Protein AF-A0A7D3WYI0-F1 (afdb_monomer_lite)

Sequence (471 aa):
MLAGSERVYLDGRLQTRGFDFDYVIDYNLAEITFSPRHLITANTRLKVDFEYSDLNYSRSLYTISHYQQVGKLNVRGNYYQEADSPDNLANLTLSAQDQQLLRSAGNVSTVQAPGADSAAFNHTLVQYHRVAQVDAGTGLRTYAFVYATDSLRGVYTVRFTQVAANAGDYALSTTDVNANGRVYKYVGTNLGDYKAVRILPTPLLKQMVTAGATYQLDRSAAVFVDLASSQLQRNRFAVGTEDKGGAMRVGYTVQDRALPAWVPAALQKYRLRSALDYEYTAPKFAPIDRYRDIEFDRNWSAPSTANATTTDAREDNIFNFAIGLSRDANHAVNYRVSRRYRPGEVSGVQQWVDVAQQVGRLEMRGSLFLLNSQAGRYHSDWARGEASVRYGGGRLIPGYTYRFDKNKVISPRAIPFARLIISTSTPSFCKPPTPAAPATASTTAFGATARPPPSRITSLFTTSRRRCRAT

pLDDT: mean 84.08, std 22.79, range [20.64, 98.81]

Foldseek 3Di:
DDPPQKFKDKVLDTWDEDPPTAWHADPVVRDIGGDPVDDDDPPIDIDMDGDDDDQQFDKDWDKDKDWDDDPQKIKIKIKIKIWGDPVGTDPDDADPVRLVQLQPVFQDQKGKDQQKDWDQDDQLDFKWDFDWDQAPVPRDIDTDTHTDPDRPGTIIDFDKDFAPALQEQWAFDPPPPVGNDTDIDGRGHSRGGIYRIDMGGAIKMKIKIKIKMWGDPDPFKIKMKIKMKIWIRSHPSHPPRIQIWMKMKIWMWGHQDADDPVDDPVQRLKGKTKIKMKIKIFQRDDDPDDPDRPCVCVLQVWDDCRPVPPDGRWMKIKIKIKIKIDNDPQAIWIKIKMFIDIPLAKTKIKIKIWGHHDDPQKTKTKIKIWMFMDGRQKTKTKIWMKIKIWGDDDPDIDMDMDIDIDIDIDGPPDDDDDDDDDDDDDDDDDDDDDDDDDDDDDDDDDDDDDDDDDDDDDDPDDDDDDDDDDD

Secondary structure (DSSP, 8-state):
--TT--EEEETTEEPPBSTTSSEEEETTTTEEEE-TTS---TT--EEEE-----TTEEEEEEEEEEEEEETTEEEEEEEEEEEEEEEEESS----HHHHHHHHHS-S-SEEEEE-EEEE---TTS--EEEEEEE-TTT-SEEEEEEE--SSSS-EEEE--EE-STTSBSEEE-SS-TTSSS--EEE--TTSBSEESEEEEEPPPEEEEEEEEEEEESSSSEEEEEEEEEEEEES-TTSTT--EEEEEEEEEEEEEEEEPPTTS-TTTTTSEEEEEEEEEEE-TT---SS--S-TTHHHHTTPPP-TTTTSSPP--EEEEEEEEEEEEETTEEEEEEEEEEEETTTEEEEEEEEEEEEEETTEEEEEEEEEEEEEETTEEEEEEEEEEEEEE-SSSS--EEEEEEEEEEEE-SS----------PPPPPPPPPPPPP--------------PPPPPPP--S-----PPPPP-

Radius of gyration: 30.83 Å; chains: 1; bounding box: 64×66×90 Å

Structure (mmCIF, N/CA/C/O backbone):
data_AF-A0A7D3WYI0-F1
#
_entry.id   AF-A0A7D3WYI0-F1
#
loop_
_atom_site.group_PDB
_atom_site.id
_atom_site.type_symbol
_atom_site.label_atom_id
_atom_site.label_alt_id
_atom_site.label_comp_id
_atom_site.label_asym_id
_atom_site.label_entity_id
_atom_site.label_seq_id
_atom_site.pdbx_PDB_ins_code
_atom_site.Cartn_x
_atom_site.Cartn_y
_atom_site.Cartn_z
_atom_site.occupancy
_atom_site.B_iso_or_equiv
_atom_site.auth_seq_id
_atom_site.auth_comp_id
_atom_site.auth_asym_id
_atom_site.auth_atom_id
_atom_site.pdbx_PDB_model_num
ATOM 1 N N . MET A 1 1 ? 9.079 -15.560 -7.994 1.00 73.88 1 MET A N 1
ATOM 2 C CA . MET A 1 1 ? 8.505 -15.380 -6.642 1.00 73.88 1 MET A CA 1
ATOM 3 C C . MET A 1 1 ? 9.418 -16.072 -5.645 1.00 73.88 1 MET A C 1
ATOM 5 O O . MET A 1 1 ? 9.939 -17.125 -5.993 1.00 73.88 1 MET A O 1
ATOM 9 N N . LEU A 1 2 ? 9.668 -15.502 -4.467 1.00 81.38 2 LEU A N 1
ATOM 10 C CA . LEU A 1 2 ? 10.491 -16.164 -3.454 1.00 81.38 2 LEU A CA 1
ATOM 11 C C . LEU A 1 2 ? 9.658 -17.244 -2.754 1.00 81.38 2 LEU A C 1
ATOM 13 O O . LEU A 1 2 ? 8.593 -16.947 -2.206 1.00 81.38 2 LEU A O 1
ATOM 17 N N . ALA A 1 3 ? 10.126 -18.492 -2.784 1.00 83.56 3 ALA A N 1
ATOM 18 C CA . ALA A 1 3 ? 9.400 -19.602 -2.179 1.00 83.56 3 ALA A CA 1
ATOM 19 C C . ALA A 1 3 ? 9.241 -19.399 -0.663 1.00 83.56 3 ALA A C 1
ATOM 21 O O . ALA A 1 3 ? 10.214 -19.161 0.047 1.00 83.56 3 ALA A O 1
ATOM 22 N N . GLY A 1 4 ? 8.008 -19.494 -0.165 1.00 84.69 4 GLY A N 1
ATOM 23 C CA . GLY A 1 4 ? 7.669 -19.291 1.244 1.00 84.69 4 GLY A CA 1
ATOM 24 C C . GLY A 1 4 ? 7.498 -17.841 1.680 1.00 84.69 4 GLY A C 1
ATOM 25 O O . GLY A 1 4 ? 7.216 -17.618 2.855 1.00 84.69 4 GLY A O 1
ATOM 26 N N . SER A 1 5 ? 7.628 -16.875 0.768 1.00 87.50 5 SER A N 1
ATOM 27 C CA . SER A 1 5 ? 7.289 -15.474 1.050 1.00 87.50 5 SER A CA 1
ATOM 28 C C . SER A 1 5 ? 5.786 -15.195 0.978 1.00 87.50 5 SER A C 1
ATOM 30 O O . SER A 1 5 ? 5.327 -14.154 1.446 1.00 87.50 5 SER A O 1
ATOM 32 N N . GLU A 1 6 ? 5.006 -16.102 0.387 1.00 90.62 6 GLU A N 1
ATOM 33 C CA . GLU A 1 6 ? 3.600 -15.854 0.118 1.00 90.62 6 GLU A CA 1
ATOM 34 C C . GLU A 1 6 ? 2.729 -15.863 1.377 1.00 90.62 6 GLU A C 1
ATOM 36 O O . GLU A 1 6 ? 2.849 -16.707 2.269 1.00 90.62 6 GLU A O 1
ATOM 41 N N . ARG A 1 7 ? 1.777 -14.933 1.416 1.00 91.19 7 ARG A N 1
ATOM 42 C CA . ARG A 1 7 ? 0.724 -14.859 2.425 1.00 91.19 7 ARG A CA 1
ATOM 43 C C . ARG A 1 7 ? -0.604 -14.762 1.697 1.00 91.19 7 ARG A C 1
ATOM 45 O O . ARG A 1 7 ? -0.939 -13.732 1.116 1.00 91.19 7 ARG A O 1
ATOM 52 N N . VAL A 1 8 ? -1.347 -15.863 1.719 1.00 92.12 8 VAL A N 1
ATOM 53 C CA . VAL A 1 8 ? -2.632 -15.994 1.027 1.00 92.12 8 VAL A CA 1
ATOM 54 C C . VAL A 1 8 ? -3.768 -15.698 1.996 1.00 92.12 8 VAL A C 1
ATOM 56 O O . VAL A 1 8 ? -3.889 -16.333 3.043 1.00 92.12 8 VAL A O 1
ATOM 59 N N . TYR A 1 9 ? -4.618 -14.742 1.640 1.00 92.50 9 TYR A N 1
ATOM 60 C CA . TYR A 1 9 ? -5.775 -14.320 2.415 1.00 92.50 9 TYR A CA 1
ATOM 61 C C . TYR A 1 9 ? -7.061 -14.636 1.657 1.00 92.50 9 TYR A C 1
ATOM 63 O O . TYR A 1 9 ? -7.242 -14.202 0.520 1.00 92.50 9 TYR A O 1
ATOM 71 N N . LEU A 1 10 ? -7.972 -15.335 2.331 1.00 91.94 10 LEU A N 1
ATOM 72 C CA . LEU A 1 10 ? -9.322 -15.624 1.857 1.00 91.94 10 LEU A CA 1
ATOM 73 C C . LEU A 1 10 ? -10.320 -14.868 2.731 1.00 91.94 10 LEU A C 1
ATOM 75 O O . LEU A 1 10 ? -10.381 -15.099 3.940 1.00 91.94 10 LEU A O 1
ATOM 79 N N . ASP A 1 11 ? -11.050 -13.920 2.144 1.00 88.38 11 ASP A N 1
ATOM 80 C CA . ASP A 1 11 ? -11.995 -13.043 2.851 1.00 88.38 11 ASP A CA 1
ATOM 81 C C . ASP A 1 11 ? -11.381 -12.358 4.091 1.00 88.38 11 ASP A C 1
ATOM 83 O O . ASP A 1 11 ? -12.029 -12.172 5.123 1.00 88.38 11 ASP A O 1
ATOM 87 N N . GLY A 1 12 ? -10.101 -11.989 3.984 1.00 86.19 12 GLY A N 1
ATOM 88 C CA . GLY A 1 12 ? -9.315 -11.351 5.043 1.00 86.19 12 GLY A CA 1
ATOM 89 C C . GLY A 1 12 ? -8.651 -12.313 6.034 1.00 86.19 12 GLY A C 1
ATOM 90 O O . GLY A 1 12 ? -7.834 -11.886 6.846 1.00 86.19 12 GLY A O 1
ATOM 91 N N . ARG A 1 13 ? -8.937 -13.618 5.968 1.00 90.12 13 ARG A N 1
ATOM 92 C CA . ARG A 1 13 ? -8.316 -14.624 6.837 1.00 90.12 13 ARG A CA 1
ATOM 93 C C . ARG A 1 13 ? -7.068 -15.216 6.187 1.00 90.12 13 ARG A C 1
ATOM 95 O O . ARG A 1 13 ? -7.151 -15.730 5.074 1.00 90.12 13 ARG A O 1
ATOM 102 N N . LEU A 1 14 ? -5.947 -15.205 6.910 1.00 92.62 14 LEU A N 1
ATOM 103 C CA . LEU A 1 14 ? -4.710 -15.870 6.489 1.00 92.62 14 LEU A CA 1
ATOM 104 C C . LEU A 1 14 ? -4.924 -17.387 6.392 1.00 92.62 14 LEU A C 1
ATOM 106 O O . LEU A 1 14 ? -5.425 -18.005 7.335 1.00 92.62 14 LEU A O 1
ATOM 110 N N . GLN A 1 15 ? -4.541 -17.952 5.254 1.00 94.44 15 GLN A N 1
ATOM 111 C CA . GLN A 1 15 ? -4.638 -19.372 4.940 1.00 94.44 15 GLN A CA 1
ATOM 112 C C . GLN A 1 15 ? -3.309 -20.081 5.197 1.00 94.44 15 GLN A C 1
ATOM 114 O O . GLN A 1 15 ? -2.234 -19.483 5.105 1.00 94.44 15 GLN A O 1
ATOM 119 N N . THR A 1 16 ? -3.385 -21.370 5.507 1.00 94.31 16 THR A N 1
ATOM 120 C CA . THR A 1 16 ? -2.224 -22.214 5.795 1.00 94.31 16 THR A CA 1
ATOM 121 C C . THR A 1 16 ? -1.837 -23.020 4.563 1.00 94.31 16 THR A C 1
ATOM 123 O O . THR A 1 16 ? -2.663 -23.731 3.989 1.00 94.31 16 THR A O 1
ATOM 126 N N . ARG A 1 17 ? -0.562 -22.939 4.177 1.00 93.12 17 ARG A N 1
ATOM 127 C CA . ARG A 1 17 ? -0.022 -23.702 3.051 1.00 93.12 17 ARG A CA 1
ATOM 128 C C . ARG A 1 17 ? 0.121 -25.185 3.390 1.00 93.12 17 ARG A C 1
ATOM 130 O O . ARG A 1 17 ? 0.675 -25.537 4.428 1.00 93.12 17 ARG A O 1
ATOM 137 N N . GLY A 1 18 ? -0.266 -26.031 2.445 1.00 90.62 18 GLY A N 1
ATOM 138 C CA . GLY A 1 18 ? 0.076 -27.444 2.356 1.00 90.62 18 GLY A CA 1
ATOM 139 C C . GLY A 1 18 ? -1.076 -28.273 1.797 1.00 90.62 18 GLY A C 1
ATOM 140 O O . GLY A 1 18 ? -2.231 -27.856 1.834 1.00 90.62 18 GLY A O 1
ATOM 141 N N . PHE A 1 19 ? -0.740 -29.454 1.281 1.00 87.69 19 PHE A N 1
ATOM 142 C CA . PHE A 1 19 ? -1.680 -30.337 0.586 1.00 87.69 19 PHE A CA 1
ATOM 143 C C . PHE A 1 19 ? -2.907 -30.688 1.443 1.00 87.69 19 PHE A C 1
ATOM 145 O O . PHE A 1 19 ? -4.041 -30.555 0.993 1.00 87.69 19 PHE A O 1
ATOM 152 N N . ASP A 1 20 ? -2.679 -31.007 2.720 1.00 90.31 20 ASP A N 1
ATOM 153 C CA . ASP A 1 20 ? -3.735 -31.315 3.689 1.00 90.31 20 ASP A CA 1
ATOM 154 C C . ASP A 1 20 ? -4.285 -30.082 4.426 1.00 90.31 20 ASP A C 1
ATOM 156 O O . ASP A 1 20 ? -5.022 -30.231 5.407 1.00 90.31 20 ASP A O 1
ATOM 160 N N . PHE A 1 21 ? -3.924 -28.864 4.007 1.00 92.31 21 PHE A N 1
ATOM 161 C CA . PHE A 1 21 ? -4.325 -27.605 4.642 1.00 92.31 21 PHE A CA 1
ATOM 162 C C . PHE A 1 21 ? -5.293 -26.805 3.755 1.00 92.31 21 PHE A C 1
ATOM 164 O O . PHE A 1 21 ? -6.314 -27.342 3.319 1.00 92.31 21 PHE A O 1
ATOM 171 N N . ASP A 1 22 ? -5.056 -25.506 3.579 1.00 93.88 22 ASP A N 1
ATOM 172 C CA . ASP A 1 22 ? -6.002 -24.591 2.944 1.00 93.88 22 ASP A CA 1
ATOM 173 C C . ASP A 1 22 ? -5.683 -24.378 1.456 1.00 93.88 22 ASP A C 1
ATOM 175 O O . ASP A 1 22 ? -6.605 -24.222 0.656 1.00 93.88 22 ASP A O 1
ATOM 179 N N . TYR A 1 23 ? -4.400 -24.394 1.072 1.00 94.56 23 TYR A N 1
ATOM 180 C CA . TYR A 1 23 ? -3.963 -24.239 -0.320 1.00 94.56 23 TYR A CA 1
ATOM 181 C C . TYR A 1 23 ? -2.562 -24.817 -0.581 1.00 94.56 23 TYR A C 1
ATOM 183 O O . TYR A 1 23 ? -1.750 -24.961 0.336 1.00 94.56 23 TYR A O 1
ATOM 191 N N . VAL A 1 24 ? -2.252 -25.068 -1.852 1.00 93.94 24 VAL A N 1
ATOM 192 C CA . VAL A 1 24 ? -0.908 -25.353 -2.379 1.00 93.94 24 VAL A CA 1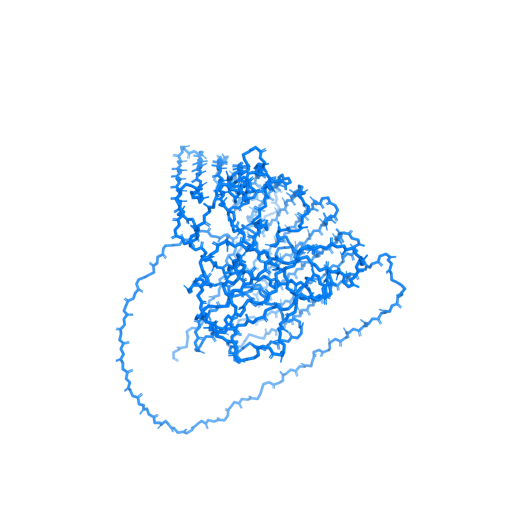
ATOM 193 C C . VAL A 1 24 ? -0.538 -24.337 -3.457 1.00 93.94 24 VAL A C 1
ATOM 195 O O . VAL A 1 24 ? -1.415 -23.684 -4.020 1.00 93.94 24 VAL A O 1
ATOM 198 N N . ILE A 1 25 ? 0.757 -24.180 -3.725 1.00 93.12 25 ILE A N 1
ATOM 199 C CA . ILE A 1 25 ? 1.269 -23.241 -4.724 1.00 93.12 25 ILE A CA 1
ATOM 200 C C . ILE A 1 25 ? 2.338 -23.905 -5.593 1.00 93.12 25 ILE A C 1
ATOM 202 O O . ILE A 1 25 ? 3.242 -24.559 -5.072 1.00 93.12 25 ILE A O 1
ATOM 206 N N . ASP A 1 26 ? 2.236 -23.707 -6.904 1.00 91.62 26 ASP A N 1
ATOM 207 C CA . ASP A 1 26 ? 3.302 -23.968 -7.863 1.00 91.62 26 ASP A CA 1
ATOM 208 C C . ASP A 1 26 ? 4.063 -22.660 -8.119 1.00 91.62 26 ASP A C 1
ATOM 210 O O . ASP A 1 26 ? 3.536 -21.711 -8.702 1.00 91.62 26 ASP A O 1
ATOM 214 N N . TYR A 1 27 ? 5.315 -22.591 -7.664 1.00 87.88 27 TYR A N 1
ATOM 215 C CA . TYR A 1 27 ? 6.146 -21.392 -7.809 1.00 87.88 27 TYR A CA 1
ATOM 216 C C . TYR A 1 27 ? 6.665 -21.160 -9.230 1.00 87.88 27 TYR A C 1
ATOM 218 O O . TYR A 1 27 ? 7.028 -20.026 -9.547 1.00 87.88 27 TYR A O 1
ATOM 226 N N . ASN A 1 28 ? 6.718 -22.200 -10.064 1.00 83.81 28 ASN A N 1
ATOM 227 C CA . ASN A 1 28 ? 7.179 -22.099 -11.446 1.00 83.81 28 ASN A CA 1
ATOM 228 C C . ASN A 1 28 ? 6.062 -21.567 -12.343 1.00 83.81 28 ASN A C 1
ATOM 230 O O . ASN A 1 28 ? 6.309 -20.719 -13.197 1.00 83.81 28 ASN A O 1
ATOM 234 N N . LEU A 1 29 ? 4.836 -22.043 -12.115 1.00 87.44 29 LEU A N 1
ATOM 235 C CA . LEU A 1 29 ? 3.642 -21.602 -12.839 1.00 87.44 29 LEU A CA 1
ATOM 236 C C . LEU A 1 29 ? 2.977 -20.371 -12.207 1.00 87.44 29 LEU A C 1
ATOM 238 O O . LEU A 1 29 ? 2.092 -19.778 -12.817 1.00 87.44 29 LEU A O 1
ATOM 242 N N . ALA A 1 30 ? 3.411 -19.979 -11.003 1.00 86.44 30 ALA A N 1
ATOM 243 C CA . ALA A 1 30 ? 2.769 -18.956 -10.177 1.00 86.44 30 ALA A CA 1
ATOM 244 C C . ALA A 1 30 ? 1.269 -19.240 -9.952 1.00 86.44 30 ALA A C 1
ATOM 246 O O . ALA A 1 30 ? 0.439 -18.330 -9.948 1.00 86.44 30 ALA A O 1
ATOM 247 N N . GLU A 1 31 ? 0.926 -20.515 -9.755 1.00 91.50 31 GLU A N 1
ATOM 248 C CA . GLU A 1 31 ? -0.451 -20.990 -9.620 1.00 91.50 31 GLU A CA 1
ATOM 249 C C . GLU A 1 31 ? -0.755 -21.377 -8.170 1.00 91.50 31 GLU A C 1
ATOM 251 O O . GLU A 1 31 ? 0.008 -22.106 -7.541 1.00 91.50 31 GLU A O 1
ATOM 256 N N . ILE A 1 32 ? -1.889 -20.919 -7.632 1.00 92.06 32 ILE A N 1
ATOM 257 C CA . ILE A 1 32 ? -2.378 -21.297 -6.300 1.00 92.06 32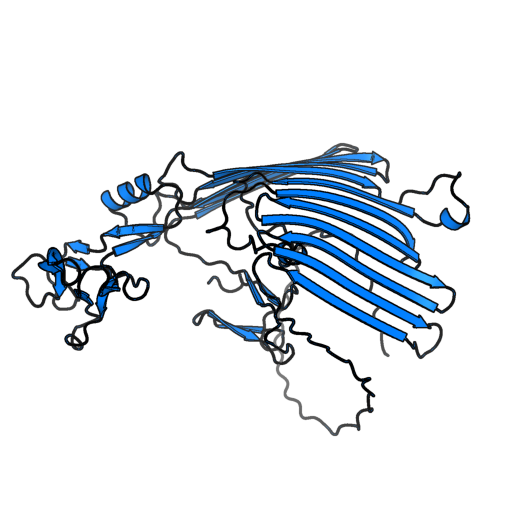 ILE A CA 1
ATOM 258 C C . ILE A 1 32 ? -3.622 -22.167 -6.456 1.00 92.06 32 ILE A C 1
ATOM 260 O O . ILE A 1 32 ? -4.616 -21.733 -7.034 1.00 92.06 32 ILE A O 1
ATOM 264 N N . THR A 1 33 ? -3.594 -23.358 -5.861 1.00 93.56 33 THR A N 1
ATOM 265 C CA . THR A 1 33 ? -4.735 -24.279 -5.818 1.00 93.56 33 THR A CA 1
ATOM 266 C C . THR A 1 33 ? -5.281 -24.372 -4.395 1.00 93.56 33 THR A C 1
ATOM 268 O O . THR A 1 33 ? -4.564 -24.750 -3.467 1.00 93.56 33 THR A O 1
ATOM 271 N N . PHE A 1 34 ? -6.561 -24.044 -4.208 1.00 94.56 34 PHE A N 1
ATOM 272 C CA . PHE A 1 34 ? -7.247 -24.158 -2.916 1.00 94.56 34 PHE A CA 1
ATOM 273 C C . PHE A 1 34 ? -7.720 -25.582 -2.647 1.00 94.56 34 PHE A C 1
ATOM 275 O O . PHE A 1 34 ? -8.151 -26.289 -3.557 1.00 94.56 34 PHE A O 1
ATOM 282 N N . SER A 1 35 ? -7.691 -25.989 -1.378 1.00 91.12 35 SER A N 1
ATOM 283 C CA . SER A 1 35 ? -8.268 -27.269 -0.984 1.00 91.12 35 SER A CA 1
ATOM 284 C C . SER A 1 35 ? -9.804 -27.216 -1.025 1.00 91.12 35 SER A C 1
ATOM 286 O O . SER A 1 35 ? -10.397 -26.153 -0.811 1.00 91.12 35 SER A O 1
ATOM 288 N N . PRO A 1 36 ? -10.491 -28.362 -1.203 1.00 88.44 36 PRO A N 1
ATOM 289 C CA . PRO A 1 36 ? -11.958 -28.418 -1.231 1.00 88.44 36 PRO A CA 1
ATOM 290 C C . PRO A 1 36 ? -12.654 -27.958 0.063 1.00 88.44 36 PRO A C 1
ATOM 292 O O . PRO A 1 36 ? -13.879 -27.870 0.106 1.00 88.44 36 PRO A O 1
ATOM 295 N N . ARG A 1 37 ? -11.900 -27.677 1.137 1.00 87.25 37 ARG A N 1
ATOM 296 C CA . ARG A 1 37 ? -12.429 -27.125 2.396 1.00 87.25 37 ARG A CA 1
ATOM 297 C C . ARG A 1 37 ? -12.933 -25.693 2.244 1.00 87.25 37 ARG A C 1
ATOM 299 O O . ARG A 1 37 ? -13.722 -25.244 3.076 1.00 87.25 37 ARG A O 1
ATOM 306 N N . HIS A 1 38 ? -12.482 -24.994 1.206 1.00 84.75 38 HIS A N 1
ATOM 307 C CA . HIS A 1 38 ? -12.864 -23.621 0.915 1.00 84.75 38 HIS A CA 1
ATOM 308 C C . HIS A 1 38 ? -13.642 -23.575 -0.392 1.00 84.75 38 HIS A C 1
ATOM 310 O O . HIS A 1 38 ? -13.093 -23.798 -1.468 1.00 84.75 38 HIS A O 1
ATOM 316 N N . LEU A 1 39 ? -14.934 -23.262 -0.305 1.00 87.19 39 LEU A N 1
ATOM 317 C CA . LEU A 1 39 ? -15.737 -23.008 -1.494 1.00 87.19 39 LEU A CA 1
ATOM 318 C C . LEU A 1 39 ? -15.397 -21.619 -2.039 1.00 87.19 39 LEU A C 1
ATOM 320 O O . LEU A 1 39 ? -15.745 -20.602 -1.436 1.00 87.19 39 LEU A O 1
ATOM 324 N N . ILE A 1 40 ? -14.737 -21.585 -3.193 1.00 90.31 40 ILE A N 1
ATOM 325 C CA . ILE A 1 40 ? -14.459 -20.346 -3.915 1.00 90.31 40 ILE A CA 1
ATOM 326 C C . ILE A 1 40 ? -15.677 -19.999 -4.773 1.00 90.31 40 ILE A C 1
ATOM 328 O O . ILE A 1 40 ? -16.128 -20.790 -5.596 1.00 90.31 40 ILE A O 1
ATOM 332 N N . THR A 1 41 ? -16.226 -18.807 -4.565 1.00 90.44 41 THR A N 1
ATOM 333 C CA . THR A 1 41 ? -17.381 -18.278 -5.298 1.00 90.44 41 THR A CA 1
ATOM 334 C C . THR A 1 41 ? -17.035 -16.929 -5.918 1.00 90.44 41 THR A C 1
ATOM 336 O O . THR A 1 41 ? -16.015 -16.330 -5.585 1.00 90.44 41 THR A O 1
ATOM 339 N N . ALA A 1 42 ? -17.929 -16.383 -6.744 1.00 87.50 42 ALA A N 1
ATOM 340 C CA . ALA A 1 42 ? -17.778 -15.029 -7.283 1.00 87.50 42 ALA A CA 1
ATOM 341 C C . ALA A 1 42 ? -17.686 -13.927 -6.201 1.00 87.50 42 ALA A C 1
ATOM 343 O O . ALA A 1 42 ? -17.227 -12.826 -6.488 1.00 87.50 42 ALA A O 1
ATOM 344 N N . ASN A 1 43 ? -18.110 -14.212 -4.963 1.00 84.25 43 ASN A N 1
ATOM 345 C CA . ASN A 1 43 ? -18.059 -13.269 -3.841 1.00 84.25 43 ASN A CA 1
ATOM 346 C C . ASN A 1 43 ? -16.830 -13.464 -2.938 1.00 84.25 43 ASN A C 1
ATOM 348 O O . ASN A 1 43 ? -16.626 -12.692 -1.998 1.00 84.25 43 ASN A O 1
ATOM 352 N N . THR A 1 44 ? -16.033 -14.500 -3.192 1.00 88.12 44 THR A N 1
ATOM 353 C CA . THR A 1 44 ? -14.841 -14.818 -2.411 1.00 88.12 44 THR A CA 1
ATOM 354 C C . THR A 1 44 ? -13.719 -13.858 -2.781 1.00 88.12 44 THR A C 1
ATOM 356 O O . THR A 1 44 ? -13.385 -13.699 -3.954 1.00 88.12 44 THR A O 1
ATOM 359 N N . ARG A 1 45 ? -13.110 -13.211 -1.782 1.00 88.12 45 ARG A N 1
ATOM 360 C CA . ARG A 1 45 ? -11.985 -12.294 -2.017 1.00 88.12 45 ARG A CA 1
ATOM 361 C C . ARG A 1 45 ? -10.672 -12.986 -1.725 1.00 88.12 45 ARG A C 1
ATOM 363 O O . ARG A 1 45 ? -10.415 -13.377 -0.587 1.00 88.12 45 ARG A O 1
ATOM 370 N N . LEU A 1 46 ? -9.839 -13.065 -2.750 1.00 90.56 46 LEU A N 1
ATOM 371 C CA . LEU A 1 46 ? -8.483 -13.572 -2.665 1.00 90.56 46 LEU A CA 1
ATOM 372 C C . LEU A 1 46 ? -7.496 -12.407 -2.711 1.00 90.56 46 LEU A C 1
ATOM 374 O O . LEU A 1 46 ? -7.547 -11.582 -3.622 1.00 90.56 46 LEU A O 1
ATOM 378 N N . LYS A 1 47 ? -6.594 -12.346 -1.733 1.00 89.44 47 LYS A N 1
ATOM 379 C CA . LYS A 1 47 ? -5.445 -11.436 -1.742 1.00 89.44 47 LYS A CA 1
ATOM 380 C C . LYS A 1 47 ? -4.189 -12.226 -1.427 1.00 89.44 47 LYS A C 1
ATOM 382 O O . LYS A 1 47 ? -4.201 -13.058 -0.524 1.00 89.44 47 LYS A O 1
ATOM 387 N N . VAL A 1 48 ? -3.127 -11.975 -2.176 1.00 89.19 48 VAL A N 1
ATOM 388 C CA . VAL A 1 48 ? -1.859 -12.687 -2.036 1.00 89.19 48 VAL A CA 1
ATOM 389 C C . VAL A 1 48 ? -0.762 -11.648 -1.948 1.00 89.19 48 VAL A C 1
ATOM 391 O O . VAL A 1 48 ? -0.540 -10.910 -2.905 1.00 89.19 48 VAL A O 1
ATOM 394 N N . ASP A 1 49 ? -0.100 -11.593 -0.800 1.00 87.56 49 ASP A N 1
ATOM 395 C CA . ASP A 1 49 ? 1.162 -10.874 -0.679 1.00 87.56 49 ASP A CA 1
ATOM 396 C C . ASP A 1 49 ? 2.283 -11.859 -0.998 1.00 87.56 49 ASP A C 1
ATOM 398 O O . ASP A 1 49 ? 2.225 -13.012 -0.570 1.00 87.56 49 ASP A O 1
ATOM 402 N N . PHE A 1 50 ? 3.291 -11.429 -1.743 1.00 87.00 50 PHE A N 1
ATOM 403 C CA . PHE A 1 50 ? 4.470 -12.233 -2.030 1.00 87.00 50 PHE A CA 1
ATOM 404 C C . PHE A 1 50 ? 5.664 -11.325 -2.272 1.00 87.00 50 PHE A C 1
ATOM 406 O O . PHE A 1 50 ? 5.518 -10.176 -2.694 1.00 87.00 50 PHE A O 1
ATOM 413 N N . GLU A 1 51 ? 6.854 -11.863 -2.051 1.00 80.00 51 GLU A N 1
ATOM 414 C CA . GLU A 1 51 ? 8.089 -11.180 -2.392 1.00 80.00 51 GLU A CA 1
ATOM 415 C C . GLU A 1 51 ? 8.636 -11.743 -3.702 1.00 80.00 51 GLU A C 1
ATOM 417 O O . GLU A 1 51 ? 8.553 -12.941 -4.005 1.00 80.00 51 GLU A O 1
ATOM 422 N N . TYR A 1 52 ? 9.201 -10.861 -4.515 1.00 77.12 52 TYR A N 1
ATOM 423 C CA . TYR A 1 52 ? 10.009 -11.246 -5.658 1.00 77.12 52 TYR A CA 1
ATOM 424 C C . TYR A 1 52 ? 11.414 -10.690 -5.456 1.00 77.12 52 TYR A C 1
ATOM 426 O O . TYR A 1 52 ? 11.595 -9.619 -4.882 1.00 77.12 52 TYR A O 1
ATOM 434 N N . SER A 1 53 ? 12.407 -11.446 -5.909 1.00 68.81 53 SER A N 1
ATOM 435 C CA . SER A 1 53 ? 13.789 -10.995 -5.945 1.00 68.81 53 SER A CA 1
ATOM 436 C C . SER A 1 53 ? 14.222 -10.975 -7.396 1.00 68.81 53 SER A C 1
ATOM 438 O O . SER A 1 53 ? 14.271 -12.012 -8.058 1.00 68.81 53 SER A O 1
ATOM 440 N N . ASP A 1 54 ? 14.483 -9.781 -7.895 1.00 67.81 54 ASP A N 1
ATOM 441 C CA . ASP A 1 54 ? 15.167 -9.542 -9.143 1.00 67.81 54 ASP A CA 1
ATOM 442 C C . ASP A 1 54 ? 16.608 -9.157 -8.785 1.00 67.81 54 ASP A C 1
ATOM 444 O O . ASP A 1 54 ? 16.900 -8.042 -8.367 1.00 67.81 54 ASP A O 1
ATOM 448 N N . LEU A 1 55 ? 17.520 -10.131 -8.855 1.00 75.56 55 LEU A N 1
ATOM 449 C CA . LEU A 1 55 ? 18.924 -10.017 -8.428 1.00 75.56 55 LEU A CA 1
ATOM 450 C C . LEU A 1 55 ? 19.756 -9.117 -9.373 1.00 75.56 55 LEU A C 1
ATOM 452 O O . LEU A 1 55 ? 20.843 -9.495 -9.801 1.00 75.56 55 LEU A O 1
ATOM 456 N N . ASN A 1 56 ? 19.237 -7.952 -9.760 1.00 90.31 56 ASN A N 1
ATOM 457 C CA . ASN A 1 56 ? 19.863 -7.015 -10.694 1.00 90.31 56 ASN A CA 1
ATOM 458 C C . ASN A 1 56 ? 20.934 -6.157 -10.009 1.00 90.31 56 ASN A C 1
ATOM 460 O O . ASN A 1 56 ? 21.993 -5.915 -10.589 1.00 90.31 56 ASN A O 1
ATOM 464 N N . TYR A 1 57 ? 20.680 -5.757 -8.764 1.00 92.25 57 TYR A N 1
ATOM 465 C CA . TYR A 1 57 ? 21.555 -4.930 -7.936 1.00 92.25 57 TYR A CA 1
ATOM 466 C C . TYR A 1 57 ? 21.835 -5.631 -6.604 1.00 92.25 57 TYR A C 1
ATOM 468 O O . TYR A 1 57 ? 20.974 -6.330 -6.070 1.00 92.25 57 TYR A O 1
ATOM 476 N N . SER A 1 58 ? 23.029 -5.431 -6.045 1.00 91.62 58 SER A N 1
ATOM 477 C CA . SER A 1 58 ? 23.320 -5.870 -4.676 1.00 91.62 58 SER A CA 1
ATOM 478 C C . SER A 1 58 ? 22.539 -5.021 -3.671 1.00 91.62 58 SER A C 1
ATOM 480 O O . SER A 1 58 ? 22.594 -3.791 -3.734 1.00 91.62 58 SER A O 1
ATOM 482 N N . ARG A 1 59 ? 21.826 -5.665 -2.741 1.00 90.88 59 ARG A N 1
ATOM 483 C CA . ARG A 1 59 ? 20.956 -5.013 -1.754 1.00 90.88 59 ARG A CA 1
ATOM 484 C C . ARG A 1 59 ? 21.542 -5.105 -0.351 1.00 90.88 59 ARG A C 1
ATOM 486 O O . ARG A 1 59 ? 21.883 -6.193 0.108 1.00 90.88 59 ARG A O 1
ATOM 493 N N . SER A 1 60 ? 21.605 -3.977 0.351 1.00 93.19 60 SER A N 1
ATOM 494 C CA . SER A 1 60 ? 21.907 -3.929 1.783 1.00 93.19 60 SER A CA 1
ATOM 495 C C . SER A 1 60 ? 20.640 -3.713 2.608 1.00 93.19 60 SER A C 1
ATOM 497 O O . SER A 1 60 ? 19.714 -3.017 2.186 1.00 93.19 60 SER A O 1
ATOM 499 N N . LEU A 1 61 ? 20.610 -4.326 3.792 1.00 94.94 61 LEU A N 1
ATOM 500 C CA . LEU A 1 61 ? 19.520 -4.227 4.755 1.00 94.94 61 LEU A CA 1
ATOM 501 C C . LEU A 1 61 ? 20.093 -3.861 6.126 1.00 94.94 61 LEU A C 1
ATOM 503 O O . LEU A 1 61 ? 20.901 -4.603 6.684 1.00 94.94 61 LEU A O 1
ATOM 507 N N . TYR A 1 62 ? 19.648 -2.737 6.680 1.00 96.38 62 TYR A N 1
ATOM 508 C CA . TYR A 1 62 ? 20.015 -2.274 8.015 1.00 96.38 62 TYR A CA 1
ATOM 509 C C . TYR A 1 62 ? 18.764 -2.112 8.869 1.00 96.38 62 TYR A C 1
ATOM 511 O O . TYR A 1 62 ? 17.764 -1.538 8.439 1.00 96.38 62 TYR A O 1
ATOM 519 N N . THR A 1 63 ? 18.813 -2.603 10.103 1.00 97.50 63 THR A N 1
ATOM 520 C CA . THR A 1 63 ? 17.750 -2.408 11.091 1.00 97.50 63 THR A CA 1
ATOM 521 C C . THR A 1 63 ? 18.375 -2.157 12.451 1.00 97.50 63 THR A C 1
ATOM 523 O O . THR A 1 63 ? 19.211 -2.932 12.908 1.00 97.50 63 THR A O 1
ATOM 526 N N . ILE A 1 64 ? 17.969 -1.068 13.094 1.00 98.00 64 ILE A N 1
ATOM 527 C CA . ILE A 1 64 ? 18.400 -0.690 14.438 1.00 98.00 64 ILE A CA 1
ATOM 528 C C . ILE A 1 64 ? 17.143 -0.388 15.244 1.00 98.00 64 ILE A C 1
ATOM 530 O O . ILE A 1 64 ? 16.241 0.306 14.771 1.00 98.00 64 ILE A O 1
ATOM 534 N N . SER A 1 65 ? 17.081 -0.898 16.468 1.00 97.88 65 SER A N 1
ATOM 535 C CA . SER A 1 65 ? 15.956 -0.667 17.368 1.00 97.88 65 SER A CA 1
ATOM 536 C C . SER A 1 65 ? 16.458 -0.439 18.783 1.00 97.88 65 SER A C 1
ATOM 538 O O . SER A 1 65 ? 17.310 -1.180 19.267 1.00 97.88 65 SER A O 1
ATOM 540 N N . HIS A 1 66 ? 15.905 0.568 19.449 1.00 98.06 66 HIS A N 1
ATOM 541 C CA . HIS A 1 66 ? 16.185 0.886 20.842 1.00 98.06 66 HIS A CA 1
ATOM 542 C C . HIS A 1 66 ? 14.878 1.036 21.609 1.00 98.06 66 HIS A C 1
ATOM 544 O O . HIS A 1 66 ? 13.956 1.721 21.160 1.00 98.06 66 HIS A O 1
ATOM 550 N N . TYR A 1 67 ? 14.814 0.409 22.779 1.00 98.19 67 TYR A N 1
ATOM 551 C CA . TYR A 1 67 ? 13.661 0.445 23.670 1.00 98.19 67 TYR A CA 1
ATOM 552 C C . TYR A 1 67 ? 14.154 0.704 25.081 1.00 98.19 67 TYR A C 1
ATOM 554 O O . TYR A 1 67 ? 15.033 -0.002 25.574 1.00 98.19 67 TYR A O 1
ATOM 562 N N . GLN A 1 68 ? 13.578 1.699 25.743 1.00 98.25 68 GLN A N 1
ATOM 563 C CA . GLN A 1 68 ? 14.007 2.083 27.076 1.00 98.25 68 GLN A CA 1
ATOM 564 C C . GLN A 1 68 ? 12.817 2.465 27.945 1.00 98.25 68 GLN A C 1
ATOM 566 O O . GLN A 1 68 ? 11.962 3.254 27.552 1.00 98.25 68 GLN A O 1
ATOM 571 N N . GLN A 1 69 ? 12.794 1.923 29.159 1.00 97.94 69 GLN A N 1
ATOM 572 C CA . GLN A 1 69 ? 11.836 2.288 30.193 1.00 97.94 69 GLN A CA 1
ATOM 573 C C . GLN A 1 69 ? 12.560 3.094 31.275 1.00 97.94 69 GLN A C 1
ATOM 575 O O . GLN A 1 69 ? 13.512 2.608 31.880 1.00 97.94 69 GLN A O 1
ATOM 580 N N . VAL A 1 70 ? 12.088 4.309 31.545 1.00 97.12 70 VAL A N 1
ATOM 581 C CA . VAL A 1 70 ? 12.572 5.179 32.622 1.00 97.12 70 VAL A CA 1
ATOM 582 C C . VAL A 1 70 ? 11.391 5.540 33.516 1.00 97.12 70 VAL A C 1
ATOM 584 O O . VAL A 1 70 ? 10.584 6.417 33.205 1.00 97.12 70 VAL A O 1
ATOM 587 N N . GLY A 1 71 ? 11.249 4.823 34.632 1.00 96.69 71 GLY A N 1
ATOM 588 C CA . GLY A 1 71 ? 10.116 4.993 35.541 1.00 96.69 71 GLY A CA 1
ATOM 589 C C . GLY A 1 71 ? 8.781 4.778 34.822 1.00 96.69 71 GLY A C 1
ATOM 590 O O . GLY A 1 71 ? 8.478 3.670 34.383 1.00 96.69 71 GLY A O 1
ATOM 591 N N . LYS A 1 72 ? 7.983 5.843 34.689 1.00 97.62 72 LYS A N 1
ATOM 592 C CA . LYS A 1 72 ? 6.678 5.838 34.004 1.00 97.62 72 LYS A CA 1
ATOM 593 C C . LYS A 1 72 ? 6.755 6.104 32.493 1.00 97.62 72 LYS A C 1
ATOM 595 O O . LYS A 1 72 ? 5.743 5.968 31.810 1.00 97.62 72 LYS A O 1
ATOM 600 N N . LEU A 1 73 ? 7.921 6.491 31.979 1.00 98.31 73 LEU A N 1
ATOM 601 C CA . LEU A 1 73 ? 8.139 6.813 30.572 1.00 98.31 73 LEU A CA 1
ATOM 602 C C . LEU A 1 73 ? 8.729 5.607 29.833 1.00 98.31 73 LEU A C 1
ATOM 604 O O . LEU A 1 73 ? 9.753 5.067 30.238 1.00 98.31 73 LEU A O 1
ATOM 608 N N . ASN A 1 74 ? 8.104 5.217 28.730 1.00 98.50 74 ASN A N 1
ATOM 609 C CA . ASN A 1 74 ? 8.637 4.273 27.757 1.00 98.50 74 ASN A CA 1
ATOM 610 C C . ASN A 1 74 ? 9.015 5.041 26.490 1.00 98.50 74 ASN A C 1
ATOM 612 O O . ASN A 1 74 ? 8.178 5.778 25.971 1.00 98.50 74 ASN A O 1
ATOM 616 N N . VAL A 1 75 ? 10.234 4.869 25.992 1.00 98.50 75 VAL A N 1
ATOM 617 C CA . VAL A 1 75 ? 10.709 5.468 24.741 1.00 98.50 75 VAL A CA 1
ATOM 618 C C . VAL A 1 75 ? 11.137 4.359 23.787 1.00 98.50 75 VAL A C 1
ATOM 620 O O . VAL A 1 75 ? 11.789 3.392 24.187 1.00 98.50 75 VAL A O 1
ATOM 623 N N . ARG A 1 76 ? 10.778 4.514 22.513 1.00 98.50 76 ARG A N 1
ATOM 624 C CA . ARG A 1 76 ? 11.139 3.617 21.414 1.00 98.50 76 ARG A CA 1
ATOM 625 C C . ARG A 1 76 ? 11.713 4.410 20.248 1.00 98.50 76 ARG A C 1
ATOM 627 O O . ARG A 1 76 ? 11.189 5.465 19.903 1.00 98.50 76 ARG A O 1
ATOM 634 N N . GLY A 1 77 ? 12.757 3.881 19.627 1.00 98.50 77 GLY A N 1
ATOM 635 C CA . GLY A 1 77 ? 13.355 4.428 18.413 1.00 98.50 77 GLY A CA 1
ATOM 636 C C . GLY A 1 77 ? 13.722 3.304 17.458 1.00 98.50 77 GLY A C 1
ATOM 637 O O . GLY A 1 77 ? 14.292 2.303 17.886 1.00 98.50 77 GLY A O 1
ATOM 638 N N . ASN A 1 78 ? 13.397 3.446 16.174 1.00 98.19 78 ASN A N 1
ATOM 639 C CA . ASN A 1 78 ? 13.777 2.463 15.160 1.00 98.19 78 ASN A CA 1
ATOM 640 C C . ASN A 1 78 ? 14.287 3.144 13.897 1.00 98.19 78 ASN A C 1
ATOM 642 O O . ASN A 1 78 ? 13.732 4.153 13.467 1.00 98.19 78 ASN A O 1
ATOM 646 N N . TYR A 1 79 ? 15.290 2.532 13.283 1.00 98.25 79 TYR A N 1
ATOM 647 C CA . TYR A 1 79 ? 15.821 2.868 11.973 1.00 98.25 79 TYR A CA 1
ATOM 648 C C . TYR A 1 79 ? 15.774 1.622 11.095 1.00 98.25 79 TYR A C 1
ATOM 650 O O . TYR A 1 79 ? 16.204 0.549 11.517 1.00 98.25 79 TYR A O 1
ATOM 658 N N . TYR A 1 80 ? 15.274 1.770 9.877 1.00 97.81 80 TYR A N 1
ATOM 659 C CA . TYR A 1 80 ? 15.277 0.728 8.861 1.00 97.81 80 TYR A CA 1
ATOM 660 C C . TYR A 1 80 ? 15.751 1.309 7.538 1.00 97.81 80 TYR A C 1
ATOM 662 O O . TYR A 1 80 ? 15.333 2.406 7.157 1.00 97.81 80 TYR A O 1
ATOM 670 N N . GLN A 1 81 ? 16.562 0.546 6.817 1.00 96.88 81 GLN A N 1
ATOM 671 C CA . GLN A 1 81 ? 16.974 0.871 5.464 1.00 96.88 81 GLN A CA 1
ATOM 672 C C . GLN A 1 81 ? 17.138 -0.399 4.637 1.00 96.88 81 GLN A C 1
ATOM 674 O O . GLN A 1 81 ? 17.836 -1.320 5.043 1.00 96.88 81 GLN A O 1
ATOM 679 N N . GLU A 1 82 ? 16.569 -0.386 3.442 1.00 95.00 82 GLU A N 1
ATOM 680 C CA . GLU A 1 82 ? 16.781 -1.368 2.388 1.00 95.00 82 GLU A CA 1
ATOM 681 C C . GLU A 1 82 ? 17.216 -0.615 1.129 1.00 95.00 82 GLU A C 1
ATOM 683 O O . GLU A 1 82 ? 16.504 0.286 0.677 1.00 95.00 82 GLU A O 1
ATOM 688 N N . ALA A 1 83 ? 18.405 -0.911 0.603 1.00 94.88 83 ALA A N 1
ATOM 689 C CA . ALA A 1 83 ? 19.016 -0.109 -0.453 1.00 94.88 83 ALA A CA 1
ATOM 690 C C . ALA A 1 83 ? 19.758 -0.961 -1.489 1.00 94.88 83 ALA A C 1
ATOM 692 O O . ALA A 1 83 ? 20.722 -1.651 -1.163 1.00 94.88 83 ALA A O 1
ATOM 693 N N . ASP A 1 84 ? 19.363 -0.832 -2.752 1.00 95.00 84 ASP A N 1
ATOM 694 C CA . ASP A 1 84 ? 20.056 -1.406 -3.905 1.00 95.00 84 ASP A CA 1
ATOM 695 C C . ASP A 1 84 ? 21.243 -0.535 -4.295 1.00 95.00 84 ASP A C 1
ATOM 697 O O . ASP A 1 84 ? 21.094 0.676 -4.433 1.00 95.00 84 ASP A O 1
ATOM 701 N N . SER A 1 85 ? 22.423 -1.111 -4.485 1.00 92.88 85 SER A N 1
ATOM 702 C CA . SER A 1 85 ? 23.630 -0.379 -4.866 1.00 92.88 85 SER A CA 1
ATOM 703 C C . SER A 1 85 ? 23.664 -0.097 -6.374 1.00 92.88 85 SER A C 1
ATOM 705 O O . SER A 1 85 ? 23.773 -1.049 -7.146 1.00 92.88 85 SER A O 1
ATOM 707 N N . PRO A 1 86 ? 23.647 1.175 -6.826 1.00 92.00 86 PRO A N 1
ATOM 708 C CA . PRO A 1 86 ? 23.777 1.510 -8.249 1.00 92.00 86 PRO A CA 1
ATOM 709 C C . PRO A 1 86 ? 25.124 1.090 -8.853 1.00 92.00 86 PRO A C 1
ATOM 711 O O . PRO A 1 86 ? 25.205 0.854 -10.056 1.00 92.00 86 PRO A O 1
ATOM 714 N N . ASP A 1 87 ? 26.155 0.976 -8.010 1.00 89.25 87 ASP A N 1
ATOM 715 C CA . ASP A 1 87 ? 27.537 0.695 -8.411 1.00 89.25 87 ASP A CA 1
ATOM 716 C C . ASP A 1 87 ? 27.887 -0.800 -8.353 1.00 89.25 87 ASP A C 1
ATOM 718 O O . ASP A 1 87 ? 28.962 -1.205 -8.789 1.00 89.25 87 ASP A O 1
ATOM 722 N N . ASN A 1 88 ? 26.998 -1.637 -7.806 1.00 87.94 88 ASN A N 1
ATOM 723 C CA . ASN A 1 88 ? 27.217 -3.077 -7.684 1.00 87.94 88 ASN A CA 1
ATOM 724 C C . ASN A 1 88 ? 26.087 -3.842 -8.382 1.00 87.94 88 ASN A C 1
ATOM 726 O O . ASN A 1 88 ? 25.057 -4.165 -7.781 1.00 87.94 88 ASN A O 1
ATOM 730 N N . LEU A 1 89 ? 26.299 -4.085 -9.677 1.00 90.19 89 LEU A N 1
ATOM 731 C CA . LEU A 1 89 ? 25.405 -4.845 -10.543 1.00 90.19 89 LEU A CA 1
ATOM 732 C C . LEU A 1 89 ? 25.670 -6.343 -10.359 1.00 90.19 89 LEU A C 1
ATOM 734 O O . LEU A 1 89 ? 26.807 -6.786 -10.492 1.00 90.19 89 LEU A O 1
ATOM 738 N N . ALA A 1 90 ? 24.625 -7.120 -10.080 1.00 83.38 90 ALA A N 1
ATOM 739 C CA . ALA A 1 90 ? 24.747 -8.565 -9.882 1.00 83.38 90 ALA A CA 1
ATOM 740 C C . ALA A 1 90 ? 24.465 -9.345 -11.178 1.00 83.38 90 ALA A C 1
ATOM 742 O O . ALA A 1 90 ? 25.298 -10.132 -11.611 1.00 83.38 90 ALA A O 1
ATOM 743 N N . ASN A 1 91 ? 23.328 -9.085 -11.834 1.00 84.50 91 ASN A N 1
ATOM 744 C CA . ASN A 1 91 ? 22.925 -9.752 -13.084 1.00 84.50 91 ASN A CA 1
ATOM 745 C C . ASN A 1 91 ? 22.514 -8.762 -14.188 1.00 84.50 91 ASN A C 1
ATOM 747 O O . ASN A 1 91 ? 21.704 -9.079 -15.059 1.00 84.50 91 ASN A O 1
ATOM 751 N N . LEU A 1 92 ? 23.053 -7.542 -14.148 1.00 87.44 92 LEU A N 1
ATOM 752 C CA . LEU A 1 92 ? 22.708 -6.468 -15.074 1.00 87.44 92 LEU A CA 1
ATOM 753 C C . LEU A 1 92 ? 23.967 -5.850 -15.685 1.00 87.44 92 LEU A C 1
ATOM 755 O O . LEU A 1 92 ? 24.958 -5.621 -15.001 1.00 87.44 92 LEU A O 1
ATOM 759 N N . THR A 1 93 ? 23.906 -5.523 -16.974 1.00 88.06 93 THR A N 1
ATOM 760 C CA . THR A 1 93 ? 24.948 -4.752 -17.661 1.00 88.06 93 THR A CA 1
ATOM 761 C C . THR A 1 93 ? 24.365 -3.425 -18.136 1.00 88.06 93 THR A C 1
ATOM 763 O O . THR A 1 93 ? 23.326 -3.385 -18.811 1.00 88.06 93 THR A O 1
ATOM 766 N N . LEU A 1 94 ? 25.034 -2.334 -17.763 1.00 91.06 94 LEU A N 1
ATOM 767 C CA . LEU A 1 94 ? 24.643 -0.964 -18.081 1.00 91.06 94 LEU A CA 1
ATOM 768 C C . LEU A 1 94 ? 25.778 -0.267 -18.831 1.00 91.06 94 LEU A C 1
ATOM 770 O O . LEU A 1 94 ? 26.899 -0.198 -18.331 1.00 91.06 94 LEU A O 1
ATOM 774 N N . SER A 1 95 ? 25.477 0.271 -20.009 1.00 91.19 95 SER A N 1
ATOM 775 C CA . SER A 1 95 ? 26.363 1.190 -20.721 1.00 91.19 95 SER A CA 1
ATOM 776 C C . SER A 1 95 ? 26.315 2.592 -20.099 1.00 91.19 95 SER A C 1
ATOM 778 O O . SER A 1 95 ? 25.428 2.914 -19.302 1.00 91.19 95 SER A O 1
ATOM 780 N N . ALA A 1 96 ? 27.233 3.474 -20.504 1.00 92.06 96 ALA A N 1
ATOM 781 C CA . ALA A 1 96 ? 27.194 4.882 -20.103 1.00 92.06 96 ALA A CA 1
ATOM 782 C C . ALA A 1 96 ? 25.879 5.572 -20.518 1.00 92.06 96 ALA A C 1
ATOM 784 O O . ALA A 1 96 ? 25.330 6.370 -19.755 1.00 92.06 96 ALA A O 1
ATOM 785 N N . GLN A 1 97 ? 25.342 5.213 -21.690 1.00 92.19 97 GLN A N 1
ATOM 786 C CA . GLN A 1 97 ? 24.066 5.729 -22.180 1.00 92.19 97 GLN A CA 1
ATOM 787 C C . GLN A 1 97 ? 22.898 5.252 -21.309 1.00 92.19 97 GLN A C 1
ATOM 789 O O . GLN A 1 97 ? 22.037 6.055 -20.957 1.00 92.19 97 GLN A O 1
ATOM 794 N N . ASP A 1 98 ? 22.890 3.983 -20.891 1.00 94.06 98 ASP A N 1
ATOM 795 C CA . ASP A 1 98 ? 21.855 3.458 -19.991 1.00 94.06 98 ASP A CA 1
ATOM 796 C C . ASP A 1 98 ? 21.868 4.168 -18.640 1.00 94.06 98 ASP A C 1
ATOM 798 O O . ASP A 1 98 ? 20.821 4.558 -18.129 1.00 94.06 98 ASP A O 1
ATOM 802 N N . GLN A 1 99 ? 23.055 4.389 -18.068 1.00 94.31 99 GLN A N 1
ATOM 803 C CA . GLN A 1 99 ? 23.173 5.135 -16.817 1.00 94.31 99 GLN A CA 1
ATOM 804 C C . GLN A 1 99 ? 22.685 6.578 -16.969 1.00 94.31 99 GLN A C 1
ATOM 806 O O . GLN A 1 99 ? 22.069 7.117 -16.054 1.00 94.31 99 GLN A O 1
ATOM 811 N N . GLN A 1 100 ? 22.943 7.224 -18.109 1.00 95.06 100 GLN A N 1
ATOM 812 C CA . GLN A 1 100 ? 22.423 8.563 -18.379 1.00 95.06 100 GLN A CA 1
ATOM 813 C C . GLN A 1 100 ? 20.891 8.565 -18.481 1.00 95.06 100 GLN A C 1
ATOM 815 O O . GLN A 1 100 ? 20.254 9.423 -17.869 1.00 95.06 100 GLN A O 1
ATOM 820 N N . LEU A 1 101 ? 20.303 7.584 -19.176 1.00 95.44 101 LEU A N 1
ATOM 821 C CA . LEU A 1 101 ? 18.849 7.405 -19.232 1.00 95.44 101 LEU A CA 1
ATOM 822 C C . LEU A 1 101 ? 18.270 7.238 -17.824 1.00 95.44 101 LEU A C 1
ATOM 824 O O . LEU A 1 101 ? 17.362 7.979 -17.449 1.00 95.44 101 LEU A O 1
ATOM 828 N N . LEU A 1 102 ? 18.858 6.353 -17.013 1.00 96.12 102 LEU A N 1
ATOM 829 C CA . LEU A 1 102 ? 18.465 6.133 -15.620 1.00 96.12 102 LEU A CA 1
ATOM 830 C C . LEU A 1 102 ? 18.557 7.419 -14.784 1.00 96.12 102 LEU A C 1
ATOM 832 O O . LEU A 1 102 ? 17.632 7.709 -14.034 1.00 96.12 102 LEU A O 1
ATOM 836 N N . ARG A 1 103 ? 19.606 8.238 -14.936 1.00 96.06 103 ARG A N 1
ATOM 837 C CA . ARG A 1 103 ? 19.727 9.531 -14.228 1.00 96.06 103 ARG A CA 1
ATOM 838 C C . ARG A 1 103 ? 18.625 10.521 -14.616 1.00 96.06 103 ARG A C 1
ATOM 840 O O . ARG A 1 103 ? 18.128 11.242 -13.758 1.00 96.06 103 ARG A O 1
ATOM 847 N N . SER A 1 104 ? 18.230 10.545 -15.890 1.00 95.69 104 SER A N 1
ATOM 848 C CA . SER A 1 104 ? 17.208 11.470 -16.407 1.00 95.69 104 SER A CA 1
ATOM 849 C C . SER A 1 104 ? 15.757 11.022 -16.193 1.00 95.69 104 SER A C 1
ATOM 851 O O . SER A 1 104 ? 14.847 11.835 -16.321 1.00 95.69 104 SER A O 1
ATOM 853 N N . ALA A 1 105 ? 15.521 9.750 -15.859 1.00 95.12 105 ALA A N 1
ATOM 854 C CA . ALA A 1 105 ? 14.177 9.171 -15.818 1.00 95.12 105 ALA A CA 1
ATOM 855 C C . ALA A 1 105 ? 13.344 9.548 -14.577 1.00 95.12 105 ALA A C 1
ATOM 857 O O . ALA A 1 105 ? 12.154 9.239 -14.519 1.00 95.12 105 ALA A O 1
ATOM 858 N N . GLY A 1 106 ? 13.949 10.198 -13.578 1.00 94.75 106 GLY A N 1
ATOM 859 C CA . GLY A 1 106 ? 13.273 10.550 -12.329 1.00 94.75 106 GLY A CA 1
ATOM 860 C C . GLY A 1 106 ? 12.967 9.339 -11.439 1.00 94.75 106 GLY A C 1
ATOM 861 O O . GLY A 1 106 ? 13.565 8.271 -11.580 1.00 94.75 106 GLY A O 1
ATOM 862 N N . ASN A 1 107 ? 12.025 9.513 -10.507 1.00 93.50 107 ASN A N 1
ATOM 863 C CA . ASN A 1 107 ? 11.672 8.538 -9.467 1.00 93.50 107 ASN A CA 1
ATOM 864 C C . ASN A 1 107 ? 10.718 7.433 -9.974 1.00 93.50 107 ASN A C 1
ATOM 866 O O . ASN A 1 107 ? 9.581 7.304 -9.513 1.00 93.50 107 ASN A O 1
ATOM 870 N N . VAL A 1 108 ? 11.174 6.650 -10.949 1.00 93.31 108 VAL A N 1
ATOM 871 C CA . VAL A 1 108 ? 10.422 5.549 -11.582 1.00 93.31 108 VAL A CA 1
ATOM 872 C C . VAL A 1 108 ? 10.989 4.185 -11.185 1.00 93.31 108 VAL A C 1
ATOM 874 O O . VAL A 1 108 ? 12.111 4.114 -10.706 1.00 93.31 108 VAL A O 1
ATOM 877 N N . SER A 1 109 ? 10.220 3.104 -11.348 1.00 91.31 109 SER A N 1
ATOM 878 C CA . SER A 1 109 ? 10.662 1.729 -11.036 1.00 91.31 109 SER A CA 1
ATOM 879 C C . SER A 1 109 ? 11.339 1.006 -12.205 1.00 91.31 109 SER A C 1
ATOM 881 O O . SER A 1 109 ? 11.970 -0.033 -12.018 1.00 91.31 109 SER A O 1
ATOM 883 N N . THR A 1 110 ? 11.159 1.512 -13.427 1.00 93.06 110 THR A N 1
ATOM 884 C CA . THR A 1 110 ? 11.763 0.964 -14.643 1.00 93.06 110 THR A CA 1
ATOM 885 C C . THR A 1 110 ? 11.990 2.070 -15.668 1.00 93.06 110 THR A C 1
ATOM 887 O O . THR A 1 110 ? 11.283 3.079 -15.666 1.00 93.06 110 THR A O 1
ATOM 890 N N . VAL A 1 111 ? 12.961 1.874 -16.559 1.00 94.69 111 VAL A N 1
ATOM 891 C CA . VAL A 1 111 ? 13.286 2.797 -17.655 1.00 94.69 111 VAL A CA 1
ATOM 892 C C . VAL A 1 111 ? 13.380 2.021 -18.960 1.00 94.69 111 VAL A C 1
ATOM 894 O O . VAL A 1 111 ? 14.009 0.968 -19.016 1.00 94.69 111 VAL A O 1
ATOM 897 N N . GLN A 1 112 ? 12.762 2.526 -20.026 1.00 93.69 112 GLN A N 1
ATOM 898 C CA . GLN A 1 112 ? 12.944 1.954 -21.359 1.00 93.69 112 GLN A CA 1
ATOM 899 C C . GLN A 1 112 ? 14.260 2.456 -21.953 1.00 93.69 112 GLN A C 1
ATOM 901 O O . GLN A 1 112 ? 14.488 3.662 -22.030 1.00 93.69 112 GLN A O 1
ATOM 906 N N . ALA A 1 113 ? 15.108 1.531 -22.388 1.00 93.69 113 ALA A N 1
ATOM 907 C CA . ALA A 1 113 ? 16.346 1.830 -23.093 1.00 93.69 113 ALA A CA 1
ATOM 908 C C . ALA A 1 113 ? 16.343 1.189 -24.488 1.00 93.69 113 ALA A C 1
ATOM 910 O O . ALA A 1 113 ? 15.621 0.207 -24.709 1.00 93.69 113 ALA A O 1
ATOM 911 N N . PRO A 1 114 ? 17.140 1.710 -25.439 1.00 91.94 114 PRO A N 1
ATOM 912 C CA . PRO A 1 114 ? 17.344 1.057 -26.726 1.00 91.94 114 PRO A CA 1
ATOM 913 C C . PRO A 1 114 ? 17.722 -0.417 -26.540 1.00 91.94 114 PRO A C 1
ATOM 915 O O . PRO A 1 114 ? 18.583 -0.755 -25.730 1.00 91.94 114 PRO A O 1
ATOM 918 N N . GLY A 1 115 ? 17.037 -1.307 -27.260 1.00 90.44 115 GLY A N 1
ATOM 919 C CA . GLY A 1 115 ? 17.255 -2.750 -27.154 1.00 90.44 115 GLY A CA 1
ATOM 920 C C . GLY A 1 115 ? 18.329 -3.288 -28.098 1.00 90.44 115 GLY A C 1
ATOM 921 O O . GLY A 1 115 ? 18.522 -4.498 -28.130 1.00 90.44 115 GLY A O 1
ATOM 922 N N . ALA A 1 116 ? 18.961 -2.430 -28.900 1.00 92.69 116 ALA A N 1
ATOM 923 C CA . ALA A 1 116 ? 19.852 -2.827 -29.981 1.00 92.69 116 ALA A CA 1
ATOM 924 C C . ALA A 1 116 ? 21.316 -2.539 -29.646 1.00 92.69 116 ALA A C 1
ATOM 926 O O . ALA A 1 116 ? 21.699 -1.380 -29.492 1.00 92.69 116 ALA A O 1
ATOM 927 N N . ASP A 1 117 ? 22.126 -3.593 -29.649 1.00 90.62 117 ASP A N 1
ATOM 928 C CA . ASP A 1 117 ? 23.570 -3.527 -29.454 1.00 90.62 117 ASP A CA 1
ATOM 929 C C . ASP A 1 117 ? 24.276 -3.955 -30.744 1.00 90.62 117 ASP A C 1
ATOM 931 O O . ASP A 1 117 ? 23.925 -4.975 -31.344 1.00 90.62 117 ASP A O 1
ATOM 935 N N . SER A 1 118 ? 25.266 -3.177 -31.192 1.00 91.50 118 SER A N 1
ATOM 936 C CA . SER A 1 118 ? 26.082 -3.549 -32.356 1.00 91.50 118 SER A CA 1
ATOM 937 C C . SER A 1 118 ? 26.857 -4.829 -32.052 1.00 91.50 118 SER A C 1
ATOM 939 O O . SER A 1 118 ? 27.459 -4.952 -30.986 1.00 91.50 118 SER A O 1
ATOM 941 N N . ALA A 1 119 ? 26.878 -5.766 -32.994 1.00 91.75 119 ALA A N 1
ATOM 942 C CA . ALA A 1 119 ? 27.521 -7.063 -32.822 1.00 91.75 119 ALA A CA 1
ATOM 943 C C . ALA A 1 119 ? 28.309 -7.467 -34.075 1.00 91.75 119 ALA A C 1
ATOM 945 O O . ALA A 1 119 ? 28.095 -6.939 -35.166 1.00 91.75 119 ALA A O 1
ATOM 946 N N . ALA A 1 120 ? 29.222 -8.426 -33.920 1.00 93.31 120 ALA A N 1
ATOM 947 C CA . ALA A 1 120 ? 29.804 -9.128 -35.058 1.00 93.31 120 ALA A CA 1
ATOM 948 C C . ALA A 1 120 ? 28.783 -10.126 -35.626 1.00 93.31 120 ALA A C 1
ATOM 950 O O . ALA A 1 120 ? 28.002 -10.710 -34.868 1.00 93.31 120 ALA A O 1
ATOM 951 N N . PHE A 1 121 ? 28.796 -10.329 -36.944 1.00 93.81 121 PHE A N 1
ATOM 952 C CA . PHE A 1 121 ? 27.883 -11.273 -37.581 1.00 93.81 121 PHE A CA 1
ATOM 953 C C . PHE A 1 121 ? 28.126 -12.703 -37.106 1.00 93.81 121 PHE A C 1
ATOM 955 O O . PHE A 1 121 ? 29.256 -13.191 -37.119 1.00 93.81 121 PHE A O 1
ATOM 962 N N . ASN A 1 122 ? 27.050 -13.371 -36.702 1.00 92.88 122 ASN A N 1
ATOM 963 C CA . ASN A 1 122 ? 27.058 -14.761 -36.294 1.00 92.88 122 ASN A CA 1
ATOM 964 C C . ASN A 1 122 ? 25.777 -15.453 -36.772 1.00 92.88 122 ASN A C 1
ATOM 966 O O . ASN A 1 122 ? 24.691 -15.188 -36.266 1.00 92.88 122 ASN A O 1
ATOM 970 N N . HIS A 1 123 ? 25.934 -16.392 -37.703 1.00 87.44 123 HIS A N 1
ATOM 971 C CA . HIS A 1 123 ? 24.841 -17.155 -38.309 1.00 87.44 123 HIS A CA 1
ATOM 972 C C . HIS A 1 123 ? 24.058 -18.035 -37.315 1.00 87.44 123 HIS A C 1
ATOM 974 O O . HIS A 1 123 ? 22.956 -18.484 -37.627 1.00 87.44 123 HIS A O 1
ATOM 980 N N . THR A 1 124 ? 24.597 -18.303 -36.120 1.00 90.75 124 THR A N 1
ATOM 981 C CA . THR A 1 124 ? 23.881 -19.059 -35.080 1.00 90.75 124 THR A CA 1
ATOM 982 C C . THR A 1 124 ? 22.936 -18.188 -34.251 1.00 90.75 124 THR A C 1
ATOM 984 O O . THR A 1 124 ? 22.091 -18.724 -33.537 1.00 90.75 124 THR A O 1
ATOM 987 N N . LEU A 1 125 ? 23.035 -16.858 -34.358 1.00 91.88 125 LEU A N 1
ATOM 988 C CA . LEU A 1 125 ? 22.220 -15.899 -33.616 1.00 91.88 125 LEU A CA 1
ATOM 989 C C . LEU A 1 125 ? 21.202 -15.210 -34.530 1.00 91.88 125 LEU A C 1
ATOM 991 O O . LEU A 1 125 ? 21.460 -14.950 -35.703 1.00 91.88 125 LEU A O 1
ATOM 995 N N . VAL A 1 126 ? 20.049 -14.840 -33.972 1.00 94.25 126 VAL A N 1
ATOM 996 C CA . VAL A 1 126 ? 19.095 -13.964 -34.664 1.00 94.25 126 VAL A CA 1
ATOM 997 C C . VAL A 1 126 ? 19.581 -12.521 -34.547 1.00 94.25 126 VAL A C 1
ATOM 999 O O . VAL A 1 126 ? 19.519 -11.918 -33.474 1.00 94.25 126 VAL A O 1
ATOM 1002 N N . GLN A 1 127 ? 20.068 -11.972 -35.655 1.00 95.69 127 GLN A N 1
ATOM 1003 C CA . GLN A 1 127 ? 20.592 -10.610 -35.744 1.00 95.69 127 GLN A CA 1
ATOM 1004 C C . GLN A 1 127 ? 19.817 -9.791 -36.775 1.00 95.69 127 GLN A C 1
ATOM 1006 O O . GLN A 1 127 ? 19.069 -10.333 -37.586 1.00 95.69 127 GLN A O 1
ATOM 1011 N N . TYR A 1 128 ? 19.979 -8.471 -36.731 1.00 96.31 128 TYR A N 1
ATOM 1012 C CA . TYR A 1 128 ? 19.217 -7.541 -37.558 1.00 96.31 128 TYR A CA 1
ATOM 1013 C C . TYR A 1 128 ? 20.122 -6.495 -38.200 1.00 96.31 128 TYR A C 1
ATOM 1015 O O . TYR A 1 128 ? 21.035 -5.973 -37.563 1.00 96.31 128 TYR A O 1
ATOM 1023 N N . HIS A 1 129 ? 19.822 -6.117 -39.437 1.00 96.06 129 HIS A N 1
ATOM 1024 C CA . HIS A 1 129 ? 20.330 -4.897 -40.045 1.00 96.06 129 HIS A CA 1
ATOM 1025 C C . HIS A 1 129 ? 19.451 -3.717 -39.654 1.00 96.06 129 HIS A C 1
ATOM 1027 O O . HIS A 1 129 ? 18.224 -3.814 -39.646 1.00 96.06 129 HIS A O 1
ATOM 1033 N N . ARG A 1 130 ? 20.069 -2.564 -39.406 1.00 95.25 130 ARG A N 1
ATOM 1034 C CA . ARG A 1 130 ? 19.342 -1.301 -39.282 1.00 95.25 130 ARG A CA 1
ATOM 1035 C C . ARG A 1 130 ? 19.179 -0.683 -40.669 1.00 95.25 130 ARG A C 1
ATOM 1037 O O . ARG A 1 130 ? 20.153 -0.221 -41.257 1.00 95.25 130 ARG A O 1
ATOM 1044 N N . VAL A 1 131 ? 17.958 -0.676 -41.192 1.00 94.00 131 VAL A N 1
ATOM 1045 C CA . VAL A 1 131 ? 17.639 -0.216 -42.552 1.00 94.00 131 VAL A CA 1
ATOM 1046 C C . VAL A 1 131 ? 16.549 0.844 -42.529 1.00 94.00 131 VAL A C 1
ATOM 1048 O O . VAL A 1 131 ? 15.651 0.818 -41.691 1.00 94.00 131 VAL A O 1
ATOM 1051 N N . ALA A 1 132 ? 16.628 1.800 -43.450 1.00 92.06 132 ALA A N 1
ATOM 1052 C CA . ALA A 1 132 ? 15.577 2.792 -43.604 1.00 92.06 132 ALA A CA 1
ATOM 1053 C C . ALA A 1 132 ? 14.370 2.167 -44.324 1.00 92.06 132 ALA A C 1
ATOM 1055 O O . ALA A 1 132 ? 14.526 1.642 -45.426 1.00 92.06 132 ALA A O 1
ATOM 1056 N N . GLN A 1 133 ? 13.183 2.253 -43.727 1.00 89.31 133 GLN A N 1
ATOM 1057 C CA . GLN A 1 133 ? 11.912 1.801 -44.293 1.00 89.31 133 GLN A CA 1
ATOM 1058 C C . GLN A 1 133 ? 10.887 2.938 -44.291 1.00 89.31 133 GLN A C 1
ATOM 1060 O O . GLN A 1 133 ? 11.036 3.923 -43.566 1.00 89.31 133 GLN A O 1
ATOM 1065 N N . VAL A 1 134 ? 9.861 2.813 -45.131 1.00 90.75 134 VAL A N 1
ATOM 1066 C CA . VAL A 1 134 ? 8.673 3.668 -45.048 1.00 90.75 134 VAL A CA 1
ATOM 1067 C C . VAL A 1 134 ? 7.757 3.057 -43.999 1.00 90.75 134 VAL A C 1
ATOM 1069 O O . VAL A 1 134 ? 7.382 1.891 -44.104 1.00 90.75 134 VAL A O 1
ATOM 1072 N N . ASP A 1 135 ? 7.450 3.828 -42.967 1.00 89.38 135 ASP A N 1
ATOM 1073 C CA . ASP A 1 135 ? 6.549 3.422 -41.901 1.00 89.38 135 ASP A CA 1
ATOM 1074 C C . ASP A 1 135 ? 5.121 3.283 -42.448 1.00 89.38 135 ASP A C 1
ATOM 1076 O O . ASP A 1 135 ? 4.567 4.234 -42.998 1.00 89.38 135 ASP A O 1
ATOM 1080 N N . ALA A 1 136 ? 4.519 2.101 -42.306 1.00 86.06 136 ALA A N 1
ATOM 1081 C CA . ALA A 1 136 ? 3.181 1.832 -42.833 1.00 86.06 136 ALA A CA 1
ATOM 1082 C C . ALA A 1 136 ? 2.058 2.585 -42.090 1.00 86.06 136 ALA A C 1
ATOM 1084 O O . ALA A 1 136 ? 0.988 2.786 -42.659 1.00 86.06 136 ALA A O 1
ATOM 1085 N N . GLY A 1 137 ? 2.288 3.005 -40.842 1.00 80.38 137 GLY A N 1
ATOM 1086 C CA . GLY A 1 137 ? 1.321 3.747 -40.031 1.00 80.38 137 GLY A CA 1
ATOM 1087 C C . GLY A 1 137 ? 1.384 5.264 -40.233 1.00 80.38 137 GLY A C 1
ATOM 1088 O O . GLY A 1 137 ? 0.360 5.934 -40.147 1.00 80.38 137 GLY A O 1
ATOM 1089 N N . THR A 1 138 ? 2.567 5.818 -40.515 1.00 86.81 138 THR A N 1
ATOM 1090 C CA . THR A 1 138 ? 2.786 7.276 -40.621 1.00 86.81 138 THR A CA 1
ATOM 1091 C C . THR A 1 138 ? 3.171 7.756 -42.020 1.00 86.81 138 THR A C 1
ATOM 1093 O O . THR A 1 138 ? 3.108 8.954 -42.288 1.00 86.81 138 THR A O 1
ATOM 1096 N N . GLY A 1 139 ? 3.593 6.862 -42.917 1.00 87.06 139 GLY A N 1
ATOM 1097 C CA . GLY A 1 139 ? 4.089 7.199 -44.256 1.00 87.06 139 GLY A CA 1
ATOM 1098 C C . GLY A 1 139 ? 5.466 7.877 -44.275 1.00 87.06 139 GLY A C 1
ATOM 1099 O O . GLY A 1 139 ? 5.961 8.237 -45.343 1.00 87.06 139 GLY A O 1
ATOM 1100 N N . LEU A 1 140 ? 6.104 8.060 -43.114 1.00 90.75 140 LEU A N 1
ATOM 1101 C CA . LEU A 1 140 ? 7.404 8.717 -42.987 1.00 90.75 140 LEU A CA 1
ATOM 1102 C C . LEU A 1 140 ? 8.554 7.708 -43.053 1.00 90.75 140 LEU A C 1
ATOM 1104 O O . LEU A 1 140 ? 8.414 6.533 -42.714 1.00 90.75 140 LEU A O 1
ATOM 1108 N N . ARG A 1 141 ? 9.733 8.176 -43.477 1.00 91.56 141 ARG A N 1
ATOM 1109 C CA . ARG A 1 141 ? 10.942 7.347 -43.486 1.00 91.56 141 ARG A CA 1
ATOM 1110 C C . ARG A 1 141 ? 11.474 7.195 -42.063 1.00 91.56 141 ARG A C 1
ATOM 1112 O O . ARG A 1 141 ? 11.789 8.185 -41.410 1.00 91.56 141 ARG A O 1
ATOM 1119 N N . THR A 1 142 ? 11.627 5.956 -41.616 1.00 92.25 142 THR A N 1
ATOM 1120 C CA . THR A 1 142 ? 12.160 5.605 -40.295 1.00 92.25 142 THR A CA 1
ATOM 1121 C C . THR A 1 142 ? 13.216 4.511 -40.408 1.00 92.25 142 THR A C 1
ATOM 1123 O O . THR A 1 142 ? 13.350 3.872 -41.449 1.00 92.25 142 THR A O 1
ATOM 1126 N N . TYR A 1 143 ? 14.002 4.302 -39.355 1.00 92.94 143 TYR A N 1
ATOM 1127 C CA . TYR A 1 143 ? 14.949 3.191 -39.291 1.00 92.94 143 TYR A CA 1
ATOM 1128 C C . TYR A 1 143 ? 14.329 2.027 -38.527 1.00 92.94 143 TYR A C 1
ATOM 1130 O O . TYR A 1 143 ? 13.958 2.177 -37.366 1.00 92.94 143 TYR A O 1
ATOM 1138 N N . ALA A 1 144 ? 14.288 0.863 -39.166 1.00 94.50 144 ALA A N 1
ATOM 1139 C CA . ALA A 1 144 ? 13.800 -0.379 -38.591 1.00 94.50 144 ALA A CA 1
ATOM 1140 C C . ALA A 1 144 ? 14.907 -1.439 -38.556 1.00 94.50 144 ALA A C 1
ATOM 1142 O O . ALA A 1 144 ? 15.871 -1.392 -39.328 1.00 94.50 144 ALA A O 1
ATOM 1143 N N . PHE A 1 145 ? 14.761 -2.400 -37.650 1.00 96.00 145 PHE A N 1
ATOM 1144 C CA . PHE A 1 145 ? 15.613 -3.575 -37.556 1.00 96.00 145 PHE A CA 1
ATOM 1145 C C . PHE A 1 145 ? 14.999 -4.700 -38.387 1.00 96.00 145 PHE A C 1
ATOM 1147 O O . PHE A 1 145 ? 13.942 -5.225 -38.055 1.00 96.00 145 PHE A O 1
ATOM 1154 N N . VAL A 1 146 ? 15.651 -5.064 -39.485 1.00 94.94 146 VAL A N 1
ATOM 1155 C CA . VAL A 1 146 ? 15.204 -6.136 -40.384 1.00 94.94 146 VAL A CA 1
ATOM 1156 C C . VAL A 1 146 ? 16.145 -7.319 -40.238 1.00 94.94 146 VAL A C 1
ATOM 1158 O O . VAL A 1 146 ? 17.354 -7.124 -40.159 1.00 94.94 146 VAL A O 1
ATOM 1161 N N . TYR A 1 147 ? 15.589 -8.528 -40.158 1.00 94.56 147 TYR A N 1
ATOM 1162 C CA . TYR A 1 147 ? 16.346 -9.760 -39.943 1.00 94.56 147 TYR A CA 1
ATOM 1163 C C . TYR A 1 147 ? 17.520 -9.886 -40.929 1.00 94.56 147 TYR A C 1
ATOM 1165 O O . TYR A 1 147 ? 17.358 -9.656 -42.128 1.00 94.56 147 TYR A O 1
ATOM 1173 N N . ALA A 1 148 ? 18.707 -10.186 -40.402 1.00 93.31 148 ALA A N 1
ATOM 1174 C CA . ALA A 1 148 ? 19.952 -10.287 -41.152 1.00 93.31 148 ALA A CA 1
ATOM 1175 C C . ALA A 1 148 ? 20.259 -11.745 -41.503 1.00 93.31 148 ALA A C 1
ATOM 1177 O O . ALA A 1 148 ? 20.314 -12.604 -40.622 1.00 93.31 148 ALA A O 1
ATOM 1178 N N . THR A 1 149 ? 20.521 -12.004 -42.782 1.00 89.12 149 THR A N 1
ATOM 1179 C CA . THR A 1 149 ? 20.926 -13.323 -43.300 1.00 89.12 149 THR A CA 1
ATOM 1180 C C . THR A 1 149 ? 22.371 -13.346 -43.800 1.00 89.12 149 THR A C 1
ATOM 1182 O O . THR A 1 149 ? 22.859 -14.392 -44.217 1.00 89.12 149 THR A O 1
ATOM 1185 N N . ASP A 1 150 ? 23.060 -12.203 -43.773 1.00 88.81 150 ASP A N 1
ATOM 1186 C CA . ASP A 1 150 ? 24.415 -12.024 -44.291 1.00 88.81 150 ASP A CA 1
ATOM 1187 C C . ASP A 1 150 ? 25.226 -11.007 -43.462 1.00 88.81 150 ASP A C 1
ATOM 1189 O O . ASP A 1 150 ? 24.709 -10.340 -42.562 1.00 88.81 150 ASP A O 1
ATOM 1193 N N . SER A 1 151 ? 26.518 -10.894 -43.778 1.00 88.94 151 SER A N 1
ATOM 1194 C CA . SER A 1 151 ? 27.473 -9.987 -43.131 1.00 88.94 151 SER A CA 1
ATOM 1195 C C . SER A 1 151 ? 27.768 -8.706 -43.928 1.00 88.94 151 SER A C 1
ATOM 1197 O O . SER A 1 151 ? 28.699 -7.978 -43.585 1.00 88.94 151 SER A O 1
ATOM 1199 N N . LEU A 1 152 ? 27.010 -8.401 -44.990 1.00 88.88 152 LEU A N 1
ATOM 1200 C CA . LEU A 1 152 ? 27.308 -7.306 -45.929 1.00 88.88 152 LEU A CA 1
ATOM 1201 C C . LEU A 1 152 ? 27.079 -5.911 -45.329 1.00 88.88 152 LEU A C 1
ATOM 1203 O O . LEU A 1 152 ? 27.554 -4.910 -45.867 1.00 88.88 152 LEU A O 1
ATOM 1207 N N . ARG A 1 153 ? 26.330 -5.822 -44.226 1.00 89.88 153 ARG A N 1
ATOM 1208 C CA . ARG A 1 153 ? 26.077 -4.588 -43.469 1.00 89.88 153 ARG A CA 1
ATOM 1209 C C . ARG A 1 153 ? 26.331 -4.834 -41.987 1.00 89.88 153 ARG A C 1
ATOM 1211 O O . ARG A 1 153 ? 26.280 -5.970 -41.525 1.00 89.88 153 ARG A O 1
ATOM 1218 N N . GLY A 1 154 ? 26.521 -3.755 -41.226 1.00 92.31 154 GLY A N 1
ATOM 1219 C CA . GLY A 1 154 ? 26.552 -3.833 -39.765 1.00 92.31 154 GLY A CA 1
ATOM 1220 C C . GLY A 1 154 ? 25.304 -4.533 -39.216 1.00 92.31 154 GLY A C 1
ATOM 1221 O O . GLY A 1 154 ? 24.195 -4.348 -39.737 1.00 92.31 154 GLY A O 1
ATOM 1222 N N . VAL A 1 155 ? 25.496 -5.346 -38.180 1.00 95.69 155 VAL A N 1
ATOM 1223 C CA . VAL A 1 155 ? 24.428 -6.122 -37.549 1.00 95.69 155 VAL A CA 1
ATOM 1224 C C . VAL A 1 155 ? 24.278 -5.783 -36.078 1.00 95.69 155 VAL A C 1
ATOM 1226 O O . VAL A 1 155 ? 25.221 -5.371 -35.401 1.00 95.69 155 VAL A O 1
ATOM 1229 N N . TYR A 1 156 ? 23.058 -5.971 -35.596 1.00 95.62 156 TYR A N 1
ATOM 1230 C CA . TYR A 1 156 ? 22.651 -5.683 -34.236 1.00 95.62 156 TYR A CA 1
ATOM 1231 C C . TYR A 1 156 ? 22.012 -6.919 -33.617 1.00 95.62 156 TYR A C 1
ATOM 1233 O O . TYR A 1 156 ? 21.186 -7.588 -34.244 1.00 95.62 156 TYR A O 1
ATOM 1241 N N . THR A 1 157 ? 22.345 -7.180 -32.359 1.00 94.12 157 THR A N 1
ATOM 1242 C CA . THR A 1 157 ? 21.533 -8.041 -31.502 1.00 94.12 157 THR A CA 1
ATOM 1243 C C . THR A 1 157 ? 20.452 -7.164 -30.890 1.00 94.12 157 THR A C 1
ATOM 1245 O O . THR A 1 157 ? 20.763 -6.177 -30.224 1.00 94.12 157 THR A O 1
ATOM 1248 N N . VAL A 1 158 ? 19.184 -7.489 -31.142 1.00 95.12 158 VAL A N 1
ATOM 1249 C CA . VAL A 1 158 ? 18.052 -6.643 -30.742 1.00 95.12 158 VAL A CA 1
ATOM 1250 C C . VAL A 1 158 ? 17.172 -7.383 -29.748 1.00 95.12 158 VAL A C 1
ATOM 1252 O O . VAL A 1 158 ? 16.686 -8.481 -30.014 1.00 95.12 158 VAL A O 1
ATOM 1255 N N . ARG A 1 159 ? 16.949 -6.762 -28.592 1.00 94.25 159 ARG A N 1
ATOM 1256 C CA . ARG A 1 159 ? 15.966 -7.192 -27.601 1.00 94.25 159 ARG A CA 1
ATOM 1257 C C . ARG A 1 159 ? 14.617 -6.568 -27.926 1.00 94.25 159 ARG A C 1
ATOM 1259 O O . ARG A 1 159 ? 14.504 -5.348 -28.045 1.00 94.25 159 ARG A O 1
ATOM 1266 N N . PHE A 1 160 ? 13.606 -7.422 -28.032 1.00 95.44 160 PHE A N 1
ATOM 1267 C CA . PHE A 1 160 ? 12.222 -7.018 -28.232 1.00 95.44 160 PHE A CA 1
ATOM 1268 C C . PHE A 1 160 ? 11.428 -7.236 -26.951 1.00 95.44 160 PHE A C 1
ATOM 1270 O O . PHE A 1 160 ? 11.437 -8.329 -26.384 1.00 95.44 160 PHE A O 1
ATOM 1277 N N . THR A 1 161 ? 10.733 -6.194 -26.510 1.00 95.44 161 THR A N 1
ATOM 1278 C CA . THR A 1 161 ? 9.825 -6.248 -25.364 1.00 95.44 161 THR A CA 1
ATOM 1279 C C . THR A 1 161 ? 8.394 -6.246 -25.877 1.00 95.44 161 THR A C 1
ATOM 1281 O O . THR A 1 161 ? 8.035 -5.396 -26.695 1.00 95.44 161 THR A O 1
ATOM 1284 N N . GLN A 1 162 ? 7.587 -7.196 -25.404 1.00 95.31 162 GLN A N 1
ATOM 1285 C CA . GLN A 1 162 ? 6.156 -7.212 -25.683 1.00 95.31 162 GLN A CA 1
ATOM 1286 C C . GLN A 1 162 ? 5.485 -6.031 -24.978 1.00 95.31 162 GLN A C 1
ATOM 1288 O O . GLN A 1 162 ? 5.720 -5.782 -23.796 1.00 95.31 162 GLN A O 1
ATOM 1293 N N . VAL A 1 163 ? 4.653 -5.309 -25.711 1.00 93.88 163 VAL A N 1
ATOM 1294 C CA . VAL A 1 163 ? 3.845 -4.192 -25.226 1.00 93.88 163 VAL A CA 1
ATOM 1295 C C . VAL A 1 163 ? 2.362 -4.527 -25.407 1.00 93.88 163 VAL A C 1
ATOM 1297 O O . VAL A 1 163 ? 2.013 -5.630 -25.827 1.00 93.88 163 VAL A O 1
ATOM 1300 N N . ALA A 1 164 ? 1.472 -3.608 -25.032 1.00 92.25 164 ALA A N 1
ATOM 1301 C CA . ALA A 1 164 ? 0.044 -3.789 -25.276 1.00 92.25 164 ALA A CA 1
ATOM 1302 C C . ALA A 1 164 ? -0.237 -4.014 -26.773 1.00 92.25 164 ALA A C 1
ATOM 1304 O O . ALA A 1 164 ? 0.520 -3.546 -27.627 1.00 92.25 164 ALA A O 1
ATOM 1305 N N . ALA A 1 165 ? -1.332 -4.713 -27.073 1.00 91.44 165 ALA A N 1
ATOM 1306 C CA . ALA A 1 165 ? -1.705 -5.007 -28.450 1.00 91.44 165 ALA A CA 1
ATOM 1307 C C . ALA A 1 165 ? -1.818 -3.716 -29.280 1.00 91.44 165 ALA A C 1
ATOM 1309 O O . ALA A 1 165 ? -2.463 -2.761 -28.836 1.00 91.44 165 ALA A O 1
ATOM 1310 N N . ASN A 1 166 ? -1.204 -3.692 -30.466 1.00 90.69 166 ASN A N 1
ATOM 1311 C CA . ASN A 1 166 ? -1.114 -2.513 -31.346 1.00 90.69 166 ASN A CA 1
ATOM 1312 C C . ASN A 1 166 ? -0.418 -1.281 -30.724 1.00 90.69 166 ASN A C 1
ATOM 1314 O O . ASN A 1 166 ? -0.654 -0.149 -31.140 1.00 90.69 166 ASN A O 1
ATOM 1318 N N . ALA A 1 167 ? 0.425 -1.462 -29.706 1.00 93.38 167 ALA A N 1
ATOM 1319 C CA . ALA A 1 167 ? 1.236 -0.382 -29.132 1.00 93.38 167 ALA A CA 1
ATOM 1320 C C . ALA A 1 167 ? 2.725 -0.500 -29.491 1.00 93.38 167 ALA A C 1
ATOM 1322 O O . ALA A 1 167 ? 3.537 0.294 -29.015 1.00 93.38 167 ALA A O 1
ATOM 1323 N N . GLY A 1 168 ? 3.102 -1.518 -30.265 1.00 94.50 168 GLY A N 1
ATOM 1324 C CA . GLY A 1 168 ? 4.461 -1.809 -30.704 1.00 94.50 168 GLY A CA 1
ATOM 1325 C C . GLY A 1 168 ? 4.662 -1.583 -32.197 1.00 94.50 168 GLY A C 1
ATOM 1326 O O . GLY A 1 168 ? 3.718 -1.331 -32.938 1.00 94.50 168 GLY A O 1
ATOM 1327 N N . ASP A 1 169 ? 5.910 -1.710 -32.636 1.00 95.44 169 ASP A N 1
ATOM 1328 C CA . ASP A 1 169 ? 6.306 -1.450 -34.025 1.00 95.44 169 ASP A CA 1
ATOM 1329 C C . ASP A 1 169 ? 6.626 -2.746 -34.797 1.00 95.44 169 ASP A C 1
ATOM 1331 O O . ASP A 1 169 ? 6.822 -2.744 -36.015 1.00 95.44 169 ASP A O 1
ATOM 1335 N N . TYR A 1 170 ? 6.697 -3.869 -34.074 1.00 96.25 170 TYR A N 1
ATOM 1336 C CA . TYR A 1 170 ? 7.096 -5.181 -34.572 1.00 96.25 170 TYR A CA 1
ATOM 1337 C C . TYR A 1 170 ? 6.062 -6.251 -34.217 1.00 96.25 170 TYR A C 1
ATOM 1339 O O . TYR A 1 170 ? 5.429 -6.206 -33.161 1.00 96.25 170 TYR A O 1
ATOM 1347 N N . ALA A 1 171 ? 5.952 -7.259 -35.075 1.00 95.94 171 ALA A N 1
ATOM 1348 C CA . ALA A 1 171 ? 5.206 -8.489 -34.838 1.00 95.94 171 ALA A CA 1
ATOM 1349 C C . ALA A 1 171 ? 6.144 -9.701 -34.939 1.00 95.94 171 ALA A C 1
ATOM 1351 O O . ALA A 1 171 ? 7.204 -9.623 -35.564 1.00 95.94 171 ALA A O 1
ATOM 1352 N N . LEU A 1 172 ? 5.771 -10.832 -34.338 1.00 95.25 172 LEU A N 1
ATOM 1353 C CA . LEU A 1 172 ? 6.488 -12.090 -34.566 1.00 95.25 172 LEU A CA 1
ATOM 1354 C C . LEU A 1 172 ? 6.383 -12.480 -36.046 1.00 95.25 172 LEU A C 1
ATOM 1356 O O . LEU A 1 172 ? 5.295 -12.472 -36.621 1.00 95.25 172 LEU A O 1
ATOM 1360 N N . SER A 1 173 ? 7.517 -12.808 -36.662 1.00 93.06 173 SER A N 1
ATOM 1361 C CA . SER A 1 173 ? 7.555 -13.253 -38.053 1.00 93.06 173 SER A CA 1
ATOM 1362 C C . SER A 1 173 ? 6.936 -14.643 -38.178 1.00 93.06 173 SER A C 1
ATOM 1364 O O . SER A 1 173 ? 7.307 -15.568 -37.457 1.00 93.06 173 SER A O 1
ATOM 1366 N N . THR A 1 174 ? 6.010 -14.796 -39.123 1.00 90.56 174 THR A N 1
ATOM 1367 C CA . THR A 1 174 ? 5.441 -16.092 -39.524 1.00 90.56 174 THR A CA 1
ATOM 1368 C C . THR A 1 174 ? 6.150 -16.692 -40.738 1.00 90.56 174 THR A C 1
ATOM 1370 O O . THR A 1 174 ? 5.859 -17.824 -41.112 1.00 90.56 174 THR A O 1
ATOM 1373 N N . THR A 1 175 ? 7.077 -15.956 -41.359 1.00 88.19 175 THR A N 1
ATOM 1374 C CA . THR A 1 175 ? 7.817 -16.388 -42.554 1.00 88.19 175 THR A CA 1
ATOM 1375 C C . THR A 1 175 ? 9.203 -16.930 -42.221 1.00 88.19 175 THR A C 1
ATOM 1377 O O . THR A 1 175 ? 9.672 -17.849 -42.882 1.00 88.19 175 THR A O 1
ATOM 1380 N N . ASP A 1 176 ? 9.835 -16.426 -41.158 1.00 87.50 176 ASP A N 1
ATOM 1381 C CA . ASP A 1 176 ? 11.199 -16.801 -40.754 1.00 87.50 176 ASP A CA 1
ATOM 1382 C C . ASP A 1 176 ? 11.204 -17.884 -39.660 1.00 87.50 176 ASP A C 1
ATOM 1384 O O . ASP A 1 176 ? 11.991 -17.848 -38.717 1.00 87.50 176 ASP A O 1
ATOM 1388 N N . VAL A 1 177 ? 10.296 -18.859 -39.771 1.00 81.44 177 VAL A N 1
ATOM 1389 C CA . VAL A 1 177 ? 10.092 -19.918 -38.760 1.00 81.44 177 VAL A CA 1
ATOM 1390 C C . VAL A 1 177 ? 11.280 -20.875 -38.613 1.00 81.44 177 VAL A C 1
ATOM 1392 O O . VAL A 1 177 ? 11.392 -21.547 -37.593 1.00 81.44 177 VAL A O 1
ATOM 1395 N N . ASN A 1 178 ? 12.170 -20.920 -39.608 1.00 83.12 178 ASN A N 1
ATOM 1396 C CA . ASN A 1 178 ? 13.362 -21.775 -39.621 1.00 83.12 178 ASN A CA 1
ATOM 1397 C C . ASN A 1 178 ? 14.610 -21.095 -39.028 1.00 83.12 178 ASN A C 1
ATOM 1399 O O . ASN A 1 178 ? 15.697 -21.667 -39.073 1.00 83.12 178 ASN A O 1
ATOM 1403 N N . ALA A 1 179 ? 14.492 -19.868 -38.513 1.00 84.56 179 ALA A N 1
ATOM 1404 C CA . ALA A 1 179 ? 15.599 -19.207 -37.837 1.00 84.56 179 ALA A CA 1
ATOM 1405 C C . ALA A 1 179 ? 15.927 -19.898 -36.500 1.00 84.56 179 ALA A C 1
ATOM 1407 O O . ALA A 1 179 ? 15.066 -20.505 -35.864 1.00 84.56 179 ALA A O 1
ATOM 1408 N N . ASN A 1 180 ? 17.163 -19.731 -36.016 1.00 84.81 180 ASN A N 1
ATOM 1409 C CA . ASN A 1 180 ? 17.639 -20.264 -34.728 1.00 84.81 180 ASN A CA 1
ATOM 1410 C C . ASN A 1 180 ? 17.036 -19.538 -33.498 1.00 84.81 180 ASN A C 1
ATOM 1412 O O . ASN A 1 180 ? 17.686 -19.369 -32.468 1.00 84.81 180 ASN A O 1
ATOM 1416 N N . GLY A 1 181 ? 15.802 -19.049 -33.606 1.00 87.81 181 GLY A N 1
ATOM 1417 C CA . GLY A 1 181 ? 15.111 -18.276 -32.586 1.00 87.81 181 GLY A CA 1
ATOM 1418 C C . GLY A 1 181 ? 13.908 -17.520 -33.144 1.00 87.81 181 GLY A C 1
ATOM 1419 O O . GLY A 1 181 ? 13.561 -17.624 -34.317 1.00 87.81 181 GLY A O 1
ATOM 1420 N N . ARG A 1 182 ? 13.263 -16.725 -32.286 1.00 92.25 182 ARG A N 1
ATOM 1421 C CA . ARG A 1 182 ? 12.134 -15.878 -32.691 1.00 92.25 182 ARG A CA 1
ATOM 1422 C C . ARG A 1 182 ? 12.633 -14.666 -33.474 1.00 92.25 182 ARG A C 1
ATOM 1424 O O . ARG A 1 182 ? 13.446 -13.895 -32.965 1.00 92.25 182 ARG A O 1
ATOM 1431 N N . VAL A 1 183 ? 12.092 -14.480 -34.673 1.00 95.38 183 VAL A N 1
ATOM 1432 C CA . VAL A 1 183 ? 12.344 -13.308 -35.516 1.00 95.38 183 VAL A CA 1
ATOM 1433 C C . VAL A 1 183 ? 11.191 -12.324 -35.370 1.00 95.38 183 VAL A C 1
ATOM 1435 O O . VAL A 1 183 ? 10.025 -12.719 -35.371 1.00 95.38 183 VAL A O 1
ATOM 1438 N N . TYR A 1 184 ? 11.512 -11.040 -35.257 1.00 96.00 184 TYR A N 1
ATOM 1439 C CA . TYR A 1 184 ? 10.538 -9.959 -35.161 1.00 96.00 184 TYR A CA 1
ATOM 1440 C C . TYR A 1 184 ? 10.580 -9.123 -36.435 1.00 96.00 184 TYR A C 1
ATOM 1442 O O . TYR A 1 184 ? 11.621 -8.590 -36.813 1.00 96.00 184 TYR A O 1
ATOM 1450 N N . LYS A 1 185 ? 9.441 -9.003 -37.109 1.00 95.12 185 LYS A N 1
ATOM 1451 C CA . LYS A 1 185 ? 9.295 -8.234 -38.340 1.00 95.12 185 LYS A CA 1
ATOM 1452 C C . LYS A 1 185 ? 8.708 -6.870 -38.022 1.00 95.12 185 LYS A C 1
ATOM 1454 O O . LYS A 1 185 ? 7.708 -6.772 -37.316 1.00 95.12 185 LYS A O 1
ATOM 1459 N N . TYR A 1 186 ? 9.316 -5.828 -38.571 1.00 95.19 186 TYR A N 1
ATOM 1460 C CA . TYR A 1 186 ? 8.767 -4.482 -38.505 1.00 95.19 186 TYR A CA 1
ATOM 1461 C C . TYR A 1 186 ? 7.463 -4.396 -39.312 1.00 95.19 186 TYR A C 1
ATOM 1463 O O . TYR A 1 186 ? 7.424 -4.802 -40.476 1.00 95.19 186 TYR A O 1
ATOM 1471 N N . VAL A 1 187 ? 6.402 -3.890 -38.684 1.00 94.62 187 VAL A N 1
ATOM 1472 C CA . VAL A 1 187 ? 5.057 -3.774 -39.278 1.00 94.62 187 VAL A CA 1
ATOM 1473 C C . VAL A 1 187 ? 4.571 -2.326 -39.388 1.00 94.62 187 VAL A C 1
ATOM 1475 O O . VAL A 1 187 ? 3.584 -2.076 -40.070 1.00 94.62 187 VAL A O 1
ATOM 1478 N N . GLY A 1 188 ? 5.290 -1.370 -38.790 1.00 93.00 188 GLY A N 1
ATOM 1479 C CA . GLY A 1 188 ? 4.937 0.055 -38.746 1.00 93.00 188 GLY A CA 1
ATOM 1480 C C . GLY A 1 188 ? 4.701 0.534 -37.315 1.00 93.00 188 GLY A C 1
ATOM 1481 O O . GLY A 1 188 ? 4.389 -0.273 -36.440 1.00 93.00 188 GLY A O 1
ATOM 1482 N N . THR A 1 189 ? 4.869 1.834 -37.058 1.00 92.12 189 THR A N 1
ATOM 1483 C CA . THR A 1 189 ? 4.714 2.394 -35.706 1.00 92.12 189 THR A CA 1
ATOM 1484 C C . THR A 1 189 ? 3.303 2.159 -35.166 1.00 92.12 189 THR A C 1
ATOM 1486 O O . THR A 1 189 ? 2.325 2.533 -35.811 1.00 92.12 189 THR A O 1
ATOM 1489 N N . ASN A 1 190 ? 3.202 1.582 -33.963 1.00 92.25 190 ASN A N 1
ATOM 1490 C CA . ASN A 1 190 ? 1.936 1.209 -33.310 1.00 92.25 190 ASN A CA 1
ATOM 1491 C C . ASN A 1 190 ? 1.039 0.257 -34.139 1.00 92.25 190 ASN A C 1
ATOM 1493 O O . ASN A 1 190 ? -0.184 0.307 -34.030 1.00 92.25 190 ASN A O 1
ATOM 1497 N N . LEU A 1 191 ? 1.625 -0.602 -34.981 1.00 93.81 191 LEU A N 1
ATOM 1498 C CA . LEU A 1 191 ? 0.898 -1.627 -35.751 1.00 93.81 191 LEU A CA 1
ATOM 1499 C C . LEU A 1 191 ? 1.232 -3.065 -35.323 1.00 93.81 191 LEU A C 1
ATOM 1501 O O . LEU A 1 191 ? 0.769 -4.020 -35.942 1.00 93.81 191 LEU A O 1
ATOM 1505 N N . GLY A 1 192 ? 2.053 -3.232 -34.287 1.00 94.81 192 GLY A N 1
ATOM 1506 C CA . GLY A 1 192 ? 2.446 -4.528 -33.745 1.00 94.81 192 GLY A CA 1
ATOM 1507 C C . GLY A 1 192 ? 2.366 -4.584 -32.224 1.00 94.81 192 GLY A C 1
ATOM 1508 O O . GLY A 1 192 ? 1.870 -3.672 -31.565 1.00 94.81 192 GLY A O 1
ATOM 1509 N N . ASP A 1 193 ? 2.920 -5.656 -31.664 1.00 96.62 193 ASP A N 1
ATOM 1510 C CA . ASP A 1 193 ? 2.835 -5.975 -30.233 1.00 96.62 193 ASP A CA 1
ATOM 1511 C C . ASP A 1 193 ? 4.204 -5.935 -29.539 1.00 96.62 193 ASP A C 1
ATOM 1513 O O . ASP A 1 193 ? 4.308 -6.193 -28.342 1.00 96.62 193 ASP A O 1
ATOM 1517 N N . TYR A 1 194 ? 5.276 -5.618 -30.272 1.00 96.88 194 TYR A N 1
ATOM 1518 C CA . TYR A 1 194 ? 6.646 -5.603 -29.760 1.00 96.88 194 TYR A CA 1
ATOM 1519 C C . TYR A 1 194 ? 7.370 -4.300 -30.095 1.00 96.88 194 TYR A C 1
ATOM 1521 O O . TYR A 1 194 ? 7.219 -3.748 -31.184 1.00 96.88 194 TYR A O 1
ATOM 1529 N N . LYS A 1 195 ? 8.220 -3.829 -29.178 1.00 96.12 195 LYS A N 1
ATOM 1530 C CA . LYS A 1 195 ? 9.160 -2.722 -29.416 1.00 96.12 195 LYS A CA 1
ATOM 1531 C C . LYS A 1 195 ? 10.603 -3.186 -29.284 1.00 96.12 195 LYS A C 1
ATOM 1533 O O . LYS A 1 195 ? 10.907 -3.999 -28.414 1.00 96.12 195 LYS A O 1
ATOM 1538 N N . ALA A 1 196 ? 11.494 -2.615 -30.095 1.00 95.81 196 ALA A N 1
ATOM 1539 C CA . ALA A 1 196 ? 12.947 -2.830 -30.043 1.00 95.81 196 ALA A CA 1
ATOM 1540 C C . ALA A 1 196 ? 13.605 -2.085 -28.858 1.00 95.81 196 ALA A C 1
ATOM 1542 O O . ALA A 1 196 ? 14.541 -1.298 -29.015 1.00 95.81 196 ALA A O 1
ATOM 1543 N N . VAL A 1 197 ? 13.065 -2.296 -27.661 1.00 94.25 197 VAL A N 1
ATOM 1544 C CA . VAL A 1 197 ? 13.506 -1.690 -26.404 1.00 94.25 197 VAL A CA 1
ATOM 1545 C C . VAL A 1 197 ? 13.777 -2.781 -25.382 1.00 94.25 197 VAL A C 1
ATOM 1547 O O . VAL A 1 197 ? 13.160 -3.848 -25.413 1.00 94.25 197 VAL A O 1
ATOM 1550 N N . ARG A 1 198 ? 14.669 -2.492 -24.438 1.00 92.56 198 ARG A N 1
ATOM 1551 C CA . ARG A 1 198 ? 14.876 -3.292 -23.231 1.00 92.56 198 ARG A CA 1
ATOM 1552 C C . ARG A 1 198 ? 14.398 -2.510 -22.013 1.00 92.56 198 ARG A C 1
ATOM 1554 O O . ARG A 1 198 ? 14.569 -1.294 -21.949 1.00 92.56 198 ARG A O 1
ATOM 1561 N N . ILE A 1 199 ? 13.817 -3.208 -21.044 1.00 92.19 199 ILE A N 1
ATOM 1562 C CA . ILE A 1 199 ? 13.395 -2.609 -19.776 1.00 92.19 199 ILE A CA 1
ATOM 1563 C C . ILE A 1 199 ? 14.555 -2.684 -18.787 1.00 92.19 199 ILE A C 1
ATOM 1565 O O . ILE A 1 199 ? 15.052 -3.769 -18.487 1.00 92.19 199 ILE A O 1
ATOM 1569 N N . LEU A 1 200 ? 14.999 -1.528 -18.304 1.00 93.56 200 LEU A N 1
ATOM 1570 C CA . LEU A 1 200 ? 15.988 -1.410 -17.244 1.00 93.56 200 LEU A CA 1
ATOM 1571 C C . LEU A 1 200 ? 15.273 -1.332 -15.892 1.00 93.56 200 LEU A C 1
ATOM 1573 O O . LEU A 1 200 ? 14.476 -0.410 -15.699 1.00 93.56 200 LEU A O 1
ATOM 1577 N N . PRO A 1 201 ? 15.546 -2.250 -14.954 1.00 93.50 201 PRO A N 1
ATOM 1578 C CA . PRO A 1 201 ? 15.128 -2.082 -13.568 1.00 93.50 201 PRO A CA 1
ATOM 1579 C C . PRO A 1 201 ? 15.925 -0.934 -12.937 1.00 93.50 201 PRO A C 1
ATOM 1581 O O . PRO A 1 201 ? 17.086 -0.719 -13.288 1.00 93.50 201 PRO A O 1
ATOM 1584 N N . THR A 1 202 ? 15.320 -0.187 -12.018 1.00 94.75 202 THR A N 1
ATOM 1585 C CA . THR A 1 202 ? 15.996 0.896 -11.292 1.00 94.75 202 THR A CA 1
ATOM 1586 C C . THR A 1 202 ? 16.382 0.448 -9.876 1.00 94.75 202 THR A C 1
ATOM 1588 O O . THR A 1 202 ? 15.641 -0.310 -9.252 1.00 94.75 202 THR A O 1
ATOM 1591 N N . PRO A 1 203 ? 17.520 0.909 -9.327 1.00 94.81 203 PRO A N 1
ATOM 1592 C CA . PRO A 1 203 ? 17.912 0.580 -7.958 1.00 94.81 203 PRO A CA 1
ATOM 1593 C C . PRO A 1 203 ? 17.014 1.310 -6.946 1.00 94.81 203 PRO A C 1
ATOM 1595 O O . PRO A 1 203 ? 16.906 2.539 -6.997 1.00 94.81 203 PRO A O 1
ATOM 1598 N N . LEU A 1 204 ? 16.408 0.569 -6.012 1.00 93.62 204 LEU A N 1
ATOM 1599 C CA . LEU A 1 204 ? 15.465 1.059 -5.002 1.00 93.62 204 LEU A CA 1
ATOM 1600 C C . LEU A 1 204 ? 16.159 1.437 -3.679 1.00 93.62 204 LEU A C 1
ATOM 1602 O O . LEU A 1 204 ? 17.114 0.800 -3.244 1.00 93.62 204 LEU A O 1
ATOM 1606 N N . LEU A 1 205 ? 15.644 2.455 -2.992 1.00 94.62 205 LEU A N 1
ATOM 1607 C CA . LEU A 1 205 ? 15.929 2.761 -1.589 1.00 94.62 205 LEU A CA 1
ATOM 1608 C C . LEU A 1 205 ? 14.608 2.943 -0.839 1.00 94.62 205 LEU A C 1
ATOM 1610 O O . LEU A 1 205 ? 13.799 3.804 -1.192 1.00 94.62 205 LEU A O 1
ATOM 1614 N N . LYS A 1 206 ? 14.430 2.167 0.228 1.00 95.19 206 LYS A N 1
ATOM 1615 C CA . LYS A 1 206 ? 13.388 2.339 1.242 1.00 95.19 206 LYS A CA 1
ATOM 1616 C C . LYS A 1 206 ? 14.055 2.630 2.575 1.00 95.19 206 LYS A C 1
ATOM 1618 O O . LYS A 1 206 ? 14.864 1.837 3.046 1.00 95.19 206 LYS A O 1
ATOM 1623 N N . GLN A 1 207 ? 13.698 3.736 3.206 1.00 96.75 207 GLN A N 1
ATOM 1624 C CA . GLN A 1 207 ? 14.239 4.110 4.505 1.00 96.75 207 GLN A CA 1
ATOM 1625 C C . GLN A 1 207 ? 13.133 4.655 5.398 1.00 96.75 207 GLN A C 1
ATOM 1627 O O . GLN A 1 207 ? 12.272 5.406 4.940 1.00 96.75 207 GLN A O 1
ATOM 1632 N N . MET A 1 208 ? 13.165 4.296 6.679 1.00 97.38 208 MET A N 1
ATOM 1633 C CA . MET A 1 208 ? 12.218 4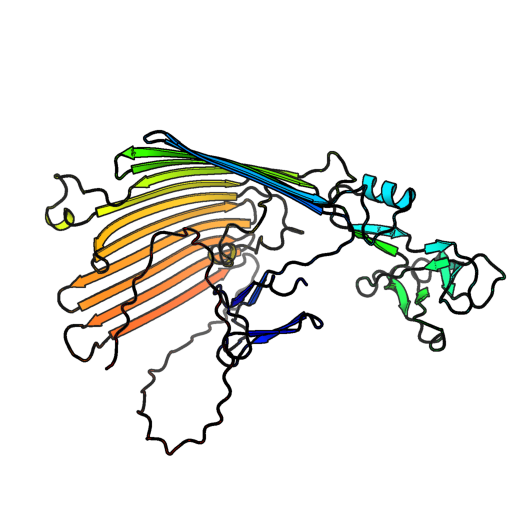.809 7.659 1.00 97.38 208 MET A CA 1
ATOM 1634 C C . MET A 1 208 ? 12.873 4.963 9.025 1.00 97.38 208 MET A C 1
ATOM 1636 O O . MET A 1 208 ? 13.597 4.085 9.494 1.00 97.38 208 MET A O 1
ATOM 1640 N N . VAL A 1 209 ? 12.568 6.078 9.678 1.00 98.38 209 VAL A N 1
ATOM 1641 C CA . VAL A 1 209 ? 12.926 6.346 11.068 1.00 98.38 209 VAL A CA 1
ATOM 1642 C C . VAL A 1 209 ? 11.644 6.534 11.853 1.00 98.38 209 VAL A C 1
ATOM 1644 O O . VAL A 1 209 ? 10.736 7.231 11.405 1.00 98.38 209 VAL A O 1
ATOM 1647 N N . THR A 1 210 ? 11.563 5.915 13.024 1.00 98.19 210 THR A N 1
ATOM 1648 C CA . THR A 1 210 ? 10.427 6.060 13.935 1.00 98.19 210 THR A CA 1
ATOM 1649 C C . THR A 1 210 ? 10.917 6.416 15.325 1.00 98.19 210 THR A C 1
ATOM 1651 O O . THR A 1 210 ? 11.946 5.908 15.773 1.00 98.19 210 THR A O 1
ATOM 1654 N N . ALA A 1 211 ? 10.167 7.267 16.010 1.00 98.62 211 ALA A N 1
ATOM 1655 C CA . ALA A 1 211 ? 10.377 7.607 17.405 1.00 98.62 211 ALA A CA 1
ATOM 1656 C C . ALA A 1 211 ? 9.020 7.643 18.101 1.00 98.62 211 ALA A C 1
ATOM 1658 O O . ALA A 1 211 ? 8.069 8.221 17.584 1.00 98.62 211 ALA A O 1
ATOM 1659 N N . GLY A 1 212 ? 8.920 7.028 19.271 1.00 98.50 212 GLY A N 1
ATOM 1660 C CA . GLY A 1 212 ? 7.681 6.987 20.028 1.00 98.50 212 GLY A CA 1
ATOM 1661 C C . GLY A 1 212 ? 7.931 7.078 21.518 1.00 98.50 212 GLY A C 1
ATOM 1662 O O . GLY A 1 212 ? 8.964 6.639 22.024 1.00 98.50 212 GLY A O 1
ATOM 1663 N N . ALA A 1 213 ? 6.962 7.636 22.227 1.00 98.62 213 ALA A N 1
ATOM 1664 C CA . ALA A 1 213 ? 6.971 7.736 23.671 1.00 98.62 213 ALA A CA 1
ATOM 1665 C C . ALA A 1 213 ? 5.601 7.354 24.229 1.00 98.62 213 ALA A C 1
ATOM 1667 O O . ALA A 1 213 ? 4.556 7.634 23.643 1.00 98.62 213 ALA A O 1
ATOM 1668 N N . THR A 1 214 ? 5.591 6.698 25.379 1.00 98.69 214 THR A N 1
ATOM 1669 C CA . THR A 1 214 ? 4.377 6.392 26.132 1.00 98.69 214 THR A CA 1
ATOM 1670 C C . THR A 1 214 ? 4.622 6.743 27.587 1.00 98.69 214 THR A C 1
ATOM 1672 O O . THR A 1 214 ? 5.535 6.208 28.210 1.00 98.69 214 THR A O 1
ATOM 1675 N N . TYR A 1 215 ? 3.819 7.649 28.130 1.00 98.50 215 TYR A N 1
ATOM 1676 C CA . TYR A 1 215 ? 3.919 8.085 29.514 1.00 98.50 215 TYR A CA 1
ATOM 1677 C C . TYR A 1 215 ? 2.720 7.574 30.308 1.00 98.50 215 TYR A C 1
ATOM 1679 O O . TYR A 1 215 ? 1.570 7.895 29.999 1.00 98.50 215 TYR A O 1
ATOM 1687 N N . GLN A 1 216 ? 2.994 6.771 31.335 1.00 98.38 216 GLN A N 1
ATOM 1688 C CA . GLN A 1 216 ? 1.981 6.298 32.273 1.00 98.38 216 GLN A CA 1
ATOM 1689 C C . GLN A 1 216 ? 1.612 7.445 33.218 1.00 98.38 216 GLN A C 1
ATOM 1691 O O . GLN A 1 216 ? 2.443 7.899 34.001 1.00 98.38 216 GLN A O 1
ATOM 1696 N N . LEU A 1 217 ? 0.370 7.920 33.172 1.00 97.31 217 LEU A N 1
ATOM 1697 C CA . LEU A 1 217 ? -0.124 8.925 34.118 1.00 97.31 217 LEU A CA 1
ATOM 1698 C C . LEU A 1 217 ? -0.333 8.264 35.489 1.00 97.31 217 LEU A C 1
ATOM 1700 O O . LEU A 1 217 ? 0.200 8.699 36.517 1.00 97.31 217 LEU A O 1
ATOM 1704 N N . ASP A 1 218 ? -1.030 7.129 35.475 1.00 96.00 218 ASP A N 1
ATOM 1705 C CA . ASP A 1 218 ? -1.255 6.251 36.618 1.00 96.00 218 ASP A CA 1
ATOM 1706 C C . ASP A 1 218 ? -1.278 4.775 36.170 1.00 96.00 218 ASP A C 1
ATOM 1708 O O . ASP A 1 218 ? -0.868 4.450 35.061 1.00 96.00 218 ASP A O 1
ATOM 1712 N N . ARG A 1 219 ? -1.716 3.852 37.038 1.00 94.69 219 ARG A N 1
ATOM 1713 C CA . ARG A 1 219 ? -1.753 2.407 36.726 1.00 94.69 219 ARG A CA 1
ATOM 1714 C C . ARG A 1 219 ? -2.789 2.022 35.660 1.00 94.69 219 ARG A C 1
ATOM 1716 O O . ARG A 1 219 ? -2.756 0.901 35.171 1.00 94.69 219 ARG A O 1
ATOM 1723 N N . SER A 1 220 ? -3.727 2.915 35.364 1.00 96.44 220 SER A N 1
ATOM 1724 C CA . SER A 1 220 ? -4.871 2.705 34.475 1.00 96.44 220 SER A CA 1
ATOM 1725 C C . SER A 1 220 ? -4.862 3.616 33.251 1.00 96.44 220 SER A C 1
ATOM 1727 O O . SER A 1 220 ? -5.655 3.383 32.350 1.00 96.44 220 SER A O 1
ATOM 1729 N N . ALA A 1 221 ? -4.030 4.658 33.206 1.00 98.00 221 ALA A N 1
ATOM 1730 C CA . ALA A 1 221 ? -4.087 5.677 32.165 1.00 98.00 221 ALA A CA 1
ATOM 1731 C C . ALA A 1 221 ? -2.707 6.015 31.596 1.00 98.00 221 ALA A C 1
ATOM 1733 O O . ALA A 1 221 ? -1.754 6.240 32.344 1.00 98.00 221 ALA A O 1
ATOM 1734 N N . ALA A 1 222 ? -2.634 6.135 30.271 1.00 98.50 222 ALA A N 1
ATOM 1735 C CA . ALA A 1 222 ? -1.421 6.479 29.540 1.00 98.50 222 ALA A CA 1
ATOM 1736 C C . ALA A 1 222 ? -1.711 7.458 28.402 1.00 98.50 222 ALA A C 1
ATOM 1738 O O . ALA A 1 222 ? -2.775 7.404 27.784 1.00 98.50 222 ALA A O 1
ATOM 1739 N N . VAL A 1 223 ? -0.731 8.304 28.097 1.00 98.69 223 VAL A N 1
ATOM 1740 C CA . VAL A 1 223 ? -0.665 9.080 26.852 1.00 98.69 223 VAL A CA 1
ATOM 1741 C C . VAL A 1 223 ? 0.485 8.565 26.004 1.00 98.69 223 VAL A C 1
ATOM 1743 O O . VAL A 1 223 ? 1.501 8.112 26.538 1.00 98.69 223 VAL A O 1
ATOM 1746 N N . PHE A 1 224 ? 0.343 8.629 24.687 1.00 98.75 224 PHE A N 1
ATOM 1747 C CA . PHE A 1 224 ? 1.398 8.217 23.774 1.00 98.75 224 PHE A CA 1
ATOM 1748 C C . PHE A 1 224 ? 1.478 9.118 22.549 1.00 98.75 224 PHE A C 1
ATOM 1750 O O . PHE A 1 224 ? 0.493 9.728 22.133 1.00 98.75 224 PHE A O 1
ATOM 1757 N N . VAL A 1 225 ? 2.672 9.156 21.972 1.00 98.69 225 VAL A N 1
ATOM 1758 C CA . VAL A 1 225 ? 2.969 9.785 20.690 1.00 98.69 225 VAL A CA 1
ATOM 1759 C C . VAL A 1 225 ? 3.901 8.869 19.907 1.00 98.69 225 VAL A C 1
ATOM 1761 O O . VAL A 1 225 ? 4.835 8.305 20.470 1.00 98.69 225 VAL A O 1
ATOM 1764 N N . ASP A 1 226 ? 3.636 8.719 18.620 1.00 98.31 226 ASP A N 1
ATOM 1765 C CA . ASP A 1 226 ? 4.463 8.031 17.640 1.00 98.31 226 ASP A CA 1
ATOM 1766 C C . ASP A 1 226 ? 4.671 8.959 16.453 1.00 98.31 226 ASP A C 1
ATOM 1768 O O . ASP A 1 226 ? 3.718 9.526 15.922 1.00 98.31 226 ASP A O 1
ATOM 1772 N N . LEU A 1 227 ? 5.919 9.096 16.033 1.00 98.56 227 LEU A N 1
ATOM 1773 C CA . LEU A 1 227 ? 6.342 9.881 14.888 1.00 98.56 227 LEU A CA 1
ATOM 1774 C C . LEU A 1 227 ? 7.134 8.977 13.949 1.00 98.56 227 LEU A C 1
ATOM 1776 O O . LEU A 1 227 ? 7.946 8.159 14.391 1.00 98.56 227 LEU A O 1
ATOM 1780 N N . ALA A 1 228 ? 6.922 9.141 12.652 1.00 98.12 228 ALA A N 1
ATOM 1781 C CA . ALA A 1 228 ? 7.665 8.442 11.620 1.00 98.12 228 ALA A CA 1
ATOM 1782 C C . ALA A 1 228 ? 8.049 9.397 10.491 1.00 98.12 228 ALA A C 1
ATOM 1784 O O . ALA A 1 228 ? 7.295 10.304 10.143 1.00 98.12 228 ALA A O 1
ATOM 1785 N N . SER A 1 229 ? 9.214 9.160 9.902 1.00 98.06 229 SER A N 1
ATOM 1786 C CA . SER A 1 229 ? 9.680 9.804 8.678 1.00 98.06 229 SER A CA 1
ATOM 1787 C C . SER A 1 229 ? 10.171 8.725 7.726 1.00 98.06 229 SER A C 1
ATOM 1789 O O . SER A 1 229 ? 10.923 7.838 8.133 1.00 98.06 229 SER A O 1
ATOM 1791 N N . SER A 1 230 ? 9.726 8.779 6.477 1.00 96.94 230 SER A N 1
ATOM 1792 C CA . SER A 1 230 ? 10.067 7.818 5.434 1.00 96.94 230 SER A CA 1
ATOM 1793 C C . SER A 1 230 ? 10.693 8.512 4.234 1.00 96.94 230 SER A C 1
ATOM 1795 O O . SER A 1 230 ? 10.282 9.617 3.873 1.00 96.94 230 SER A O 1
ATOM 1797 N N . GLN A 1 231 ? 11.604 7.812 3.568 1.00 95.88 231 GLN A N 1
ATOM 1798 C CA . GLN A 1 231 ? 12.144 8.178 2.268 1.00 95.88 231 GLN A CA 1
ATOM 1799 C C . GLN A 1 231 ? 12.062 6.974 1.326 1.00 95.88 231 GLN A C 1
ATOM 1801 O O . GLN A 1 231 ? 12.604 5.906 1.617 1.00 95.88 231 GLN A O 1
ATOM 1806 N N . LEU A 1 232 ? 11.400 7.167 0.187 1.00 95.06 232 LEU A N 1
ATOM 1807 C CA . LEU A 1 232 ? 11.296 6.196 -0.894 1.00 95.06 232 LEU A CA 1
ATOM 1808 C C . LEU A 1 232 ? 11.918 6.777 -2.165 1.00 95.06 232 LEU A C 1
ATOM 1810 O O . LEU A 1 232 ? 11.462 7.787 -2.699 1.00 95.06 232 LEU A O 1
ATOM 1814 N N . GLN A 1 233 ? 12.945 6.111 -2.674 1.00 95.06 233 GLN A N 1
ATOM 1815 C CA . GLN A 1 233 ? 13.580 6.444 -3.942 1.00 95.06 233 GLN A CA 1
ATOM 1816 C C . GLN A 1 233 ? 13.557 5.202 -4.829 1.00 95.06 233 GLN A C 1
ATOM 1818 O O . GLN A 1 233 ? 14.338 4.279 -4.627 1.00 95.06 233 GLN A O 1
ATOM 1823 N N . ARG A 1 234 ? 12.640 5.171 -5.796 1.00 94.06 234 ARG A N 1
ATOM 1824 C CA . ARG A 1 234 ? 12.466 4.078 -6.764 1.00 94.06 234 ARG A CA 1
ATOM 1825 C C . ARG A 1 234 ? 13.616 4.010 -7.759 1.00 94.06 234 ARG A C 1
ATOM 1827 O O . ARG A 1 234 ? 13.858 2.941 -8.304 1.00 94.06 234 ARG A O 1
ATOM 1834 N N . ASN A 1 235 ? 14.347 5.111 -7.941 1.00 95.88 235 ASN A N 1
ATOM 1835 C CA . ASN A 1 235 ? 15.512 5.163 -8.806 1.00 95.88 235 ASN A CA 1
ATOM 1836 C C . ASN A 1 235 ? 16.660 5.948 -8.172 1.00 95.88 235 ASN A C 1
ATOM 1838 O O . ASN A 1 235 ? 16.724 7.174 -8.246 1.00 95.88 235 ASN A O 1
ATOM 1842 N N . ARG A 1 236 ? 17.626 5.239 -7.586 1.00 95.38 236 ARG A N 1
ATOM 1843 C CA . ARG A 1 236 ? 18.793 5.870 -6.955 1.00 95.38 236 ARG A CA 1
ATOM 1844 C C . ARG A 1 236 ? 19.750 6.570 -7.931 1.00 95.38 236 ARG A C 1
ATOM 1846 O O . ARG A 1 236 ? 20.608 7.306 -7.455 1.00 95.38 236 ARG A O 1
ATOM 1853 N N . PHE A 1 237 ? 19.607 6.406 -9.252 1.00 95.69 237 PHE A N 1
ATOM 1854 C CA . PHE A 1 237 ? 20.335 7.241 -10.220 1.00 95.69 237 PHE A CA 1
ATOM 1855 C C . PHE A 1 237 ? 19.754 8.661 -10.325 1.00 95.69 237 PHE A C 1
ATOM 1857 O O . PHE A 1 237 ? 20.490 9.593 -10.644 1.00 95.69 237 PHE A O 1
ATOM 1864 N N . ALA A 1 238 ? 18.461 8.845 -10.045 1.00 95.25 238 ALA A N 1
ATOM 1865 C CA . ALA A 1 238 ? 17.773 10.132 -10.117 1.00 95.25 238 ALA A CA 1
ATOM 1866 C C . ALA A 1 238 ? 17.813 10.855 -8.758 1.00 95.25 238 ALA A C 1
ATOM 1868 O O . ALA A 1 238 ? 16.848 10.869 -7.995 1.00 95.25 238 ALA A O 1
ATOM 1869 N N . VAL A 1 239 ? 18.963 11.429 -8.409 1.00 92.00 239 VAL A N 1
ATOM 1870 C CA . VAL A 1 239 ? 19.145 12.136 -7.128 1.00 92.00 239 VAL A CA 1
ATOM 1871 C C . VAL A 1 239 ? 18.247 13.380 -7.054 1.00 92.00 239 VAL A C 1
ATOM 1873 O O . VAL A 1 239 ? 18.135 14.123 -8.025 1.00 92.00 239 VAL A O 1
ATOM 1876 N N . GLY A 1 240 ? 17.620 13.625 -5.898 1.00 92.94 240 GLY A N 1
ATOM 1877 C CA . GLY A 1 240 ? 16.772 14.800 -5.656 1.00 92.94 240 GLY A CA 1
ATOM 1878 C C . GLY A 1 240 ? 15.296 14.604 -6.009 1.00 92.94 240 GLY A C 1
ATOM 1879 O O . GLY A 1 240 ? 14.496 15.516 -5.812 1.00 92.94 240 GLY A O 1
ATOM 1880 N N . THR A 1 241 ? 14.913 13.428 -6.516 1.00 94.69 241 THR A N 1
ATOM 1881 C CA . THR A 1 241 ? 13.517 13.099 -6.849 1.00 94.69 241 THR A CA 1
ATOM 1882 C C . THR A 1 241 ? 12.837 12.210 -5.809 1.00 94.69 241 THR A C 1
ATOM 1884 O O . THR A 1 241 ? 11.751 11.690 -6.062 1.00 94.69 241 THR A O 1
ATOM 1887 N N . GLU A 1 242 ? 13.473 11.979 -4.660 1.00 93.88 242 GLU A N 1
ATOM 1888 C CA . GLU A 1 242 ? 12.961 11.070 -3.642 1.00 93.88 242 GLU A CA 1
ATOM 1889 C C . GLU A 1 242 ? 11.624 11.524 -3.032 1.00 93.88 242 GLU A C 1
ATOM 1891 O O . GLU A 1 242 ? 11.363 12.708 -2.804 1.00 93.88 242 GLU A O 1
ATOM 1896 N N . ASP A 1 243 ? 10.774 10.552 -2.708 1.00 94.12 243 ASP A N 1
ATOM 1897 C CA . ASP A 1 243 ? 9.531 10.787 -1.988 1.00 94.12 243 ASP A CA 1
ATOM 1898 C C . ASP A 1 243 ? 9.801 10.742 -0.484 1.00 94.12 243 ASP A C 1
ATOM 1900 O O . ASP A 1 243 ? 10.084 9.685 0.080 1.00 94.12 243 ASP A O 1
ATOM 1904 N N . LYS A 1 244 ? 9.727 11.906 0.169 1.00 95.56 244 LYS A N 1
ATOM 1905 C CA . LYS A 1 244 ? 9.828 12.048 1.626 1.00 95.56 244 LYS A CA 1
ATOM 1906 C C . LYS A 1 244 ? 8.458 12.342 2.217 1.00 95.56 244 LYS A C 1
ATOM 1908 O O . LYS A 1 244 ? 7.741 13.207 1.715 1.00 95.56 244 LYS A O 1
ATOM 1913 N N . GLY A 1 245 ? 8.112 11.671 3.308 1.00 95.69 245 GLY A N 1
ATOM 1914 C CA . GLY A 1 245 ? 6.844 11.880 4.000 1.00 95.69 245 GLY A CA 1
ATOM 1915 C C . GLY A 1 245 ? 6.935 11.543 5.478 1.00 95.69 245 GLY A C 1
ATOM 1916 O O . GLY A 1 245 ? 7.791 10.766 5.893 1.00 95.69 245 GLY A O 1
ATOM 1917 N N . GLY A 1 246 ? 6.053 12.145 6.272 1.00 97.06 246 GLY A N 1
ATOM 1918 C CA . GLY A 1 246 ? 5.944 11.891 7.704 1.00 97.06 246 GLY A CA 1
ATOM 1919 C C . GLY A 1 246 ? 4.620 11.233 8.077 1.00 97.06 246 GLY A C 1
ATOM 1920 O O . GLY A 1 246 ? 3.630 11.363 7.358 1.00 97.06 246 GLY A O 1
ATOM 1921 N N . ALA A 1 247 ? 4.593 10.569 9.225 1.00 97.88 247 ALA A N 1
ATOM 1922 C CA . ALA A 1 247 ? 3.368 10.111 9.860 1.00 97.88 247 ALA A CA 1
ATOM 1923 C C . ALA A 1 247 ? 3.418 10.371 11.368 1.00 97.88 247 ALA A C 1
ATOM 1925 O O . ALA A 1 247 ? 4.489 10.419 11.975 1.00 97.88 247 ALA A O 1
ATOM 1926 N N . MET A 1 248 ? 2.248 10.554 11.966 1.00 98.31 248 MET A N 1
ATOM 1927 C CA . MET A 1 248 ? 2.074 10.804 13.389 1.00 98.31 248 MET A CA 1
ATOM 1928 C C . MET A 1 248 ? 0.891 10.000 13.907 1.00 98.31 248 MET A C 1
ATOM 1930 O O . MET A 1 248 ? -0.148 9.932 13.255 1.00 98.31 248 MET A O 1
ATOM 1934 N N . ARG A 1 249 ? 1.015 9.474 15.121 1.00 98.38 249 ARG A N 1
ATOM 1935 C CA . ARG A 1 249 ? -0.115 9.001 15.910 1.00 98.38 249 ARG A CA 1
ATOM 1936 C C . ARG A 1 249 ? 0.004 9.517 17.332 1.00 98.38 249 ARG A C 1
ATOM 1938 O O . ARG A 1 249 ? 1.046 9.374 17.957 1.00 98.38 249 ARG A O 1
ATOM 1945 N N . VAL A 1 250 ? -1.059 10.101 17.859 1.00 98.81 250 VAL A N 1
ATOM 1946 C CA . VAL A 1 250 ? -1.112 10.587 19.242 1.00 98.81 250 VAL A CA 1
ATOM 1947 C C . VAL A 1 250 ? -2.388 10.095 19.891 1.00 98.81 250 VAL A C 1
ATOM 1949 O O . VAL A 1 250 ? -3.424 10.012 19.232 1.00 98.81 250 VAL A O 1
ATOM 1952 N N . GLY A 1 251 ? -2.331 9.755 21.172 1.00 98.56 251 GLY A N 1
ATOM 1953 C CA . GLY A 1 251 ? -3.520 9.270 21.842 1.00 98.56 251 GLY A CA 1
ATOM 1954 C C . GLY A 1 251 ? -3.421 9.138 23.348 1.00 98.56 251 GLY A C 1
ATOM 1955 O O . GLY A 1 251 ? -2.391 9.372 23.982 1.00 98.56 251 GLY A O 1
ATOM 1956 N N . TYR A 1 252 ? -4.557 8.747 23.902 1.00 98.38 252 TYR A N 1
ATOM 1957 C CA . TYR A 1 252 ? -4.815 8.557 25.312 1.00 98.38 252 TYR A CA 1
ATOM 1958 C C . TYR A 1 252 ? -5.587 7.257 25.507 1.00 98.38 252 TYR A C 1
ATOM 1960 O O . TYR A 1 252 ? -6.560 6.983 24.803 1.00 98.38 252 TYR A O 1
ATOM 1968 N N . THR A 1 253 ? -5.165 6.451 26.474 1.00 98.38 253 THR A N 1
ATOM 1969 C CA . THR A 1 253 ? -5.813 5.176 26.788 1.00 98.38 253 THR A CA 1
ATOM 1970 C C . THR A 1 253 ? -6.085 5.060 28.273 1.00 98.38 253 THR A C 1
ATOM 1972 O O . THR A 1 253 ? -5.203 5.339 29.083 1.00 98.38 253 THR A O 1
ATOM 1975 N N . VAL A 1 254 ? -7.2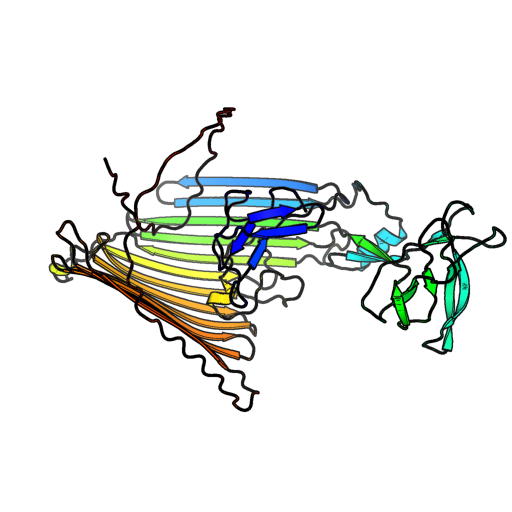72 4.564 28.608 1.00 98.31 254 VAL A N 1
ATOM 1976 C CA . VAL A 1 254 ? -7.686 4.144 29.944 1.00 98.31 254 VAL A CA 1
ATOM 1977 C C . VAL A 1 254 ? -7.991 2.654 29.905 1.00 98.31 254 VAL A C 1
ATOM 1979 O O . VAL A 1 254 ? -8.799 2.204 29.094 1.00 98.31 254 VAL A O 1
ATOM 1982 N N . GLN A 1 255 ? -7.368 1.892 30.792 1.00 96.19 255 GLN A N 1
ATOM 1983 C CA . GLN A 1 255 ? -7.535 0.454 30.927 1.00 96.19 255 GLN A CA 1
ATOM 1984 C C . GLN A 1 255 ? -7.955 0.115 32.354 1.00 96.19 255 GLN A C 1
ATOM 1986 O O . GLN A 1 255 ? -7.321 0.525 33.324 1.00 96.19 255 GLN A O 1
ATOM 1991 N N . ASP A 1 256 ? -9.043 -0.642 32.460 1.00 94.38 256 ASP A N 1
ATOM 1992 C CA . ASP A 1 256 ? -9.556 -1.232 33.696 1.00 94.38 256 ASP A CA 1
ATOM 1993 C C . ASP A 1 256 ? -9.737 -0.256 34.880 1.00 94.38 256 ASP A C 1
ATOM 1995 O O . ASP A 1 256 ? -9.588 -0.622 36.050 1.00 94.38 256 ASP A O 1
ATOM 1999 N N . ARG A 1 257 ? -10.112 0.999 34.602 1.00 96.31 257 ARG A N 1
ATOM 2000 C CA . ARG A 1 257 ? -10.274 2.023 35.642 1.00 96.31 257 ARG A CA 1
ATOM 2001 C C . ARG A 1 257 ? -11.540 1.780 36.462 1.00 96.31 257 ARG A C 1
ATOM 2003 O O . ARG A 1 257 ? -12.611 1.516 35.919 1.00 96.31 257 ARG A O 1
ATOM 2010 N N . ALA A 1 258 ? -11.427 1.876 37.787 1.00 95.69 258 ALA A N 1
ATOM 2011 C CA . ALA A 1 258 ? -12.583 1.851 38.680 1.00 95.69 258 ALA A CA 1
ATOM 2012 C C . ALA A 1 258 ? -13.519 3.030 38.393 1.00 95.69 258 ALA A C 1
ATOM 2014 O O . ALA A 1 258 ? -13.048 4.147 38.162 1.00 95.69 258 ALA A O 1
ATOM 2015 N N . LEU A 1 259 ? -14.830 2.795 38.443 1.00 94.25 259 LEU A N 1
ATOM 2016 C CA . LEU A 1 259 ? -15.788 3.892 38.379 1.00 94.25 259 LEU A CA 1
ATOM 2017 C C . LEU A 1 259 ? -15.789 4.683 39.700 1.00 94.25 259 LEU A C 1
ATOM 2019 O O . LEU A 1 259 ? -15.622 4.083 40.765 1.00 94.25 259 LEU A O 1
ATOM 2023 N N . PRO A 1 260 ? -15.957 6.016 39.649 1.00 92.38 260 PRO A N 1
ATOM 2024 C CA . PRO A 1 260 ? -16.043 6.845 40.847 1.00 92.38 260 PRO A CA 1
ATOM 2025 C C . PRO A 1 260 ? -17.213 6.466 41.764 1.00 92.38 260 PRO A C 1
ATOM 2027 O O . PRO A 1 260 ? -18.238 5.966 41.305 1.00 92.38 260 PRO A O 1
ATOM 2030 N N . ALA A 1 261 ? -17.100 6.803 43.051 1.00 91.38 261 ALA A N 1
ATOM 2031 C CA . ALA A 1 261 ? -18.116 6.487 44.059 1.00 91.38 261 ALA A CA 1
ATOM 2032 C C . ALA A 1 261 ? -19.488 7.145 43.807 1.00 91.38 261 ALA A C 1
ATOM 2034 O O . ALA A 1 261 ? -20.496 6.625 44.276 1.00 91.38 261 ALA A O 1
ATOM 2035 N N . TRP A 1 262 ? -19.542 8.248 43.048 1.00 92.62 262 TRP A N 1
ATOM 2036 C CA . TRP A 1 262 ? -20.801 8.902 42.666 1.00 92.62 262 TRP A CA 1
ATOM 2037 C C . TRP A 1 262 ? -21.626 8.085 41.655 1.00 92.62 262 TRP A C 1
ATOM 2039 O O . TRP A 1 262 ? -22.813 8.345 41.475 1.00 92.62 262 TRP A O 1
ATOM 2049 N N . VAL A 1 263 ? -21.019 7.093 40.994 1.00 92.56 263 VAL A N 1
ATOM 2050 C CA . VAL A 1 263 ? -21.707 6.195 40.063 1.00 92.56 263 VAL A CA 1
ATOM 2051 C C . VAL A 1 263 ? -22.502 5.138 40.854 1.00 92.56 263 VAL A C 1
ATOM 2053 O O . VAL A 1 263 ? -21.982 4.614 41.847 1.00 92.56 263 VAL A O 1
ATOM 2056 N N . PRO A 1 264 ? -23.726 4.758 40.417 1.00 93.00 264 PRO A N 1
ATOM 2057 C CA . PRO A 1 264 ? -24.548 3.756 41.096 1.00 93.00 264 PRO A CA 1
ATOM 2058 C C . PRO A 1 264 ? -23.800 2.462 41.444 1.00 93.00 264 PRO A C 1
ATOM 2060 O O . PRO A 1 264 ? -23.066 1.916 40.618 1.00 93.00 264 PRO A O 1
ATOM 2063 N N . ALA A 1 265 ? -24.053 1.912 42.639 1.00 89.56 265 ALA A N 1
ATOM 2064 C CA . ALA A 1 265 ? -23.367 0.724 43.170 1.00 89.56 265 ALA A CA 1
ATOM 2065 C C . ALA A 1 265 ? -23.412 -0.499 42.230 1.00 89.56 265 ALA A C 1
ATOM 2067 O O . ALA A 1 265 ? -22.463 -1.282 42.169 1.00 89.56 265 ALA A O 1
ATOM 2068 N N . ALA A 1 266 ? -24.485 -0.646 41.446 1.00 86.62 266 ALA A N 1
ATOM 2069 C CA . ALA A 1 266 ? -24.605 -1.698 40.436 1.00 86.62 266 ALA A CA 1
ATOM 2070 C C . ALA A 1 266 ? -23.505 -1.620 39.358 1.00 86.62 266 ALA A C 1
ATOM 2072 O O . ALA A 1 266 ? -23.000 -2.652 38.911 1.00 86.62 266 ALA A O 1
ATOM 2073 N N . LEU A 1 267 ? -23.097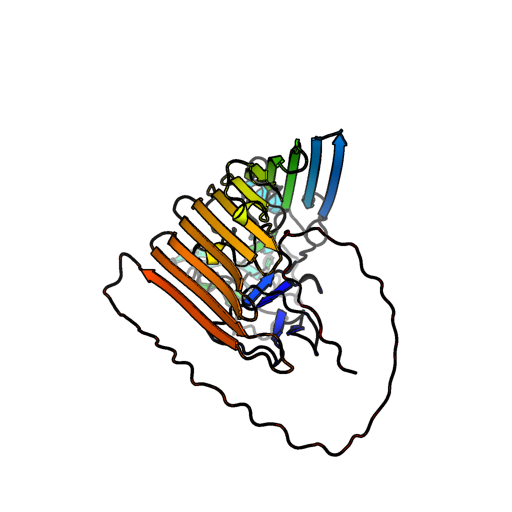 -0.406 38.981 1.00 90.25 267 LEU A N 1
ATOM 2074 C CA . LEU A 1 267 ? -22.063 -0.151 37.982 1.00 90.25 267 LEU A CA 1
ATOM 2075 C C . LEU A 1 267 ? -20.653 -0.145 38.578 1.00 90.25 267 LEU A C 1
ATOM 2077 O O . LEU A 1 267 ? -19.703 -0.375 37.844 1.00 90.25 267 LEU A O 1
ATOM 2081 N N . GLN A 1 268 ? -20.480 0.018 39.893 1.00 91.75 268 GLN A N 1
ATOM 2082 C CA . GLN A 1 268 ? -19.150 0.005 40.529 1.00 91.75 268 GLN A CA 1
ATOM 2083 C C . GLN A 1 268 ? -18.386 -1.321 40.344 1.00 91.75 268 GLN A C 1
ATOM 2085 O O . GLN A 1 268 ? -17.162 -1.359 40.454 1.00 91.75 268 GLN A O 1
ATOM 2090 N N . LYS A 1 269 ? -19.093 -2.413 40.019 1.00 92.56 269 LYS A N 1
ATOM 2091 C CA . LYS A 1 269 ? -18.492 -3.708 39.648 1.00 92.56 269 LYS A CA 1
ATOM 2092 C C . LYS A 1 269 ? -17.876 -3.708 38.243 1.00 92.56 269 LYS A C 1
ATOM 2094 O O . LYS A 1 269 ? -17.144 -4.636 37.909 1.00 92.56 269 LYS A O 1
ATOM 2099 N N . TYR A 1 270 ? -18.188 -2.710 37.422 1.00 96.06 270 TYR A N 1
ATOM 2100 C CA . TYR A 1 270 ? -17.649 -2.544 36.081 1.00 96.06 270 TYR A CA 1
ATOM 2101 C C . TYR A 1 270 ? -16.369 -1.713 36.116 1.00 96.06 270 TYR A C 1
ATOM 2103 O O . TYR A 1 270 ? -16.165 -0.836 36.957 1.00 96.06 270 TYR A O 1
ATOM 2111 N N . ARG A 1 271 ? -15.500 -1.998 35.155 1.00 97.00 271 ARG A N 1
ATOM 2112 C CA . ARG A 1 271 ? -14.281 -1.256 34.878 1.00 97.00 271 ARG A CA 1
ATOM 2113 C C . ARG A 1 271 ? -14.440 -0.494 33.574 1.00 97.00 271 ARG A C 1
ATOM 2115 O O . ARG A 1 271 ? -14.945 -1.040 32.591 1.00 97.00 271 ARG A O 1
ATOM 2122 N N . LEU A 1 272 ? -14.001 0.757 33.592 1.00 97.31 272 LEU A N 1
ATOM 2123 C CA . LEU A 1 272 ? -13.978 1.642 32.442 1.00 97.31 272 LEU A CA 1
ATOM 2124 C C . LEU A 1 272 ? -12.750 1.356 31.584 1.00 97.31 272 LEU A C 1
ATOM 2126 O O . LEU A 1 272 ? -11.620 1.312 32.078 1.00 97.31 272 LEU A O 1
ATOM 2130 N N . ARG A 1 273 ? -12.989 1.235 30.283 1.00 97.75 273 ARG A N 1
ATOM 2131 C CA . ARG A 1 273 ? -11.970 1.233 29.240 1.00 97.75 273 ARG A CA 1
ATOM 2132 C C . ARG A 1 273 ? -12.287 2.353 28.267 1.00 97.75 273 ARG A C 1
ATOM 2134 O O . ARG A 1 273 ? -13.442 2.541 27.899 1.00 97.75 273 ARG A O 1
ATOM 2141 N N . SER A 1 274 ? -11.280 3.114 27.877 1.00 98.00 274 SER A N 1
ATOM 2142 C CA . SER A 1 274 ? -11.437 4.201 26.916 1.00 98.00 274 SER A CA 1
ATOM 2143 C C . SER A 1 274 ? -10.177 4.329 26.077 1.00 98.00 274 SER A C 1
ATOM 2145 O O . SER A 1 274 ? -9.075 4.082 26.566 1.00 98.00 274 SER A O 1
ATOM 2147 N N . ALA A 1 275 ? -10.325 4.689 24.814 1.00 98.50 275 ALA A N 1
ATOM 2148 C CA . ALA A 1 275 ? -9.211 4.985 23.933 1.00 98.50 275 ALA A CA 1
ATOM 2149 C C . ALA A 1 275 ? -9.593 6.138 23.013 1.00 98.50 275 ALA A C 1
ATOM 2151 O O . ALA A 1 275 ? -10.689 6.166 22.461 1.00 98.50 275 ALA A O 1
ATOM 2152 N N . LEU A 1 276 ? -8.675 7.076 22.852 1.00 98.56 276 LEU A N 1
ATOM 2153 C CA . LEU A 1 276 ? -8.785 8.203 21.946 1.00 98.56 276 LEU A CA 1
ATOM 2154 C C . LEU A 1 276 ? -7.464 8.296 21.199 1.00 98.56 276 LEU A C 1
ATOM 2156 O O . LEU A 1 276 ? -6.423 8.407 21.842 1.00 98.56 276 LEU A O 1
ATOM 2160 N N . ASP A 1 277 ? -7.486 8.254 19.875 1.00 98.69 277 ASP A N 1
ATOM 2161 C CA . ASP A 1 277 ? -6.285 8.510 19.091 1.00 98.69 277 ASP A CA 1
ATOM 2162 C C . ASP A 1 277 ? -6.575 9.219 17.775 1.00 98.69 277 ASP A C 1
ATOM 2164 O O . ASP A 1 277 ? -7.681 9.175 17.232 1.00 98.69 277 ASP A O 1
ATOM 2168 N N . TYR A 1 278 ? -5.550 9.914 17.304 1.00 98.75 278 TYR A N 1
ATOM 2169 C CA . TYR A 1 278 ? -5.516 10.579 16.021 1.00 98.75 278 TYR A CA 1
ATOM 2170 C C . TYR A 1 278 ? -4.268 10.133 15.264 1.00 98.75 278 TYR A C 1
ATOM 2172 O O . TYR A 1 278 ? -3.161 10.200 15.800 1.00 98.75 278 TYR A O 1
ATOM 2180 N N . GLU A 1 279 ? -4.455 9.686 14.027 1.00 98.25 279 GLU A N 1
ATOM 2181 C CA . GLU A 1 279 ? -3.412 9.298 13.085 1.00 98.25 279 GLU A CA 1
ATOM 2182 C C . GLU A 1 279 ? -3.418 10.258 11.892 1.00 98.25 279 GLU A C 1
ATOM 2184 O O . GLU A 1 279 ? -4.466 10.530 11.304 1.00 98.25 279 GLU A O 1
ATOM 2189 N N . TYR A 1 280 ? -2.234 10.728 11.515 1.00 98.19 280 TYR A N 1
ATOM 2190 C CA . TYR A 1 280 ? -1.985 11.506 10.310 1.00 98.19 280 TYR A CA 1
ATOM 2191 C C . TYR A 1 280 ? -0.876 10.844 9.500 1.00 98.19 280 TYR A C 1
ATOM 2193 O O . TYR A 1 280 ? 0.182 10.518 10.035 1.00 98.19 280 TYR A O 1
ATOM 2201 N N . THR A 1 281 ? -1.101 10.682 8.203 1.00 96.50 281 THR A N 1
ATOM 2202 C CA . THR A 1 281 ? -0.102 10.205 7.246 1.00 96.50 281 THR A CA 1
ATOM 2203 C C . THR A 1 281 ? 0.024 11.222 6.123 1.00 96.50 281 THR A C 1
ATOM 2205 O O . THR A 1 281 ? -0.979 11.555 5.500 1.00 96.50 281 THR A O 1
ATOM 2208 N N . ALA A 1 282 ? 1.231 11.723 5.861 1.00 96.00 282 ALA A N 1
ATOM 2209 C CA . ALA A 1 282 ? 1.477 12.693 4.798 1.00 96.00 282 ALA A CA 1
ATOM 2210 C C . ALA A 1 282 ? 1.376 12.049 3.397 1.00 96.00 282 ALA A C 1
ATOM 2212 O O . ALA A 1 282 ? 1.618 10.848 3.263 1.00 96.00 282 ALA A O 1
ATOM 2213 N N . PRO A 1 283 ? 1.131 12.835 2.328 1.00 92.38 283 PRO A N 1
ATOM 2214 C CA . PRO A 1 283 ? 0.905 12.316 0.975 1.00 92.38 283 PRO A CA 1
ATOM 2215 C C . PRO A 1 283 ? 1.970 11.357 0.437 1.00 92.38 283 PRO A C 1
ATOM 2217 O O . PRO A 1 283 ? 1.648 10.396 -0.256 1.00 92.38 283 PRO A O 1
ATOM 2220 N N . LYS A 1 284 ? 3.239 11.627 0.752 1.00 92.44 284 LYS A N 1
ATOM 2221 C CA . LYS A 1 284 ? 4.409 10.874 0.281 1.00 92.44 284 LYS A CA 1
ATOM 2222 C C . LYS A 1 284 ? 4.987 9.929 1.338 1.00 92.44 284 LYS A C 1
ATOM 2224 O O . LYS A 1 284 ? 6.118 9.470 1.198 1.00 92.44 284 LYS A O 1
ATOM 2229 N N . PHE A 1 285 ? 4.261 9.679 2.427 1.00 93.94 285 PHE A N 1
ATOM 2230 C CA . PHE A 1 285 ? 4.706 8.712 3.422 1.00 93.94 285 PHE A CA 1
ATOM 2231 C C . PHE A 1 285 ? 4.626 7.298 2.844 1.00 93.94 285 PHE A C 1
ATOM 2233 O O . PHE A 1 285 ? 3.590 6.882 2.327 1.00 93.94 285 PHE A O 1
ATOM 2240 N N . ALA A 1 286 ? 5.725 6.562 2.949 1.00 91.56 286 ALA A N 1
ATOM 2241 C CA . ALA A 1 286 ? 5.865 5.215 2.430 1.00 91.56 286 ALA A CA 1
ATOM 2242 C C . ALA A 1 286 ? 6.269 4.282 3.581 1.00 91.56 286 ALA A C 1
ATOM 2244 O O . ALA A 1 286 ? 7.431 4.299 3.998 1.00 91.56 286 ALA A O 1
ATOM 2245 N N . PRO A 1 287 ? 5.339 3.478 4.129 1.00 91.06 287 PRO A N 1
ATOM 2246 C CA . PRO A 1 287 ? 5.700 2.491 5.133 1.00 91.06 287 PRO A CA 1
ATOM 2247 C C . PRO A 1 287 ? 6.568 1.389 4.504 1.00 91.06 287 PRO A C 1
ATOM 2249 O O . PRO A 1 287 ? 6.462 1.104 3.311 1.00 91.06 287 PRO A O 1
ATOM 2252 N N . ILE A 1 288 ? 7.416 0.751 5.315 1.00 88.06 288 ILE A N 1
ATOM 2253 C CA . ILE A 1 288 ? 8.276 -0.360 4.859 1.00 88.06 288 ILE A CA 1
ATOM 2254 C C . ILE A 1 288 ? 7.426 -1.535 4.354 1.00 88.06 288 ILE A C 1
ATOM 2256 O O . ILE A 1 288 ? 7.741 -2.139 3.331 1.00 88.06 288 ILE A O 1
ATOM 2260 N N . ASP A 1 289 ? 6.350 -1.823 5.086 1.00 85.00 289 ASP A N 1
ATOM 2261 C CA . ASP A 1 289 ? 5.386 -2.886 4.824 1.00 85.00 289 ASP A CA 1
ATOM 2262 C C . ASP A 1 289 ? 3.984 -2.426 5.266 1.00 85.00 289 ASP A C 1
ATOM 2264 O O . ASP A 1 289 ? 3.827 -1.440 6.000 1.00 85.00 289 ASP A O 1
ATOM 2268 N N . ARG A 1 290 ? 2.942 -3.134 4.831 1.00 85.62 290 ARG A N 1
ATOM 2269 C CA . ARG A 1 290 ? 1.559 -2.861 5.212 1.00 85.62 290 ARG A CA 1
ATOM 2270 C C . ARG A 1 290 ? 1.391 -3.012 6.727 1.00 85.62 290 ARG A C 1
ATOM 2272 O O . ARG A 1 290 ? 1.452 -4.104 7.282 1.00 85.62 290 ARG A O 1
ATOM 2279 N N . TYR A 1 291 ? 1.076 -1.904 7.391 1.00 86.31 291 TYR A N 1
ATOM 2280 C CA . TYR A 1 291 ? 0.794 -1.865 8.831 1.00 86.31 291 TYR A CA 1
ATOM 2281 C C . TYR A 1 291 ? -0.705 -1.943 9.164 1.00 86.31 291 TYR A C 1
ATOM 2283 O O . TYR A 1 291 ? -1.079 -2.068 10.331 1.00 86.31 291 TYR A O 1
ATOM 2291 N N . ARG A 1 292 ? -1.573 -1.861 8.148 1.00 89.19 292 ARG A N 1
ATOM 2292 C CA . ARG A 1 292 ? -3.031 -1.966 8.288 1.00 89.19 292 ARG A CA 1
ATOM 2293 C C . ARG A 1 292 ? -3.538 -3.360 7.918 1.00 89.19 292 ARG A C 1
ATOM 2295 O O . ARG A 1 292 ? -2.874 -4.127 7.223 1.00 89.19 292 ARG A O 1
ATOM 2302 N N . ASP A 1 293 ? -4.738 -3.680 8.392 1.00 87.75 293 ASP A N 1
ATOM 2303 C CA . ASP A 1 293 ? -5.418 -4.925 8.035 1.00 87.75 293 ASP A CA 1
ATOM 2304 C C . ASP A 1 293 ? -5.631 -5.025 6.514 1.00 87.75 293 ASP A C 1
ATOM 2306 O O . ASP A 1 293 ? -5.845 -4.020 5.833 1.00 87.75 293 ASP A O 1
ATOM 2310 N N . ILE A 1 294 ? -5.596 -6.241 5.973 1.00 85.44 294 ILE A N 1
ATOM 2311 C CA . ILE A 1 294 ? -5.767 -6.494 4.540 1.00 85.44 294 ILE A CA 1
ATOM 2312 C C . ILE A 1 294 ? -7.132 -6.001 4.017 1.00 85.44 294 ILE A C 1
ATOM 2314 O O . ILE A 1 294 ? -7.244 -5.568 2.868 1.00 85.44 294 ILE A O 1
ATOM 2318 N N . GLU A 1 295 ? -8.173 -6.015 4.854 1.00 88.38 295 GLU A N 1
ATOM 2319 C CA . GLU A 1 295 ? -9.519 -5.530 4.538 1.00 88.38 295 GLU A CA 1
ATOM 2320 C C . GLU A 1 295 ? -9.737 -4.065 4.939 1.00 88.38 295 GLU A C 1
ATOM 2322 O O . GLU A 1 295 ? -10.863 -3.572 4.850 1.00 88.38 295 GLU A O 1
ATOM 2327 N N . PHE A 1 296 ? -8.692 -3.353 5.373 1.00 91.75 296 PHE A N 1
ATOM 2328 C CA . PHE A 1 296 ? -8.816 -2.007 5.923 1.00 91.75 296 PHE A CA 1
ATOM 2329 C C . PHE A 1 296 ? -9.548 -1.041 4.979 1.00 91.75 296 PHE A C 1
ATOM 2331 O O . PHE A 1 296 ? -10.590 -0.513 5.362 1.00 91.75 296 PHE A O 1
ATOM 2338 N N . ASP A 1 297 ? -9.076 -0.851 3.742 1.00 90.38 297 ASP A N 1
ATOM 2339 C CA . ASP A 1 297 ? -9.720 0.080 2.799 1.00 90.38 297 ASP A CA 1
ATOM 2340 C C . ASP A 1 297 ? -11.145 -0.347 2.439 1.00 90.38 297 ASP A C 1
ATOM 2342 O O . ASP A 1 297 ? -12.049 0.484 2.396 1.00 90.38 297 ASP A O 1
ATOM 2346 N N . ARG A 1 298 ? -11.388 -1.656 2.297 1.00 88.56 298 ARG A N 1
ATOM 2347 C CA . ARG A 1 298 ? -12.733 -2.188 2.039 1.00 88.56 298 ARG A CA 1
ATOM 2348 C C . ARG A 1 298 ? -13.686 -1.888 3.192 1.00 88.56 298 ARG A C 1
ATOM 2350 O O . ARG A 1 298 ? -14.840 -1.562 2.942 1.00 88.56 298 ARG A O 1
ATOM 2357 N N . ASN A 1 299 ? -13.233 -1.979 4.443 1.00 91.50 299 ASN A N 1
ATOM 2358 C CA . ASN A 1 299 ? -14.068 -1.632 5.594 1.00 91.50 299 ASN A CA 1
ATOM 2359 C C . ASN A 1 299 ? -14.549 -0.172 5.517 1.00 91.50 299 ASN A C 1
ATOM 2361 O O . ASN A 1 299 ? -15.625 0.138 6.020 1.00 91.50 299 ASN A O 1
ATOM 2365 N N . TRP A 1 300 ? -13.801 0.696 4.836 1.00 93.38 300 TRP A N 1
ATOM 2366 C CA . TRP A 1 300 ? -14.159 2.083 4.540 1.00 93.38 300 TRP A CA 1
ATOM 2367 C C . TRP A 1 300 ? -14.860 2.287 3.188 1.00 93.38 300 TRP A C 1
ATOM 2369 O O . TRP A 1 300 ? -15.076 3.427 2.789 1.00 93.38 300 TRP A O 1
ATOM 2379 N N . SER A 1 301 ? -15.176 1.211 2.462 1.00 90.88 301 SER A N 1
ATOM 2380 C CA . SER A 1 301 ? -15.619 1.240 1.061 1.00 90.88 301 SER A CA 1
ATOM 2381 C C . SER A 1 301 ? -14.672 2.012 0.127 1.00 90.88 301 SER A C 1
ATOM 2383 O O . SER A 1 301 ? -15.077 2.427 -0.955 1.00 90.88 301 SER A O 1
ATOM 2385 N N . ALA A 1 302 ? -13.413 2.197 0.532 1.00 87.31 302 ALA A N 1
ATOM 2386 C CA . ALA A 1 302 ? -12.406 2.944 -0.204 1.00 87.31 302 ALA A CA 1
ATOM 2387 C C . ALA A 1 302 ? -11.717 2.056 -1.260 1.00 87.31 302 ALA A C 1
ATOM 2389 O O . ALA A 1 302 ? -11.624 0.834 -1.075 1.00 87.31 302 ALA A O 1
ATOM 2390 N N . PRO A 1 303 ? -11.201 2.646 -2.357 1.00 80.31 303 PRO A N 1
ATOM 2391 C CA . PRO A 1 303 ? -10.295 1.953 -3.267 1.00 80.31 303 PRO A CA 1
ATOM 2392 C C . PRO A 1 303 ? -9.106 1.361 -2.505 1.00 80.31 303 PRO A C 1
ATOM 2394 O O . PRO A 1 303 ? -8.644 1.930 -1.516 1.00 80.31 303 PRO A O 1
ATOM 2397 N N . SER A 1 304 ? -8.603 0.211 -2.956 1.00 75.19 304 SER A N 1
ATOM 2398 C CA . SER A 1 304 ? -7.433 -0.391 -2.322 1.00 75.19 304 SER A CA 1
ATOM 2399 C C . SER A 1 304 ? -6.203 0.482 -2.549 1.00 75.19 304 SER A C 1
ATOM 2401 O O . SER A 1 304 ? -5.816 0.726 -3.689 1.00 75.19 304 SER A O 1
ATOM 2403 N N . THR A 1 305 ? -5.556 0.885 -1.460 1.00 68.81 305 THR A N 1
ATOM 2404 C CA . THR A 1 305 ? -4.266 1.592 -1.483 1.00 68.81 305 THR A CA 1
ATOM 2405 C C . THR A 1 305 ? -3.070 0.632 -1.502 1.00 68.81 305 THR A C 1
ATOM 2407 O O . THR A 1 305 ? -1.922 1.065 -1.524 1.00 68.81 305 THR A O 1
ATOM 2410 N N . ALA A 1 306 ? -3.319 -0.686 -1.522 1.00 59.00 306 ALA A N 1
ATOM 2411 C CA . ALA A 1 306 ? -2.281 -1.718 -1.444 1.00 59.00 306 ALA A CA 1
ATOM 2412 C C . ALA A 1 306 ? -1.354 -1.748 -2.675 1.00 59.00 306 ALA A C 1
ATOM 2414 O O . ALA A 1 306 ? -0.199 -2.136 -2.550 1.00 59.00 306 ALA A O 1
ATOM 2415 N N . ASN A 1 307 ? -1.830 -1.279 -3.834 1.00 49.84 307 ASN A N 1
ATOM 2416 C CA . ASN A 1 307 ? -1.052 -1.173 -5.071 1.00 49.84 307 ASN A CA 1
ATOM 2417 C C . ASN A 1 307 ? -0.805 0.306 -5.422 1.00 49.84 307 ASN A C 1
ATOM 2419 O O . ASN A 1 307 ? -1.272 0.814 -6.442 1.00 49.84 307 ASN A O 1
ATOM 2423 N N . ALA A 1 308 ? -0.078 1.016 -4.555 1.00 44.28 308 ALA A N 1
ATOM 2424 C CA . ALA A 1 308 ? 0.238 2.445 -4.672 1.00 44.28 308 ALA A CA 1
ATOM 2425 C C . ALA A 1 308 ? 1.267 2.794 -5.775 1.00 44.28 308 ALA A C 1
ATOM 2427 O O . ALA A 1 308 ? 2.053 3.730 -5.637 1.00 44.28 308 ALA A O 1
ATOM 2428 N N . THR A 1 309 ? 1.294 2.055 -6.886 1.00 40.59 309 THR A N 1
ATOM 2429 C CA . THR A 1 309 ? 1.995 2.492 -8.106 1.00 40.59 309 THR A CA 1
ATOM 2430 C C . THR A 1 309 ? 1.165 3.481 -8.928 1.00 40.59 309 THR A C 1
ATOM 2432 O O . THR A 1 309 ? 1.713 4.105 -9.830 1.00 40.59 309 THR A O 1
ATOM 2435 N N . THR A 1 310 ? -0.131 3.651 -8.619 1.00 43.06 310 THR A N 1
ATOM 2436 C CA . THR A 1 310 ? -1.073 4.476 -9.410 1.00 43.06 310 THR A CA 1
ATOM 2437 C C . THR A 1 310 ? -1.978 5.410 -8.599 1.00 43.06 310 THR A C 1
ATOM 2439 O O . THR A 1 310 ? -2.704 6.205 -9.190 1.00 43.06 310 THR A O 1
ATOM 2442 N N . THR A 1 311 ? -1.965 5.350 -7.265 1.00 54.69 311 THR A N 1
ATOM 2443 C CA . THR A 1 311 ? -2.741 6.287 -6.441 1.00 54.69 311 THR A CA 1
ATOM 2444 C C . THR A 1 311 ? -1.954 7.570 -6.248 1.00 54.69 311 THR A C 1
ATOM 2446 O O . THR A 1 311 ? -0.811 7.521 -5.789 1.00 54.69 311 THR A O 1
ATOM 2449 N N . ASP A 1 312 ? -2.575 8.707 -6.551 1.00 71.44 312 ASP A N 1
ATOM 2450 C CA . ASP A 1 312 ? -2.012 10.012 -6.231 1.00 71.44 312 ASP A CA 1
ATOM 2451 C C . ASP A 1 312 ? -1.583 10.069 -4.759 1.00 71.44 312 ASP A C 1
ATOM 2453 O O . ASP A 1 312 ? -2.258 9.556 -3.863 1.00 71.44 312 ASP A O 1
ATOM 2457 N N . ALA A 1 313 ? -0.460 10.733 -4.501 1.00 82.94 313 ALA A N 1
ATOM 2458 C CA . ALA A 1 313 ? -0.033 11.037 -3.146 1.00 82.94 313 ALA A CA 1
ATOM 2459 C C . ALA A 1 313 ? -1.131 11.863 -2.444 1.00 82.94 313 ALA A C 1
ATOM 2461 O O . ALA A 1 313 ? -1.494 12.953 -2.904 1.00 82.94 313 ALA A O 1
ATOM 2462 N N . ARG A 1 314 ? -1.669 11.347 -1.332 1.00 89.94 314 ARG A N 1
ATOM 2463 C CA . ARG A 1 314 ? -2.751 11.969 -0.546 1.00 89.94 314 ARG A CA 1
ATOM 2464 C C . ARG A 1 314 ? -2.531 11.750 0.940 1.00 89.94 314 ARG A C 1
ATOM 2466 O O . ARG A 1 314 ? -2.153 10.648 1.343 1.00 89.94 314 ARG A O 1
ATOM 2473 N N . GLU A 1 315 ? -2.789 12.776 1.746 1.00 94.38 315 GLU A N 1
ATOM 2474 C CA . GLU A 1 315 ? -2.794 12.603 3.194 1.00 94.38 315 GLU A CA 1
ATOM 2475 C C . GLU A 1 315 ? -3.957 11.714 3.658 1.00 94.38 315 GLU A C 1
ATOM 2477 O O . GLU A 1 315 ? -5.013 11.676 3.029 1.00 94.38 315 GLU A O 1
ATOM 2482 N N . ASP A 1 316 ? -3.784 11.015 4.778 1.00 95.25 316 ASP A N 1
ATOM 2483 C CA . ASP A 1 316 ? -4.841 10.227 5.421 1.00 95.25 316 ASP A CA 1
ATOM 2484 C C . ASP A 1 316 ? -4.941 10.632 6.893 1.00 95.25 316 ASP A C 1
ATOM 2486 O O . ASP A 1 316 ? -3.941 10.638 7.615 1.00 95.25 316 ASP A O 1
ATOM 2490 N N . ASN A 1 317 ? -6.150 10.987 7.323 1.00 98.00 317 ASN A N 1
ATOM 2491 C CA . ASN A 1 317 ? -6.454 11.438 8.675 1.00 98.00 317 ASN A CA 1
ATOM 2492 C C . ASN A 1 317 ? -7.457 10.469 9.286 1.00 98.00 317 ASN A C 1
ATOM 2494 O O . ASN A 1 317 ? -8.534 10.254 8.719 1.00 98.00 317 ASN A O 1
ATOM 2498 N N . ILE A 1 318 ? -7.137 9.907 10.447 1.00 98.06 318 ILE A N 1
ATOM 2499 C CA . ILE A 1 318 ? -8.034 8.999 11.159 1.00 98.06 318 ILE A CA 1
ATOM 2500 C C . ILE A 1 318 ? -8.151 9.434 12.601 1.00 98.06 318 ILE A C 1
ATOM 2502 O O . ILE A 1 318 ? -7.167 9.529 13.320 1.00 98.06 318 ILE A O 1
ATOM 2506 N N . PHE A 1 319 ? -9.383 9.643 13.031 1.00 98.69 319 PHE A N 1
ATOM 2507 C CA . PHE A 1 319 ? -9.729 9.834 14.424 1.00 98.69 319 PHE A CA 1
ATOM 2508 C C . PHE A 1 319 ? -10.451 8.593 14.931 1.00 98.69 319 PHE A C 1
ATOM 2510 O O . PHE A 1 319 ? -11.404 8.133 14.298 1.00 98.69 319 PHE A O 1
ATOM 2517 N N . ASN A 1 320 ? -10.037 8.081 16.082 1.00 98.56 320 ASN A N 1
ATOM 2518 C CA . ASN A 1 320 ? -10.659 6.950 16.750 1.00 98.56 320 ASN A CA 1
ATOM 2519 C C . ASN A 1 320 ? -11.042 7.338 18.173 1.00 98.56 320 ASN A C 1
ATOM 2521 O O . ASN A 1 320 ? -10.221 7.849 18.929 1.00 98.56 320 ASN A O 1
ATOM 2525 N N . PHE A 1 321 ? -12.269 7.014 18.561 1.00 98.69 321 PHE A N 1
ATOM 2526 C CA . PHE A 1 321 ? -12.712 7.067 19.944 1.00 98.69 321 PHE A CA 1
ATOM 2527 C C . PHE A 1 321 ? -13.430 5.769 20.300 1.00 98.69 321 PHE A C 1
ATOM 2529 O O . PHE A 1 321 ? -14.287 5.294 19.556 1.00 98.69 321 PHE A O 1
ATOM 2536 N N . ALA A 1 322 ? -13.093 5.192 21.444 1.00 98.62 322 ALA A N 1
ATOM 2537 C CA . ALA A 1 322 ? -13.747 4.018 21.984 1.00 98.62 322 ALA A CA 1
ATOM 2538 C C . ALA A 1 322 ? -13.982 4.188 23.481 1.00 98.62 322 ALA A C 1
ATOM 2540 O O . ALA A 1 322 ? -13.125 4.695 24.199 1.00 98.62 322 ALA A O 1
ATOM 2541 N N . ILE A 1 323 ? -15.126 3.710 23.952 1.00 98.38 323 ILE A N 1
ATOM 2542 C CA . ILE A 1 323 ? -15.479 3.657 25.365 1.00 98.38 323 ILE A CA 1
ATOM 2543 C C . ILE A 1 323 ? -16.176 2.334 25.658 1.00 98.38 323 ILE A C 1
ATOM 2545 O O . ILE A 1 323 ? -16.970 1.842 24.858 1.00 98.38 323 ILE A O 1
ATOM 2549 N N . GLY A 1 324 ? -15.880 1.746 26.808 1.00 97.81 324 GLY A N 1
ATOM 2550 C CA . GLY A 1 324 ? -16.479 0.493 27.218 1.00 97.81 324 GLY A CA 1
ATOM 2551 C C . GLY A 1 324 ? -16.544 0.333 28.724 1.00 97.81 324 GLY A C 1
ATOM 2552 O O . GLY A 1 324 ? -15.698 0.827 29.472 1.00 97.81 324 GLY A O 1
ATOM 2553 N N . LEU A 1 325 ? -17.567 -0.387 29.162 1.00 97.44 325 LEU A N 1
ATOM 2554 C CA . LEU A 1 325 ? -17.743 -0.828 30.535 1.00 97.44 325 LEU A CA 1
ATOM 2555 C C . LEU A 1 325 ? -17.719 -2.347 30.537 1.00 97.44 325 LEU A C 1
ATOM 2557 O O . LEU A 1 325 ? -18.516 -2.976 29.846 1.00 97.44 325 LEU A O 1
ATOM 2561 N N . SER A 1 326 ? -16.834 -2.943 31.332 1.00 96.56 326 SER A N 1
ATOM 2562 C CA . SER A 1 326 ? -16.759 -4.400 31.461 1.00 96.56 326 SER A CA 1
ATOM 2563 C C . SER A 1 326 ? -16.575 -4.827 32.907 1.00 96.56 326 SER A C 1
ATOM 2565 O O . SER A 1 326 ? -15.716 -4.294 33.605 1.00 96.56 326 SER A O 1
ATOM 2567 N N . ARG A 1 327 ? -17.371 -5.794 33.354 1.00 95.00 327 ARG A N 1
ATOM 2568 C CA . ARG A 1 327 ? -17.189 -6.476 34.640 1.00 95.00 327 ARG A CA 1
ATOM 2569 C C . ARG A 1 327 ? -16.457 -7.805 34.450 1.00 95.00 327 ARG A C 1
ATOM 2571 O O . ARG A 1 327 ? -15.554 -8.122 35.216 1.00 95.00 327 ARG A O 1
ATOM 2578 N N . ASP A 1 328 ? -16.846 -8.563 33.430 1.00 93.31 328 ASP A N 1
ATOM 2579 C CA . ASP A 1 328 ? -16.251 -9.840 33.031 1.00 93.31 328 ASP A CA 1
ATOM 2580 C C . ASP A 1 328 ? -16.577 -10.135 31.551 1.00 93.31 328 ASP A C 1
ATOM 2582 O O . ASP A 1 328 ? -17.169 -9.307 30.857 1.00 93.31 328 ASP A O 1
ATOM 2586 N N . ALA A 1 329 ? -16.181 -11.310 31.048 1.00 91.00 329 ALA A N 1
ATOM 2587 C CA . ALA A 1 329 ? -16.370 -11.699 29.646 1.00 91.00 329 ALA A CA 1
ATOM 2588 C C . ALA A 1 329 ? -17.844 -11.804 29.203 1.00 91.00 329 ALA A C 1
ATOM 2590 O O . ALA A 1 329 ? -18.114 -11.817 28.001 1.00 91.00 329 ALA A O 1
ATOM 2591 N N . ASN A 1 330 ? -18.774 -11.888 30.153 1.00 94.25 330 ASN A N 1
ATOM 2592 C CA . ASN A 1 330 ? -20.203 -12.046 29.913 1.00 94.25 330 ASN A CA 1
ATOM 2593 C C . ASN A 1 330 ? -20.998 -10.782 30.284 1.00 94.25 330 ASN A C 1
ATOM 2595 O O . ASN A 1 330 ? -22.219 -10.787 30.174 1.00 94.25 330 ASN A O 1
ATOM 2599 N N . HIS A 1 331 ? -20.323 -9.716 30.719 1.00 96.50 331 HIS A N 1
ATOM 2600 C CA . HIS A 1 331 ? -20.920 -8.445 31.124 1.00 96.50 331 HIS A CA 1
ATOM 2601 C C . HIS A 1 331 ? -20.049 -7.299 30.615 1.00 96.50 331 HIS A C 1
ATOM 2603 O O . HIS A 1 331 ? -19.202 -6.768 31.344 1.00 96.50 331 HIS A O 1
ATOM 2609 N N . ALA A 1 332 ? -20.236 -6.935 29.353 1.00 97.31 332 ALA A N 1
ATOM 2610 C CA . ALA A 1 332 ? -19.494 -5.873 28.704 1.00 97.31 332 ALA A CA 1
ATOM 2611 C C . ALA A 1 332 ? -20.356 -5.124 27.686 1.00 97.31 332 ALA A C 1
ATOM 2613 O O . ALA A 1 332 ? -21.134 -5.726 26.951 1.00 97.31 332 ALA A O 1
ATOM 2614 N N . VAL A 1 333 ? -20.168 -3.812 27.613 1.00 97.88 333 VAL A N 1
ATOM 2615 C CA . VAL A 1 333 ? -20.704 -2.957 26.551 1.00 97.88 333 VAL A CA 1
ATOM 2616 C C . VAL A 1 333 ? -19.558 -2.105 26.042 1.00 97.88 333 VAL A C 1
ATOM 2618 O O . VAL A 1 333 ? -18.886 -1.457 26.841 1.00 97.88 333 VAL A O 1
ATOM 2621 N N . ASN A 1 334 ? -19.330 -2.109 24.733 1.00 98.19 334 ASN A N 1
ATOM 2622 C CA . ASN A 1 334 ? -18.306 -1.304 24.084 1.00 98.19 334 ASN A CA 1
ATOM 2623 C C . ASN A 1 334 ? -18.922 -0.534 22.921 1.00 98.19 334 ASN A C 1
ATOM 2625 O O . ASN A 1 334 ? -19.723 -1.071 22.158 1.00 98.19 334 ASN A O 1
ATOM 2629 N N . TYR A 1 335 ? -18.507 0.714 22.780 1.00 98.56 335 TYR A N 1
ATOM 2630 C CA . TYR A 1 335 ? -18.831 1.569 21.656 1.00 98.56 335 TYR A CA 1
ATOM 2631 C C . TYR A 1 335 ? -17.539 2.120 21.065 1.00 98.56 335 TYR A C 1
ATOM 2633 O O . TYR A 1 335 ? -16.659 2.572 21.799 1.00 98.56 335 TYR A O 1
ATOM 2641 N N . ARG A 1 336 ? -17.429 2.099 19.739 1.00 98.56 336 ARG A N 1
ATOM 2642 C CA . ARG A 1 336 ? -16.331 2.723 19.001 1.00 98.56 336 ARG A CA 1
ATOM 2643 C C . ARG A 1 336 ? -16.892 3.573 17.879 1.00 98.56 336 ARG A C 1
ATOM 2645 O O . ARG A 1 336 ? -17.781 3.132 17.160 1.00 98.56 336 ARG A O 1
ATOM 2652 N N . VAL A 1 337 ? -16.309 4.744 17.682 1.00 98.69 337 VAL A N 1
ATOM 2653 C CA . VAL A 1 337 ? -16.508 5.583 16.506 1.00 98.69 337 VAL A CA 1
ATOM 2654 C C . VAL A 1 337 ? -15.155 5.891 15.879 1.00 98.69 337 VAL A C 1
ATOM 2656 O O . VAL A 1 337 ? -14.195 6.218 16.576 1.00 98.69 337 VAL A O 1
ATOM 2659 N N . SER A 1 338 ? -15.086 5.784 14.559 1.00 98.56 338 SER A N 1
ATOM 2660 C CA . SER A 1 338 ? -13.906 6.155 13.786 1.00 98.56 338 SER A CA 1
ATOM 2661 C C . SER A 1 338 ? -14.316 7.102 12.670 1.00 98.56 338 SER A C 1
ATOM 2663 O O . SER A 1 338 ? -15.286 6.840 11.962 1.00 98.56 338 SER A O 1
ATOM 2665 N N . ARG A 1 339 ? -13.573 8.190 12.480 1.00 98.25 339 ARG A N 1
ATOM 2666 C CA . ARG A 1 339 ? -13.697 9.090 11.328 1.00 98.25 339 ARG A CA 1
ATOM 2667 C C . ARG A 1 339 ? -12.438 8.959 10.491 1.00 98.25 339 ARG A C 1
ATOM 2669 O O . ARG A 1 339 ? -11.352 9.140 11.025 1.00 98.25 339 ARG A O 1
ATOM 2676 N N . ARG A 1 340 ? -12.585 8.711 9.192 1.00 97.38 340 ARG A N 1
ATOM 2677 C CA . ARG A 1 340 ? -11.481 8.751 8.227 1.00 97.38 340 ARG A CA 1
ATOM 2678 C C . ARG A 1 340 ? -11.724 9.845 7.201 1.00 97.38 340 ARG A C 1
ATOM 2680 O O . ARG A 1 340 ? -12.850 10.008 6.724 1.00 97.38 340 ARG A O 1
ATOM 2687 N N . TYR A 1 341 ? -10.669 10.574 6.869 1.00 96.88 341 TYR A N 1
ATOM 2688 C CA . TYR A 1 341 ? -10.662 11.564 5.806 1.00 96.88 341 TYR A CA 1
ATOM 2689 C C . TYR A 1 341 ? -9.355 11.500 5.011 1.00 96.88 341 TYR A C 1
ATOM 2691 O O . TYR A 1 341 ? -8.277 11.794 5.529 1.00 96.88 341 TYR A O 1
ATOM 2699 N N . ARG A 1 342 ? -9.490 11.147 3.735 1.00 94.06 342 ARG A N 1
ATOM 2700 C CA . ARG A 1 342 ? -8.445 11.103 2.715 1.00 94.06 342 ARG A CA 1
ATOM 2701 C C . ARG A 1 342 ? -8.981 11.816 1.466 1.00 94.06 342 ARG A C 1
ATOM 2703 O O . ARG A 1 342 ? -9.934 11.313 0.854 1.00 94.06 342 ARG A O 1
ATOM 2710 N N . PRO A 1 343 ? -8.441 12.992 1.102 1.00 91.88 343 PRO A N 1
ATOM 2711 C CA . PRO A 1 343 ? -9.024 13.859 0.081 1.00 91.88 343 PRO A CA 1
ATOM 2712 C C . PRO A 1 343 ? -9.283 13.151 -1.254 1.00 91.88 343 PRO A C 1
ATOM 2714 O O . PRO A 1 343 ? -8.392 12.523 -1.823 1.00 91.88 343 PRO A O 1
ATOM 2717 N N . GLY A 1 344 ? -10.516 13.262 -1.757 1.00 88.00 344 GLY A N 1
ATOM 2718 C CA . GLY A 1 344 ? -10.934 12.694 -3.045 1.00 88.00 344 GLY A CA 1
ATOM 2719 C C . GLY A 1 344 ? -11.087 11.168 -3.082 1.00 88.00 344 GLY A C 1
ATOM 2720 O O . GLY A 1 344 ? -11.593 10.651 -4.074 1.00 88.00 344 GLY A O 1
ATOM 2721 N N . GLU A 1 345 ? -10.708 10.450 -2.022 1.00 89.69 345 GLU A N 1
ATOM 2722 C CA . GLU A 1 345 ? -10.794 8.987 -1.967 1.00 89.69 345 GLU A CA 1
ATOM 2723 C C . GLU A 1 345 ? -11.778 8.494 -0.912 1.00 89.69 345 GLU A C 1
ATOM 2725 O O . GLU A 1 345 ? -12.590 7.622 -1.212 1.00 89.69 345 GLU A O 1
ATOM 2730 N N . VAL A 1 346 ? -11.737 9.035 0.310 1.00 93.19 346 VAL A N 1
ATOM 2731 C CA . VAL A 1 346 ? -12.654 8.614 1.371 1.00 93.19 346 VAL A CA 1
ATOM 2732 C C . VAL A 1 346 ? -12.931 9.712 2.396 1.00 93.19 346 VAL A C 1
ATOM 2734 O O . VAL A 1 346 ? -12.028 10.342 2.932 1.00 93.19 346 VAL A O 1
ATOM 2737 N N . SER A 1 347 ? -14.202 9.906 2.731 1.00 96.50 347 SER A N 1
ATOM 2738 C CA . SER A 1 347 ? -14.657 10.692 3.880 1.00 96.50 347 SER A CA 1
ATOM 2739 C C . SER A 1 347 ? -15.788 9.921 4.539 1.00 96.50 347 SER A C 1
ATOM 2741 O O . SER A 1 347 ? -16.861 9.783 3.957 1.00 96.50 347 SER A O 1
ATOM 2743 N N . GLY A 1 348 ? -15.553 9.331 5.708 1.00 97.12 348 GLY A N 1
ATOM 2744 C CA . GLY A 1 348 ? -16.534 8.426 6.300 1.00 97.12 348 GLY A CA 1
ATOM 2745 C C . GLY A 1 348 ? -16.457 8.316 7.807 1.00 97.12 348 GLY A C 1
ATOM 2746 O O . GLY A 1 348 ? -15.422 8.590 8.414 1.00 97.12 348 GLY A O 1
ATOM 2747 N N . VAL A 1 349 ? -17.570 7.887 8.395 1.00 98.38 349 VAL A N 1
ATOM 2748 C CA . VAL A 1 349 ? -17.708 7.568 9.814 1.00 98.38 349 VAL A CA 1
ATOM 2749 C C . VAL A 1 349 ? -18.118 6.111 9.946 1.00 98.38 349 VAL A C 1
ATOM 2751 O O . VAL A 1 349 ? -19.082 5.668 9.324 1.00 98.38 349 VAL A O 1
ATOM 2754 N N . GLN A 1 350 ? -17.392 5.385 10.784 1.00 98.12 350 GLN A N 1
ATOM 2755 C CA . GLN A 1 350 ? -17.732 4.042 11.220 1.00 98.12 350 GLN A CA 1
ATOM 2756 C C . GLN A 1 350 ? -18.163 4.069 12.679 1.00 98.12 350 GLN A C 1
ATOM 2758 O O . GLN A 1 350 ? -17.576 4.784 13.491 1.00 98.12 350 GLN A O 1
ATOM 2763 N N . GLN A 1 351 ? -19.157 3.258 13.015 1.00 98.31 351 GLN A N 1
ATOM 2764 C CA . GLN A 1 351 ? -19.581 3.009 14.384 1.00 98.31 351 GLN A CA 1
ATOM 2765 C C . GLN A 1 351 ? -19.625 1.510 14.645 1.00 98.31 351 GLN A C 1
ATOM 2767 O O . GLN A 1 351 ? -20.046 0.737 13.784 1.00 98.31 351 GLN A O 1
ATOM 2772 N N . TRP A 1 352 ? -19.211 1.112 15.842 1.00 98.31 352 TRP A N 1
ATOM 2773 C CA . TRP A 1 352 ? -19.335 -0.250 16.337 1.00 98.31 352 TRP A CA 1
ATOM 2774 C C . TRP A 1 352 ? -19.967 -0.242 17.715 1.00 98.31 352 TRP A C 1
ATOM 2776 O O . TRP A 1 352 ? -19.597 0.567 18.565 1.00 98.31 352 TRP A O 1
ATOM 2786 N N . VAL A 1 353 ? -20.881 -1.178 17.930 1.00 98.50 353 VAL A N 1
ATOM 2787 C CA . VAL A 1 353 ? -21.460 -1.479 19.235 1.00 98.50 353 VAL A CA 1
ATOM 2788 C C . VAL A 1 353 ? -21.281 -2.967 19.476 1.00 98.50 353 VAL A C 1
ATOM 2790 O O . VAL A 1 353 ? -21.743 -3.773 18.671 1.00 98.50 353 VAL A O 1
ATOM 2793 N N . ASP A 1 354 ? -20.653 -3.325 20.589 1.00 98.25 354 ASP A N 1
ATOM 2794 C CA . ASP A 1 354 ? -20.512 -4.706 21.039 1.00 98.25 354 ASP A CA 1
ATOM 2795 C C . ASP A 1 354 ? -21.117 -4.847 22.435 1.00 98.25 354 ASP A C 1
ATOM 2797 O O . ASP A 1 354 ? -20.790 -4.091 23.351 1.00 98.25 354 ASP A O 1
ATOM 2801 N N . VAL A 1 355 ? -21.991 -5.833 22.608 1.00 98.06 355 VAL A N 1
ATOM 2802 C CA . VAL A 1 355 ? -22.686 -6.114 23.866 1.00 98.06 355 VAL A CA 1
ATOM 2803 C C . VAL A 1 355 ? -22.506 -7.584 24.212 1.00 98.06 355 VAL A C 1
ATOM 2805 O O . VAL A 1 355 ? -22.738 -8.461 23.384 1.00 98.06 355 VAL A O 1
ATOM 2808 N N . ALA A 1 356 ? -22.132 -7.860 25.453 1.00 97.81 356 ALA A N 1
ATOM 2809 C CA . ALA A 1 356 ? -22.175 -9.174 26.070 1.00 97.81 356 ALA A CA 1
ATOM 2810 C C . ALA A 1 356 ? -22.886 -9.034 27.414 1.00 97.81 356 ALA A C 1
ATOM 2812 O O . ALA A 1 356 ? -22.455 -8.257 28.264 1.00 97.81 356 ALA A O 1
ATOM 2813 N N . GLN A 1 357 ? -23.980 -9.763 27.599 1.00 96.81 357 GLN A N 1
ATOM 2814 C CA . GLN A 1 357 ? -24.766 -9.707 28.821 1.00 96.81 357 GLN A CA 1
ATOM 2815 C C . GLN A 1 357 ? -25.250 -11.104 29.194 1.00 96.81 357 GLN A C 1
ATOM 2817 O O . GLN A 1 357 ? -25.902 -11.777 28.398 1.00 96.81 357 GLN A O 1
ATOM 2822 N N . GLN A 1 358 ? -24.990 -11.517 30.431 1.00 95.56 358 GLN A N 1
ATOM 2823 C CA . GLN A 1 358 ? -25.566 -12.721 31.007 1.00 95.56 358 GLN A CA 1
ATOM 2824 C C . GLN A 1 358 ? -26.563 -12.351 32.104 1.00 95.56 358 GLN A C 1
ATOM 2826 O O . GLN A 1 358 ? -26.283 -11.549 32.990 1.00 95.56 358 GLN A O 1
ATOM 2831 N N . VAL A 1 359 ? -27.753 -12.942 32.049 1.00 94.19 359 VAL A N 1
ATOM 2832 C CA . VAL A 1 359 ? -28.783 -12.806 33.081 1.00 94.19 359 VAL A CA 1
ATOM 2833 C C . VAL A 1 359 ? -29.220 -14.209 33.480 1.00 94.19 359 VAL A C 1
ATOM 2835 O O . VAL A 1 359 ? -29.922 -14.905 32.746 1.00 94.19 359 VAL A O 1
ATOM 2838 N N . GLY A 1 360 ? -28.732 -14.668 34.634 1.00 93.31 360 GLY A N 1
ATOM 2839 C CA . GLY A 1 360 ? -28.911 -16.049 35.078 1.00 93.31 360 GLY A CA 1
ATOM 2840 C C . GLY A 1 360 ? -28.309 -17.044 34.081 1.00 93.31 360 GLY A C 1
ATOM 2841 O O . GLY A 1 360 ? -27.095 -17.083 33.874 1.00 93.31 360 GLY A O 1
ATOM 2842 N N . ARG A 1 361 ? -29.170 -17.859 33.467 1.00 94.25 361 ARG A N 1
ATOM 2843 C CA . ARG A 1 361 ? -28.798 -18.857 32.450 1.00 94.25 361 ARG A CA 1
ATOM 2844 C C . ARG A 1 361 ? -28.826 -18.315 31.021 1.00 94.25 361 ARG A C 1
ATOM 2846 O O . ARG A 1 361 ? -28.333 -18.988 30.124 1.00 94.25 361 ARG A O 1
ATOM 2853 N N . LEU A 1 362 ? -29.390 -17.130 30.801 1.00 95.56 362 LEU A N 1
ATOM 2854 C CA . LEU A 1 362 ? -29.489 -16.518 29.483 1.00 95.56 362 LEU A CA 1
ATOM 2855 C C . LEU A 1 362 ? -28.212 -15.731 29.179 1.00 95.56 362 LEU A C 1
ATOM 2857 O O . LEU A 1 362 ? -27.871 -14.805 29.909 1.00 95.56 362 LEU A O 1
ATOM 2861 N N . GLU A 1 363 ? -27.518 -16.084 28.106 1.00 96.31 363 GLU A N 1
ATOM 2862 C CA . GLU A 1 363 ? -26.365 -15.363 27.571 1.00 96.31 363 GLU A CA 1
ATOM 2863 C C . GLU A 1 363 ? -26.768 -14.680 26.264 1.00 96.31 363 GLU A C 1
ATOM 2865 O O . GLU A 1 363 ? -27.243 -15.327 25.332 1.00 96.31 363 GLU A O 1
ATOM 2870 N N . MET A 1 364 ? -26.565 -13.370 26.191 1.00 97.31 364 MET A N 1
ATOM 2871 C CA . MET A 1 364 ? -26.836 -12.542 25.023 1.00 97.31 364 MET A CA 1
ATOM 2872 C C . MET A 1 364 ? -25.530 -11.913 24.550 1.00 97.31 364 MET A C 1
ATOM 2874 O O . MET A 1 364 ? -24.790 -11.330 25.345 1.00 97.31 364 MET A O 1
ATOM 2878 N N . ARG A 1 365 ? -25.247 -12.009 23.252 1.00 97.81 365 ARG A N 1
ATOM 2879 C CA . ARG A 1 365 ? -24.154 -11.267 22.616 1.00 97.81 365 ARG A CA 1
ATOM 2880 C C . ARG A 1 365 ? -24.642 -10.595 21.352 1.00 97.81 365 ARG A C 1
ATOM 2882 O O . ARG A 1 365 ? -25.327 -11.235 20.559 1.00 97.81 365 ARG A O 1
ATOM 2889 N N . GLY A 1 366 ? -24.256 -9.346 21.152 1.00 97.69 366 GLY A N 1
ATOM 2890 C CA . GLY A 1 366 ? -24.568 -8.578 19.958 1.00 97.69 366 GLY A CA 1
ATOM 2891 C C . GLY A 1 366 ? -23.345 -7.828 19.455 1.00 97.69 366 GLY A C 1
ATOM 2892 O O . GLY A 1 366 ? -22.570 -7.320 20.260 1.00 97.69 366 GLY A O 1
ATOM 2893 N N . SER A 1 367 ? -23.194 -7.744 18.139 1.00 98.06 367 SER A N 1
ATOM 2894 C CA . SER A 1 367 ? -22.274 -6.829 17.475 1.00 98.06 367 SER A CA 1
ATOM 2895 C C . SER A 1 367 ? -23.005 -6.105 16.349 1.00 98.06 367 SER A C 1
ATOM 2897 O O . SER A 1 367 ? -23.794 -6.698 15.611 1.00 98.06 367 SER A O 1
ATOM 2899 N N . LEU A 1 368 ? -22.766 -4.807 16.225 1.00 98.19 368 LEU A N 1
ATOM 2900 C CA . LEU A 1 368 ? -23.328 -3.958 15.183 1.00 98.19 368 LEU A CA 1
ATOM 2901 C C . LEU A 1 368 ? -22.217 -3.084 14.621 1.00 98.19 368 LEU A C 1
ATOM 2903 O O . LEU A 1 368 ? -21.491 -2.452 15.379 1.00 98.19 368 LEU A O 1
ATOM 2907 N N . PHE A 1 369 ? -22.102 -3.035 13.299 1.00 97.81 369 PHE A N 1
ATOM 2908 C CA . PHE A 1 369 ? -21.243 -2.108 12.579 1.00 97.81 369 PHE A CA 1
ATOM 2909 C C . PHE A 1 369 ? -22.065 -1.310 11.582 1.00 97.81 369 PHE A C 1
ATOM 2911 O O . PHE A 1 369 ? -22.848 -1.881 10.819 1.00 97.81 369 PHE A O 1
ATOM 2918 N N . LEU A 1 370 ? -21.843 -0.001 11.591 1.00 97.94 370 LEU A N 1
ATOM 2919 C CA . LEU A 1 370 ? -22.452 0.961 10.688 1.00 97.94 370 LEU A CA 1
ATOM 2920 C C . LEU A 1 370 ? -21.345 1.788 10.033 1.00 97.94 370 LEU A C 1
ATOM 2922 O O . LEU A 1 370 ? -20.417 2.227 10.709 1.00 97.94 370 LEU A O 1
ATOM 2926 N N . LEU A 1 371 ? -21.464 2.027 8.735 1.00 97.62 371 LEU A N 1
ATOM 2927 C CA . LEU A 1 371 ? -20.610 2.904 7.946 1.00 97.62 371 LEU A CA 1
ATOM 2928 C C . LEU A 1 371 ? -21.503 3.846 7.151 1.00 97.62 371 LEU A C 1
ATOM 2930 O O . LEU A 1 371 ? -22.409 3.391 6.455 1.00 97.62 371 LEU A O 1
ATOM 2934 N N . ASN A 1 372 ? -21.174 5.130 7.202 1.00 97.00 372 ASN A N 1
ATOM 2935 C CA . ASN A 1 372 ? -21.600 6.108 6.213 1.00 97.00 372 ASN A CA 1
ATOM 2936 C C . ASN A 1 372 ? -20.340 6.751 5.635 1.00 97.00 372 ASN A C 1
ATOM 2938 O O . ASN A 1 372 ? -19.509 7.274 6.384 1.00 97.00 372 ASN A O 1
ATOM 2942 N N . SER A 1 373 ? -20.151 6.661 4.321 1.00 95.75 373 SER A N 1
ATOM 2943 C CA . SER A 1 373 ? -18.933 7.146 3.683 1.00 95.75 373 SER A CA 1
ATOM 2944 C C . SER A 1 373 ? -19.154 7.644 2.263 1.00 95.75 373 SER A C 1
ATOM 2946 O O . SER A 1 373 ? -19.921 7.086 1.488 1.00 95.75 373 SER A O 1
ATOM 2948 N N . GLN A 1 374 ? -18.445 8.704 1.907 1.00 94.00 374 GLN A N 1
ATOM 2949 C CA . GLN A 1 374 ? -18.196 9.102 0.530 1.00 94.00 374 GLN A CA 1
ATOM 2950 C C . GLN A 1 374 ? -16.874 8.462 0.101 1.00 94.00 374 GLN A C 1
ATOM 2952 O O . GLN A 1 374 ? -15.831 8.815 0.645 1.00 94.00 374 GLN A O 1
ATOM 2957 N N . ALA A 1 375 ? -16.925 7.521 -0.838 1.00 87.94 375 ALA A N 1
ATOM 2958 C CA . ALA A 1 375 ? -15.773 6.813 -1.386 1.00 87.94 375 ALA A CA 1
ATOM 2959 C C . ALA A 1 375 ? -15.538 7.258 -2.837 1.00 87.94 375 ALA A C 1
ATOM 2961 O O . ALA A 1 375 ? -16.176 6.776 -3.781 1.00 87.94 375 ALA A O 1
ATOM 2962 N N . GLY A 1 376 ? -14.663 8.245 -3.014 1.00 85.56 376 GLY A N 1
ATOM 2963 C CA . GLY A 1 376 ? -14.485 8.968 -4.268 1.00 85.56 376 GLY A CA 1
ATOM 2964 C C . GLY A 1 376 ? -15.800 9.573 -4.749 1.00 85.56 376 GLY A C 1
ATOM 2965 O O . GLY A 1 376 ? -16.383 10.432 -4.094 1.00 85.56 376 GLY A O 1
ATOM 2966 N N . ARG A 1 377 ? -16.293 9.101 -5.898 1.00 84.94 377 ARG A N 1
ATOM 2967 C CA . ARG A 1 377 ? -17.569 9.551 -6.480 1.00 84.94 377 ARG A CA 1
ATOM 2968 C C . ARG A 1 377 ? -18.800 8.807 -5.963 1.00 84.94 377 ARG A C 1
ATOM 2970 O O . ARG A 1 377 ? -19.896 9.115 -6.413 1.00 84.94 377 ARG A O 1
ATOM 2977 N N . TYR A 1 378 ? -18.641 7.800 -5.109 1.00 88.69 378 TYR A N 1
ATOM 2978 C CA . TYR A 1 378 ? -19.746 6.969 -4.636 1.00 88.69 378 TYR A CA 1
ATOM 2979 C C . TYR A 1 378 ? -20.126 7.312 -3.199 1.00 88.69 378 TYR A C 1
ATOM 2981 O O . TYR A 1 378 ? -19.273 7.650 -2.382 1.00 88.69 378 TYR A O 1
ATOM 2989 N N . HIS A 1 379 ? -21.407 7.168 -2.875 1.00 92.88 379 HIS A N 1
ATOM 2990 C CA . HIS A 1 379 ? -21.883 7.151 -1.498 1.00 92.88 379 HIS A CA 1
ATOM 2991 C C . HIS A 1 379 ? -22.089 5.705 -1.048 1.00 92.88 379 HIS A C 1
ATOM 2993 O O . HIS A 1 379 ? -22.714 4.929 -1.769 1.00 92.88 379 HIS A O 1
ATOM 2999 N N . SER A 1 380 ? -21.561 5.337 0.115 1.00 93.88 380 SER A N 1
ATOM 3000 C CA . SER A 1 380 ? -21.656 3.997 0.680 1.00 93.88 380 SER A CA 1
ATOM 3001 C C . SER A 1 380 ? -22.276 4.034 2.072 1.00 93.88 380 SER A C 1
ATOM 3003 O O . SER A 1 380 ? -21.754 4.689 2.975 1.00 93.88 380 SER A O 1
ATOM 3005 N N . ASP A 1 381 ? -23.356 3.271 2.226 1.00 95.50 381 ASP A N 1
ATOM 3006 C CA . ASP A 1 381 ? -24.004 2.966 3.497 1.00 95.50 381 ASP A CA 1
ATOM 3007 C C . ASP A 1 381 ? -23.884 1.469 3.753 1.00 95.50 381 ASP A C 1
ATOM 3009 O O . ASP A 1 381 ? -24.388 0.657 2.972 1.00 95.50 381 ASP A O 1
ATOM 3013 N N . TRP A 1 382 ? -23.235 1.079 4.844 1.00 95.75 382 TRP A N 1
ATOM 3014 C CA . TRP A 1 382 ? -23.051 -0.332 5.164 1.00 95.75 382 TRP A CA 1
ATOM 3015 C C . TRP A 1 382 ? -23.432 -0.621 6.608 1.00 95.75 382 TRP A C 1
ATOM 3017 O O . TRP A 1 382 ? -22.888 -0.040 7.540 1.00 95.75 382 TRP A O 1
ATOM 3027 N N . ALA A 1 383 ? -24.373 -1.544 6.788 1.00 96.88 383 ALA A N 1
ATOM 3028 C CA . ALA A 1 383 ? -24.778 -2.061 8.082 1.00 96.88 383 ALA A CA 1
ATOM 3029 C C . ALA A 1 383 ? -24.566 -3.575 8.129 1.00 96.88 383 ALA A C 1
ATOM 3031 O O . ALA A 1 383 ? -25.100 -4.309 7.297 1.00 96.88 383 ALA A O 1
ATOM 3032 N N . ARG A 1 384 ? -23.829 -4.059 9.126 1.00 95.75 384 ARG A N 1
ATOM 3033 C CA . ARG A 1 384 ? -23.701 -5.494 9.411 1.00 95.75 384 ARG A CA 1
ATOM 3034 C C . ARG A 1 384 ? -23.875 -5.731 10.900 1.00 95.75 384 ARG A C 1
ATOM 3036 O O . ARG A 1 384 ? -23.432 -4.918 11.709 1.00 95.75 384 ARG A O 1
ATOM 3043 N N . GLY A 1 385 ? -24.473 -6.849 11.271 1.00 96.44 385 GLY A N 1
ATOM 3044 C CA . GLY A 1 385 ? -24.648 -7.176 12.674 1.00 96.44 385 GLY A CA 1
ATOM 3045 C C . GLY A 1 385 ? -24.886 -8.651 12.917 1.00 96.44 385 GLY A C 1
ATOM 3046 O O . GLY A 1 385 ? -25.326 -9.393 12.037 1.00 96.44 385 GLY A O 1
ATOM 3047 N N . GLU A 1 386 ? -24.587 -9.059 14.140 1.00 97.50 386 GLU A N 1
ATOM 3048 C CA . GLU A 1 386 ? -24.835 -10.390 14.667 1.00 97.50 386 GLU A CA 1
ATOM 3049 C C . GLU A 1 386 ? -25.481 -10.255 16.042 1.00 97.50 386 GLU A C 1
ATOM 3051 O O . GLU A 1 386 ? -25.014 -9.490 16.879 1.00 97.50 386 GLU A O 1
ATOM 3056 N N . ALA A 1 387 ? -26.542 -11.011 16.292 1.00 97.44 387 ALA A N 1
ATOM 3057 C CA . ALA A 1 387 ? -27.150 -11.140 17.606 1.00 97.44 387 ALA A CA 1
ATOM 3058 C C . ALA A 1 387 ? -27.284 -12.624 17.932 1.00 97.44 387 ALA A C 1
ATOM 3060 O O . ALA A 1 387 ? -27.788 -13.404 17.126 1.00 97.44 387 ALA A O 1
ATOM 3061 N N . SER A 1 388 ? -26.827 -13.027 19.109 1.00 97.19 388 SER A N 1
ATOM 3062 C CA . SER A 1 388 ? -26.896 -14.402 19.577 1.00 97.19 388 SER A CA 1
ATOM 3063 C C . SER A 1 388 ? -27.471 -14.467 20.980 1.00 97.19 388 SER A C 1
ATOM 3065 O O . SER A 1 388 ? -27.129 -13.662 21.846 1.00 97.19 388 SER A O 1
ATOM 3067 N N . VAL A 1 389 ? -28.340 -15.446 21.187 1.00 96.69 389 VAL A N 1
ATOM 3068 C CA . VAL A 1 389 ? -28.960 -15.741 22.473 1.00 96.69 389 VAL A CA 1
ATOM 3069 C C . VAL A 1 389 ? -28.740 -17.217 22.754 1.00 96.69 389 VAL A C 1
ATOM 3071 O O . VAL A 1 389 ? -28.997 -18.057 21.893 1.00 96.69 389 VAL A O 1
ATOM 3074 N N . ARG A 1 390 ? -28.236 -17.545 23.939 1.00 95.81 390 ARG A N 1
ATOM 3075 C CA . ARG A 1 390 ? -27.994 -18.917 24.394 1.00 95.81 390 ARG A CA 1
ATOM 3076 C C . ARG A 1 390 ? -28.586 -19.105 25.775 1.00 95.81 390 ARG A C 1
ATOM 3078 O O . ARG A 1 390 ? -28.520 -18.203 26.603 1.00 95.81 390 ARG A O 1
ATOM 3085 N N . TYR A 1 391 ? -29.127 -20.284 26.039 1.00 94.12 391 TYR A N 1
ATOM 3086 C CA . TYR A 1 391 ? -29.624 -20.644 27.360 1.00 94.12 391 TYR A CA 1
ATOM 3087 C C . TYR A 1 391 ? -28.772 -21.782 27.930 1.00 94.12 391 TYR A C 1
ATOM 3089 O O . TYR A 1 391 ? -28.798 -22.906 27.436 1.00 94.12 391 TYR A O 1
ATOM 3097 N N . GLY A 1 392 ? -27.950 -21.470 28.930 1.00 87.56 392 GLY A N 1
ATOM 3098 C CA . GLY A 1 392 ? -27.009 -22.395 29.559 1.00 87.56 392 GLY A CA 1
ATOM 3099 C C . GLY A 1 392 ? -27.569 -23.142 30.774 1.00 87.56 392 GLY A C 1
ATOM 3100 O O . GLY A 1 392 ? -28.708 -22.952 31.192 1.00 87.56 392 GLY A O 1
ATOM 3101 N N . GLY A 1 393 ? -26.728 -23.980 31.390 1.00 74.62 393 GLY A N 1
ATOM 3102 C CA . GLY A 1 393 ? -27.018 -24.627 32.680 1.00 74.62 393 GLY A CA 1
ATOM 3103 C C . GLY A 1 393 ? -27.461 -26.094 32.623 1.00 74.62 393 GLY A C 1
ATOM 3104 O O . GLY A 1 393 ? -27.827 -26.637 33.662 1.00 74.62 393 GLY A O 1
ATOM 3105 N N . GLY A 1 394 ? -27.410 -26.742 31.454 1.00 80.06 394 GLY A N 1
ATOM 3106 C CA . GLY A 1 394 ? -27.662 -28.179 31.280 1.00 80.06 394 GLY A CA 1
ATOM 3107 C C . GLY A 1 394 ? -26.622 -28.864 30.383 1.00 80.06 394 GLY A C 1
ATOM 3108 O O . GLY A 1 394 ? -25.691 -28.222 29.902 1.00 80.06 394 GLY A O 1
ATOM 3109 N N . ARG A 1 395 ? -26.793 -30.173 30.130 1.00 87.56 395 ARG A N 1
ATOM 3110 C CA . ARG A 1 395 ? -25.974 -30.938 29.158 1.00 87.56 395 ARG A CA 1
ATOM 3111 C C . ARG A 1 395 ? -26.200 -30.494 27.704 1.00 87.56 395 ARG A C 1
ATOM 3113 O O . ARG A 1 395 ? -25.358 -30.750 26.852 1.00 87.56 395 ARG A O 1
ATOM 3120 N N . LEU A 1 396 ? -27.322 -29.823 27.437 1.00 89.19 396 LEU A N 1
ATOM 3121 C CA . LEU A 1 396 ? -27.678 -29.212 26.158 1.00 89.19 396 LEU A CA 1
ATOM 3122 C C . LEU A 1 396 ? -27.777 -27.693 26.343 1.00 89.19 396 LEU A C 1
ATOM 3124 O O . LEU A 1 396 ? -28.364 -27.232 27.322 1.00 89.19 396 LEU A O 1
ATOM 3128 N N . ILE A 1 397 ? -27.208 -26.930 25.407 1.00 90.94 397 ILE A N 1
ATOM 3129 C CA . ILE A 1 397 ? -27.213 -25.459 25.411 1.00 90.94 397 ILE A CA 1
ATOM 3130 C C . ILE A 1 397 ? -27.925 -24.995 24.134 1.00 90.94 397 ILE A C 1
ATOM 3132 O O . ILE A 1 397 ? -27.268 -24.838 23.101 1.00 90.94 397 ILE A O 1
ATOM 3136 N N . PRO A 1 398 ? -29.259 -24.826 24.152 1.00 95.12 398 PRO A N 1
ATOM 3137 C CA . PRO A 1 398 ? -29.966 -24.270 23.010 1.00 95.12 398 PRO A CA 1
ATOM 3138 C C . PRO A 1 398 ? -29.549 -22.813 22.784 1.00 95.12 398 PRO A C 1
ATOM 3140 O O . PRO A 1 398 ? -29.283 -22.059 23.726 1.00 95.12 398 PRO A O 1
ATOM 3143 N N . GLY A 1 399 ? -29.499 -22.408 21.519 1.00 94.88 399 GLY A N 1
ATOM 3144 C CA . GLY A 1 399 ? -29.184 -21.039 21.147 1.00 94.88 399 GLY A CA 1
ATOM 3145 C C . GLY A 1 399 ? -29.637 -20.693 19.739 1.00 94.88 399 GLY A C 1
ATOM 3146 O O . GLY A 1 399 ? -29.830 -21.569 18.899 1.00 94.88 399 GLY A O 1
ATOM 3147 N N . TYR A 1 400 ? -29.798 -19.399 19.502 1.00 96.62 400 TYR A N 1
ATOM 3148 C CA . TYR A 1 400 ? -30.182 -18.826 18.222 1.00 96.62 400 TYR A CA 1
ATOM 3149 C C . TYR A 1 400 ? -29.215 -17.701 17.863 1.00 96.62 400 TYR A C 1
ATOM 3151 O O . TYR A 1 400 ? -28.828 -16.912 18.729 1.00 96.62 400 TYR A O 1
ATOM 3159 N N . THR A 1 401 ? -28.822 -17.626 16.594 1.00 97.00 401 THR A N 1
ATOM 3160 C CA . THR A 1 401 ? -27.946 -16.576 16.074 1.00 97.00 401 THR A CA 1
ATOM 3161 C C . THR A 1 401 ? -28.566 -15.987 14.817 1.00 97.00 401 THR A C 1
ATOM 3163 O O . THR A 1 401 ? -28.804 -16.699 13.847 1.00 97.00 401 THR A O 1
ATOM 3166 N N . TYR A 1 402 ? -28.785 -14.678 14.831 1.00 97.00 402 TYR A N 1
ATOM 3167 C CA . TYR A 1 402 ? -29.223 -13.892 13.688 1.00 97.00 402 TYR A CA 1
ATOM 3168 C C . TYR A 1 402 ? -28.056 -13.058 13.159 1.00 97.00 402 TYR A C 1
ATOM 3170 O O . TYR A 1 402 ? -27.323 -12.454 13.942 1.00 97.00 402 TYR A O 1
ATOM 3178 N N . ARG A 1 403 ? -27.882 -13.024 11.836 1.00 96.19 403 ARG A N 1
ATOM 3179 C CA . ARG A 1 403 ? -26.815 -12.283 11.150 1.00 96.19 403 ARG A CA 1
ATOM 3180 C C . ARG A 1 403 ? -27.383 -11.540 9.954 1.00 96.19 403 ARG A C 1
ATOM 3182 O O . ARG A 1 403 ? -28.205 -12.091 9.228 1.00 96.19 403 ARG A O 1
ATOM 3189 N N . PHE A 1 404 ? -26.902 -10.327 9.720 1.00 94.44 404 PHE A N 1
ATOM 3190 C CA . PHE A 1 404 ? -27.189 -9.574 8.504 1.00 94.44 404 PHE A CA 1
ATOM 3191 C C . PHE A 1 404 ? -25.956 -8.797 8.042 1.00 94.44 404 PHE A C 1
ATOM 3193 O O . PHE A 1 404 ? -25.140 -8.364 8.854 1.00 94.44 404 PHE A O 1
ATOM 3200 N N . ASP A 1 405 ? -25.853 -8.589 6.733 1.00 92.94 405 ASP A N 1
ATOM 3201 C CA . ASP A 1 405 ? -24.832 -7.760 6.096 1.00 92.94 405 ASP A CA 1
ATOM 3202 C C . ASP A 1 405 ? -25.480 -7.060 4.890 1.00 92.94 405 ASP A C 1
ATOM 3204 O O . ASP A 1 405 ? -25.974 -7.715 3.971 1.00 92.94 405 ASP A O 1
ATOM 3208 N N . LYS A 1 406 ? -25.582 -5.730 4.943 1.00 92.06 406 LYS A N 1
ATOM 3209 C CA . LYS A 1 406 ? -26.243 -4.889 3.941 1.00 92.06 406 LYS A CA 1
ATOM 3210 C C . LYS A 1 406 ? -25.325 -3.734 3.565 1.00 92.06 406 LYS A C 1
ATOM 3212 O O . LYS A 1 406 ? -25.255 -2.750 4.298 1.00 92.06 406 LYS A O 1
ATOM 3217 N N . ASN A 1 407 ? -24.648 -3.844 2.426 1.00 90.00 407 ASN A N 1
ATOM 3218 C CA . ASN A 1 407 ? -23.805 -2.788 1.867 1.00 90.00 407 ASN A CA 1
ATOM 3219 C C . ASN A 1 407 ? -24.474 -2.176 0.627 1.00 90.00 407 ASN A C 1
ATOM 3221 O O . ASN A 1 407 ? -24.718 -2.875 -0.357 1.00 90.00 407 ASN A O 1
ATOM 3225 N N . LYS A 1 408 ? -24.782 -0.880 0.678 1.00 89.38 408 LYS A N 1
ATOM 3226 C CA . LYS A 1 408 ? -25.382 -0.107 -0.410 1.00 89.38 408 LYS A CA 1
ATOM 3227 C C . LYS A 1 408 ? -24.352 0.891 -0.928 1.00 89.38 408 LYS A C 1
ATOM 3229 O O . LYS A 1 408 ? -23.851 1.706 -0.162 1.00 89.38 408 LYS A O 1
ATOM 3234 N N . VAL A 1 409 ? -24.074 0.856 -2.230 1.00 85.94 409 VAL A N 1
ATOM 3235 C CA . VAL A 1 409 ? -23.178 1.804 -2.909 1.00 85.94 409 VAL A CA 1
ATOM 3236 C C . VAL A 1 409 ? -23.959 2.499 -4.020 1.00 85.94 409 VAL A C 1
ATOM 3238 O O . VAL A 1 409 ? -24.544 1.840 -4.875 1.00 85.94 409 VAL A O 1
ATOM 3241 N N . ILE A 1 410 ? -24.005 3.828 -3.986 1.00 87.38 410 ILE A N 1
ATOM 3242 C CA . ILE A 1 410 ? -24.796 4.666 -4.891 1.00 87.38 410 ILE A CA 1
ATOM 3243 C C . ILE A 1 410 ? -23.847 5.572 -5.673 1.00 87.38 410 ILE A C 1
ATOM 3245 O O . ILE A 1 410 ? -23.008 6.256 -5.087 1.00 87.38 410 ILE A O 1
ATOM 3249 N N . SER A 1 411 ? -23.990 5.609 -6.997 1.00 78.06 411 SER A N 1
ATOM 3250 C CA . SER A 1 411 ? -23.305 6.580 -7.854 1.00 78.06 411 SER A CA 1
ATOM 3251 C C . SER A 1 411 ? -24.232 7.750 -8.205 1.00 78.06 411 SER A C 1
ATOM 3253 O O . SER A 1 411 ? -25.355 7.488 -8.635 1.00 78.06 411 SER A O 1
ATOM 3255 N N . PRO A 1 412 ? -23.773 9.014 -8.158 1.00 59.88 412 PRO A N 1
ATOM 3256 C CA . PRO A 1 412 ? -24.551 10.179 -8.593 1.00 59.88 412 PRO A CA 1
ATOM 3257 C C . PRO A 1 412 ? -24.967 10.140 -10.073 1.00 59.88 412 PRO A C 1
ATOM 3259 O O . PRO A 1 412 ? -25.910 10.816 -10.466 1.00 59.88 412 PRO A O 1
ATOM 3262 N N . ARG A 1 413 ? -24.278 9.347 -10.908 1.00 55.00 413 ARG A N 1
ATOM 3263 C CA . ARG A 1 413 ? -24.631 9.093 -12.313 1.00 55.00 413 ARG A CA 1
ATOM 3264 C C . ARG A 1 413 ? -24.993 7.622 -12.522 1.00 55.00 413 ARG A C 1
ATOM 3266 O O . ARG A 1 413 ? -24.200 6.870 -13.075 1.00 55.00 413 ARG A O 1
ATOM 3273 N N . ALA A 1 414 ? -26.176 7.212 -12.080 1.00 41.25 414 ALA A N 1
ATOM 3274 C CA . ALA A 1 414 ? -26.843 6.036 -12.632 1.00 41.25 414 ALA A CA 1
ATOM 3275 C C . ALA A 1 414 ? -28.359 6.156 -12.442 1.00 41.25 414 ALA A C 1
ATOM 3277 O O . ALA A 1 414 ? -28.862 6.185 -11.320 1.00 41.25 414 ALA A O 1
ATOM 3278 N N . ILE A 1 415 ? -29.062 6.216 -13.572 1.00 41.34 415 ILE A N 1
ATOM 3279 C CA . ILE A 1 415 ? -30.490 5.915 -13.709 1.00 41.34 415 ILE A CA 1
ATOM 3280 C C . ILE A 1 415 ? -30.747 4.555 -13.024 1.00 41.34 415 ILE A C 1
ATOM 3282 O O . ILE A 1 415 ? -29.935 3.639 -13.187 1.00 41.34 415 ILE A O 1
ATOM 3286 N N . PRO A 1 416 ? -31.808 4.410 -12.212 1.00 38.56 416 PRO A N 1
ATOM 3287 C CA . PRO A 1 416 ? -31.909 3.307 -11.270 1.00 38.56 416 PRO A CA 1
ATOM 3288 C C . PRO A 1 416 ? -32.232 1.991 -11.983 1.00 38.56 416 PRO A C 1
ATOM 3290 O O . PRO A 1 416 ? -33.363 1.764 -12.397 1.00 38.56 416 PRO A O 1
ATOM 3293 N N . PHE A 1 417 ? -31.267 1.075 -12.026 1.00 36.34 417 PHE A N 1
ATOM 3294 C CA . PHE A 1 417 ? -31.559 -0.355 -12.096 1.00 36.34 417 PHE A CA 1
ATOM 3295 C C . PHE A 1 417 ? -31.316 -0.958 -10.714 1.00 36.34 417 PHE A C 1
ATOM 3297 O O . PHE A 1 417 ? -30.186 -1.227 -10.309 1.00 36.34 417 PHE A O 1
ATOM 3304 N N . ALA A 1 418 ? -32.399 -1.127 -9.957 1.00 32.38 418 ALA A N 1
ATOM 3305 C CA . ALA A 1 418 ? -32.384 -1.846 -8.695 1.00 32.38 418 ALA A CA 1
ATOM 3306 C C . ALA A 1 418 ? -32.306 -3.353 -8.977 1.00 32.38 418 ALA A C 1
ATOM 3308 O O . ALA A 1 418 ? -33.249 -3.937 -9.507 1.00 32.38 418 ALA A O 1
ATOM 3309 N N . ARG A 1 419 ? -31.201 -4.000 -8.594 1.00 31.39 419 ARG A N 1
ATOM 3310 C CA . ARG A 1 419 ? -31.139 -5.463 -8.488 1.00 31.39 419 ARG A CA 1
ATOM 3311 C C . ARG A 1 419 ? -31.232 -5.837 -7.013 1.00 31.39 419 ARG A C 1
ATOM 3313 O O . ARG A 1 419 ? -30.265 -5.728 -6.265 1.00 31.39 419 ARG A O 1
ATOM 3320 N N . LEU A 1 420 ? -32.433 -6.217 -6.593 1.00 27.25 420 LEU A N 1
ATOM 3321 C CA . LEU A 1 420 ? -32.716 -6.754 -5.268 1.00 27.25 420 LEU A CA 1
ATOM 3322 C C . LEU A 1 420 ? -32.292 -8.230 -5.251 1.00 27.25 420 LEU A C 1
ATOM 3324 O O . LEU A 1 420 ? -32.902 -9.049 -5.932 1.00 27.25 420 LEU A O 1
ATOM 3328 N N . ILE A 1 421 ? -31.250 -8.577 -4.494 1.00 31.00 421 ILE A N 1
ATOM 3329 C CA . ILE A 1 421 ? -30.922 -9.978 -4.195 1.00 31.00 421 ILE A CA 1
ATOM 3330 C C . ILE A 1 421 ? -31.402 -10.253 -2.770 1.00 31.00 421 ILE A C 1
ATOM 3332 O O . ILE A 1 421 ? -30.793 -9.807 -1.800 1.00 31.00 421 ILE A O 1
ATOM 3336 N N . ILE A 1 422 ? -32.527 -10.960 -2.653 1.00 28.31 422 ILE A N 1
ATOM 3337 C CA . ILE A 1 422 ? -33.011 -11.525 -1.391 1.00 28.31 422 ILE A CA 1
ATOM 3338 C C . ILE A 1 422 ? -32.375 -12.911 -1.256 1.00 28.31 422 ILE A C 1
ATOM 3340 O O . ILE A 1 422 ? -32.598 -13.771 -2.101 1.00 28.31 422 ILE A O 1
ATOM 3344 N N . SER A 1 423 ? -31.597 -13.129 -0.195 1.00 27.58 423 SER A N 1
ATOM 3345 C CA . SER A 1 423 ? -31.183 -14.468 0.233 1.00 27.58 423 SER A CA 1
ATOM 3346 C C . SER A 1 423 ? -31.999 -14.850 1.464 1.00 27.58 423 SER A C 1
ATOM 3348 O O . SER A 1 423 ? -31.906 -14.192 2.502 1.00 27.58 423 SER A O 1
ATOM 3350 N N . THR A 1 424 ? -32.843 -15.870 1.334 1.00 29.73 424 THR A N 1
ATOM 3351 C CA . THR A 1 424 ? -33.599 -16.478 2.432 1.00 29.73 424 THR A CA 1
ATOM 3352 C C . THR A 1 424 ? -32.846 -17.705 2.944 1.00 29.73 424 THR A C 1
ATOM 3354 O O . THR A 1 424 ? -32.529 -18.615 2.183 1.00 29.73 424 THR A O 1
ATOM 3357 N N . SER A 1 425 ? -32.559 -17.758 4.247 1.00 30.78 425 SER A N 1
ATOM 3358 C CA . SER A 1 425 ? -32.001 -18.950 4.894 1.00 30.78 425 SER A CA 1
ATOM 3359 C C . SER A 1 425 ? -33.120 -19.889 5.341 1.00 30.78 425 SER A C 1
ATOM 3361 O O . SER A 1 425 ? -33.964 -19.504 6.152 1.00 30.78 425 SER A O 1
ATOM 3363 N N . THR A 1 426 ? -33.106 -21.126 4.852 1.00 29.86 426 THR A N 1
ATOM 3364 C CA . THR A 1 426 ? -33.929 -22.238 5.346 1.00 29.86 426 THR A CA 1
ATOM 3365 C C . THR A 1 426 ? -33.274 -22.893 6.572 1.00 29.86 426 THR A C 1
ATOM 3367 O O . THR A 1 426 ? -32.046 -22.982 6.632 1.00 29.86 426 THR A O 1
ATOM 3370 N N . PRO A 1 427 ? -34.050 -23.367 7.564 1.00 27.09 427 PRO A N 1
ATOM 3371 C CA . PRO A 1 427 ? -33.505 -24.077 8.716 1.00 27.09 427 PRO A CA 1
ATOM 3372 C C . PRO A 1 427 ? -33.031 -25.485 8.321 1.00 27.09 427 PRO A C 1
ATOM 3374 O O . PRO A 1 427 ? -33.797 -26.299 7.811 1.00 27.09 427 PRO A O 1
ATOM 3377 N N . SER A 1 428 ? -31.759 -25.782 8.581 1.00 28.28 428 SER A N 1
ATOM 3378 C CA . SER A 1 428 ? -31.152 -27.100 8.387 1.00 28.28 428 SER A CA 1
ATOM 3379 C C . SER A 1 428 ? -31.409 -28.008 9.596 1.00 28.28 428 SER A C 1
ATOM 3381 O O . SER A 1 428 ? -30.921 -27.729 10.693 1.00 28.28 428 SER A O 1
ATOM 3383 N N . PHE A 1 429 ? -32.129 -29.115 9.395 1.00 25.62 429 PHE A N 1
ATOM 3384 C CA . PHE A 1 429 ? -32.218 -30.220 10.354 1.00 25.62 429 PHE A CA 1
ATOM 3385 C C . PHE A 1 429 ? -31.033 -31.179 10.157 1.00 25.62 429 PHE A C 1
ATOM 3387 O O . PHE A 1 429 ? -30.870 -31.761 9.086 1.00 25.62 429 PHE A O 1
ATOM 3394 N N . CYS A 1 430 ? -30.211 -31.366 11.193 1.00 26.05 430 CYS A N 1
ATOM 3395 C CA . CYS A 1 430 ? -29.160 -32.386 11.205 1.00 26.05 430 CYS A CA 1
ATOM 3396 C C . CYS A 1 430 ? -29.760 -33.771 11.488 1.00 26.05 430 CYS A C 1
ATOM 3398 O O . CYS A 1 430 ? -30.372 -33.979 12.535 1.00 26.05 430 CYS A O 1
ATOM 3400 N N . LYS A 1 431 ? -29.530 -34.730 10.586 1.00 27.53 431 LYS A N 1
ATOM 34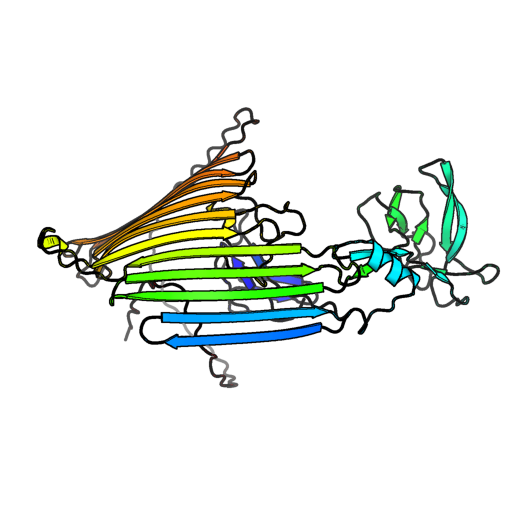01 C CA . LYS A 1 431 ? -29.776 -36.164 10.808 1.00 27.53 431 LYS A CA 1
ATOM 3402 C C . LYS A 1 431 ? -28.491 -36.813 11.365 1.00 27.53 431 LYS A C 1
ATOM 3404 O O . LYS A 1 431 ? -27.412 -36.467 10.882 1.00 27.53 431 LYS A O 1
ATOM 3409 N N . PRO A 1 432 ? -28.559 -37.706 12.369 1.00 29.78 432 PRO A N 1
ATOM 3410 C CA . PRO A 1 432 ? -27.368 -38.349 12.928 1.00 29.78 432 PRO A CA 1
ATOM 3411 C C . PRO A 1 432 ? -26.770 -39.401 11.967 1.00 29.78 432 PRO A C 1
ATOM 3413 O O . PRO A 1 432 ? -27.515 -39.978 11.170 1.00 29.78 432 PRO A O 1
ATOM 3416 N N . PRO A 1 433 ? -25.448 -39.662 12.034 1.00 32.19 433 PRO A N 1
ATOM 3417 C CA . PRO A 1 433 ? -24.771 -40.622 11.167 1.00 32.19 433 PRO A CA 1
ATOM 3418 C C . PRO A 1 433 ? -24.953 -42.073 11.645 1.00 32.19 433 PRO A C 1
ATOM 3420 O O . PRO A 1 433 ? -24.958 -42.354 12.843 1.00 32.19 433 PRO A O 1
ATOM 3423 N N . THR A 1 434 ? -25.062 -42.992 10.687 1.00 32.81 434 THR A N 1
ATOM 3424 C CA . THR A 1 434 ? -25.090 -44.456 10.872 1.00 32.81 434 THR A CA 1
ATOM 3425 C C . THR A 1 434 ? -23.647 -45.003 10.954 1.00 32.81 434 THR A C 1
ATOM 3427 O O . THR A 1 434 ? -22.770 -44.432 10.299 1.00 32.81 434 THR A O 1
ATOM 3430 N N . PRO A 1 435 ? -23.350 -46.053 11.752 1.00 28.98 435 PRO A N 1
ATOM 3431 C CA . PRO A 1 435 ? -21.976 -46.417 12.114 1.00 28.98 435 PRO A CA 1
ATOM 3432 C C . PRO A 1 435 ? -21.210 -47.192 11.025 1.00 28.98 435 PRO A C 1
ATOM 3434 O O . PRO A 1 435 ? -21.795 -47.861 10.178 1.00 28.98 435 PRO A O 1
ATOM 3437 N N . ALA A 1 436 ? -19.880 -47.072 11.091 1.00 32.00 436 ALA A N 1
ATOM 3438 C CA . ALA A 1 436 ? -18.886 -47.590 10.150 1.00 32.00 436 ALA A CA 1
ATOM 3439 C C . ALA A 1 436 ? -18.496 -49.069 10.376 1.00 32.00 436 ALA A C 1
ATOM 3441 O O . ALA A 1 436 ? -18.699 -49.618 11.457 1.00 32.00 436 ALA A O 1
ATOM 3442 N N . ALA A 1 437 ? -17.833 -49.660 9.375 1.00 26.23 437 ALA A N 1
ATOM 3443 C CA . ALA A 1 437 ? -17.096 -50.930 9.431 1.00 26.23 437 ALA A CA 1
ATOM 3444 C C . ALA A 1 437 ? -15.701 -50.760 8.757 1.00 26.23 437 ALA A C 1
ATOM 3446 O O . ALA A 1 437 ? -15.519 -49.785 8.028 1.00 26.23 437 ALA A O 1
ATOM 3447 N N . PRO A 1 438 ? -14.696 -51.616 9.052 1.00 28.73 438 PRO A N 1
ATOM 3448 C CA . PRO A 1 438 ? -13.399 -51.155 9.568 1.00 28.73 438 PRO A CA 1
ATOM 3449 C C . PRO A 1 438 ? -12.205 -51.149 8.586 1.00 28.73 438 PRO A C 1
ATOM 3451 O O . PRO A 1 438 ? -12.302 -51.500 7.417 1.00 28.73 438 PRO A O 1
ATOM 3454 N N . ALA A 1 439 ? -11.081 -50.695 9.150 1.00 24.88 439 ALA A N 1
ATOM 3455 C CA . ALA A 1 439 ? -9.804 -50.266 8.586 1.00 24.88 439 ALA A CA 1
ATOM 3456 C C . ALA A 1 439 ? -8.924 -51.318 7.882 1.00 24.88 439 ALA A C 1
ATOM 3458 O O . ALA A 1 439 ? -8.943 -52.497 8.220 1.00 24.88 439 ALA A O 1
ATOM 3459 N N . THR A 1 440 ? -7.975 -50.807 7.088 1.00 24.36 440 THR A N 1
ATOM 3460 C CA . THR A 1 440 ? -6.615 -51.366 6.985 1.00 24.36 440 THR A CA 1
ATOM 3461 C C . THR A 1 440 ? -5.588 -50.236 7.001 1.00 24.36 440 THR A C 1
ATOM 3463 O O . THR A 1 440 ? -5.711 -49.255 6.272 1.00 24.36 440 THR A O 1
ATOM 3466 N N . ALA A 1 441 ? -4.607 -50.374 7.891 1.00 23.16 441 ALA A N 1
ATOM 3467 C CA . ALA A 1 441 ? -3.518 -49.443 8.136 1.00 23.16 441 ALA A CA 1
ATOM 3468 C C . ALA A 1 441 ? -2.298 -49.763 7.260 1.00 23.16 441 ALA A C 1
ATOM 3470 O O . ALA A 1 441 ? -2.004 -50.930 7.010 1.00 23.16 441 ALA A O 1
ATOM 3471 N N . SER A 1 442 ? -1.527 -48.737 6.900 1.00 22.98 442 SER A N 1
ATOM 3472 C CA . SER A 1 442 ? -0.118 -48.882 6.530 1.00 22.98 442 SER A CA 1
ATOM 3473 C C . SER A 1 442 ? 0.691 -47.752 7.161 1.00 22.98 442 SER A C 1
ATOM 3475 O O . SER A 1 442 ? 0.489 -46.570 6.885 1.00 22.98 442 SER A O 1
ATOM 3477 N N . THR A 1 443 ? 1.573 -48.162 8.060 1.00 22.25 443 THR A N 1
ATOM 3478 C CA . THR A 1 443 ? 2.484 -47.369 8.879 1.00 22.25 443 THR A CA 1
ATOM 3479 C C . THR A 1 443 ? 3.695 -46.922 8.063 1.00 22.25 443 THR A C 1
ATOM 3481 O O . THR A 1 443 ? 4.370 -47.769 7.492 1.00 22.25 443 THR A O 1
ATOM 3484 N N . THR A 1 444 ? 4.057 -45.638 8.116 1.00 24.00 444 THR A N 1
ATOM 3485 C CA . THR A 1 444 ? 5.469 -45.227 8.010 1.00 24.00 444 THR A CA 1
ATOM 3486 C C . THR A 1 444 ? 5.681 -43.907 8.739 1.00 24.00 444 THR A C 1
ATOM 3488 O O . THR A 1 444 ? 5.029 -42.907 8.453 1.00 24.00 444 THR A O 1
ATOM 3491 N N . ALA A 1 445 ? 6.573 -43.941 9.725 1.00 21.70 445 ALA A N 1
ATOM 3492 C CA . ALA A 1 445 ? 6.962 -42.828 10.572 1.00 21.70 445 ALA A CA 1
ATOM 3493 C C . ALA A 1 445 ? 8.237 -42.171 10.030 1.00 21.70 445 ALA A C 1
ATOM 3495 O O . ALA A 1 445 ? 9.181 -42.879 9.700 1.00 21.70 445 ALA A O 1
ATOM 3496 N N . PHE A 1 446 ? 8.298 -40.838 10.037 1.00 23.44 446 PHE A N 1
ATOM 3497 C CA . PHE A 1 446 ? 9.551 -40.089 10.139 1.00 23.44 446 PHE A CA 1
ATOM 3498 C C . PHE A 1 446 ? 9.307 -38.824 10.963 1.00 23.44 446 PHE A C 1
ATOM 3500 O O . PHE A 1 446 ? 8.443 -38.007 10.648 1.00 23.44 446 PHE A O 1
ATOM 3507 N N . GLY A 1 447 ? 10.039 -38.713 12.070 1.00 20.72 447 GLY A N 1
ATOM 3508 C CA . GLY A 1 447 ? 10.004 -37.574 12.976 1.00 20.72 447 GLY A CA 1
ATOM 3509 C C . GLY A 1 447 ? 11.015 -36.505 12.576 1.00 20.72 447 GLY A C 1
ATOM 3510 O O . GLY A 1 447 ? 12.137 -36.816 12.189 1.00 20.72 447 GLY A O 1
ATOM 3511 N N . ALA A 1 448 ? 10.628 -35.243 12.740 1.00 23.03 448 ALA A N 1
ATOM 3512 C CA . ALA A 1 448 ? 11.557 -34.128 12.856 1.00 23.03 448 ALA A CA 1
ATOM 3513 C C . ALA A 1 448 ? 10.934 -33.041 13.743 1.00 23.03 448 ALA A C 1
ATOM 3515 O O . ALA A 1 448 ? 9.919 -32.427 13.424 1.00 23.03 448 ALA A O 1
ATOM 3516 N N . THR A 1 449 ? 11.548 -32.852 14.904 1.00 22.67 449 THR A N 1
ATOM 3517 C CA . THR A 1 449 ? 11.291 -31.808 15.896 1.00 22.67 449 THR A CA 1
ATOM 3518 C C . THR A 1 449 ? 11.773 -30.442 15.403 1.00 22.67 449 THR A C 1
ATOM 3520 O O . THR A 1 449 ? 12.951 -30.302 15.083 1.00 22.67 449 THR A O 1
ATOM 3523 N N . ALA A 1 450 ? 10.920 -29.412 15.447 1.00 23.59 450 ALA A N 1
ATOM 3524 C CA . ALA A 1 450 ? 11.335 -28.012 15.308 1.00 23.59 450 ALA A CA 1
ATOM 3525 C C . ALA A 1 450 ? 10.591 -27.104 16.310 1.00 23.59 450 ALA A C 1
ATOM 3527 O O . ALA A 1 450 ? 9.365 -27.124 16.409 1.00 23.59 450 ALA A O 1
ATOM 3528 N N . ARG A 1 451 ? 11.372 -26.341 17.087 1.00 22.78 451 ARG A N 1
ATOM 3529 C CA . ARG A 1 451 ? 10.956 -25.359 18.110 1.00 22.78 451 ARG A CA 1
ATOM 3530 C C . ARG A 1 451 ? 10.290 -24.112 17.488 1.00 22.78 451 ARG A C 1
ATOM 3532 O O . ARG A 1 451 ? 10.679 -23.726 16.389 1.00 22.78 451 ARG A O 1
ATOM 3539 N N . PRO A 1 452 ? 9.381 -23.416 18.203 1.00 24.05 452 PRO A N 1
ATOM 3540 C CA . PRO A 1 452 ? 8.781 -22.162 17.736 1.00 24.05 452 PRO A CA 1
ATOM 3541 C C . PRO A 1 452 ? 9.653 -20.919 18.051 1.00 24.05 452 PRO A C 1
ATOM 3543 O O . PRO A 1 452 ? 10.281 -20.885 19.113 1.00 24.05 452 PRO A O 1
ATOM 3546 N N . PRO A 1 453 ? 9.667 -19.876 17.191 1.00 23.56 453 PRO A N 1
ATOM 3547 C CA . PRO A 1 453 ? 10.250 -18.561 17.483 1.00 23.56 453 PRO A CA 1
ATOM 3548 C C . PRO A 1 453 ? 9.194 -17.563 18.038 1.00 23.56 453 PRO A C 1
ATOM 3550 O O . PRO A 1 453 ? 8.005 -17.889 18.093 1.00 23.56 453 PRO A O 1
ATOM 3553 N N . PRO A 1 454 ? 9.606 -16.372 18.529 1.00 22.92 454 PRO A N 1
ATOM 3554 C CA . PRO A 1 454 ? 8.950 -15.686 19.641 1.00 22.92 454 PRO A CA 1
ATOM 3555 C C . PRO A 1 454 ? 7.756 -14.801 19.253 1.00 22.92 454 PRO A C 1
ATOM 3557 O O . PRO A 1 454 ? 7.658 -14.235 18.166 1.00 22.92 454 PRO A O 1
ATOM 3560 N N . SER A 1 455 ? 6.861 -14.662 20.227 1.00 21.58 455 SER A N 1
ATOM 3561 C CA . SER A 1 455 ? 5.612 -13.903 20.230 1.00 21.58 455 SER A CA 1
ATOM 3562 C C . SER A 1 455 ? 5.783 -12.410 19.922 1.00 21.58 455 SER A C 1
ATOM 3564 O O . SER A 1 455 ? 6.430 -11.687 20.681 1.00 21.58 455 SER A O 1
ATOM 3566 N N . ARG A 1 456 ? 5.097 -11.924 18.879 1.00 22.00 456 ARG A N 1
ATOM 3567 C CA . ARG A 1 456 ? 4.764 -10.501 18.709 1.00 22.00 456 ARG A CA 1
ATOM 3568 C C . ARG A 1 456 ? 3.419 -10.205 19.374 1.00 22.00 456 ARG A C 1
ATOM 3570 O O . ARG A 1 456 ? 2.433 -10.901 19.150 1.00 22.00 456 ARG A O 1
ATOM 3577 N N . ILE A 1 457 ? 3.407 -9.165 20.202 1.00 23.62 457 ILE A N 1
ATOM 3578 C CA . ILE A 1 457 ? 2.232 -8.628 20.889 1.00 23.62 457 ILE A CA 1
ATOM 3579 C C . ILE A 1 457 ? 1.340 -7.950 19.842 1.00 23.62 457 ILE A C 1
ATOM 3581 O O . ILE A 1 457 ? 1.740 -6.975 19.210 1.00 23.62 457 ILE A O 1
ATOM 3585 N N . THR A 1 458 ? 0.130 -8.469 19.639 1.00 22.81 458 THR A N 1
ATOM 3586 C CA . THR A 1 458 ? -0.908 -7.845 18.808 1.00 22.81 458 THR A CA 1
ATOM 3587 C C . THR A 1 458 ? -2.219 -7.839 19.585 1.00 22.81 458 THR A C 1
ATOM 3589 O O . THR A 1 458 ? -2.636 -8.867 20.108 1.00 22.81 458 THR A O 1
ATOM 3592 N N . SER A 1 459 ? -2.813 -6.645 19.672 1.00 24.36 459 SER A N 1
ATOM 3593 C CA . SER A 1 459 ? -4.194 -6.326 20.059 1.00 24.36 459 SER A CA 1
ATOM 3594 C C . SER A 1 459 ? -4.813 -7.124 21.217 1.00 24.36 459 SER A C 1
ATOM 3596 O O . SER A 1 459 ? -5.317 -8.236 21.060 1.00 24.36 459 SER A O 1
ATOM 3598 N N . LEU A 1 460 ? -4.889 -6.457 22.368 1.00 27.11 460 LEU A N 1
ATOM 3599 C CA . LEU A 1 460 ? -5.828 -6.746 23.446 1.00 27.11 460 LEU A CA 1
ATOM 3600 C C . LEU A 1 460 ? -7.258 -6.756 22.893 1.00 27.11 460 LEU A C 1
ATOM 3602 O O . LEU A 1 460 ? -7.780 -5.691 22.614 1.00 27.11 460 LEU A O 1
ATOM 3606 N N . PHE A 1 461 ? -7.833 -7.940 22.686 1.00 28.59 461 PHE A N 1
ATOM 3607 C CA . PHE A 1 461 ? -9.243 -8.323 22.879 1.00 28.59 461 PHE A CA 1
ATOM 3608 C C . PHE A 1 461 ? -9.383 -9.784 22.418 1.00 28.59 461 PHE A C 1
ATOM 3610 O O . PHE A 1 461 ? -9.990 -10.104 21.399 1.00 28.59 461 PHE A O 1
ATOM 3617 N N . THR A 1 462 ? -8.762 -10.700 23.163 1.00 22.53 462 THR A N 1
ATOM 3618 C CA . THR A 1 462 ? -8.844 -12.138 22.891 1.00 22.53 462 THR A CA 1
ATOM 3619 C C . THR A 1 462 ? -10.165 -12.688 23.422 1.00 22.53 462 THR A C 1
ATOM 3621 O O . THR A 1 462 ? -10.415 -12.690 24.627 1.00 22.53 462 THR A O 1
ATOM 3624 N N . THR A 1 463 ? -11.015 -13.198 22.533 1.00 23.77 463 THR A N 1
ATOM 3625 C CA . THR A 1 463 ? -12.169 -14.020 22.909 1.00 23.77 463 THR A CA 1
ATOM 3626 C C . THR A 1 463 ? -11.655 -15.393 23.347 1.00 23.77 463 THR A C 1
ATOM 3628 O O . THR A 1 463 ? -11.139 -16.157 22.531 1.00 23.77 463 THR A O 1
ATOM 3631 N N . SER A 1 464 ? -11.758 -15.729 24.634 1.00 22.16 464 SER A N 1
ATOM 3632 C CA . SER A 1 464 ? -11.383 -17.061 25.112 1.00 22.16 464 SER A CA 1
ATOM 3633 C C . SER A 1 464 ? -12.414 -18.097 24.636 1.00 22.16 464 SER A C 1
ATOM 3635 O O . SER A 1 464 ? -13.598 -18.035 24.964 1.00 22.16 464 SER A O 1
ATOM 3637 N N . ARG A 1 465 ? -11.977 -19.071 23.828 1.00 22.89 465 ARG A N 1
ATOM 3638 C CA . ARG A 1 465 ? -12.732 -20.307 23.573 1.00 22.89 465 ARG A CA 1
ATOM 3639 C C . ARG A 1 465 ? -12.244 -21.367 24.557 1.00 22.89 465 ARG A C 1
ATOM 3641 O O . ARG A 1 465 ? -11.118 -21.845 24.436 1.00 22.89 465 ARG A O 1
ATOM 3648 N N . ARG A 1 466 ? -13.082 -21.757 25.524 1.00 23.50 466 ARG A N 1
ATOM 3649 C CA . ARG A 1 466 ? -12.854 -22.978 26.314 1.00 23.50 466 ARG A CA 1
ATOM 3650 C C . ARG A 1 466 ? -13.021 -24.197 25.401 1.00 23.50 466 ARG A C 1
ATOM 3652 O O . ARG A 1 466 ? -14.061 -24.353 24.768 1.00 23.50 466 ARG A O 1
ATOM 3659 N N . ARG A 1 467 ? -11.994 -25.052 25.346 1.00 22.19 467 ARG A N 1
ATOM 3660 C CA . ARG A 1 467 ? -12.077 -26.418 24.810 1.00 22.19 467 ARG A CA 1
ATOM 3661 C C . ARG A 1 467 ? -12.866 -27.277 25.803 1.00 22.19 467 ARG A C 1
ATOM 3663 O O . ARG A 1 467 ? -12.470 -27.372 26.962 1.00 22.19 467 ARG A O 1
ATOM 3670 N N . CYS A 1 468 ? -13.941 -27.918 25.353 1.00 22.30 468 CYS A N 1
ATOM 3671 C CA . CYS A 1 468 ? -14.484 -29.091 26.033 1.00 22.30 468 CYS A CA 1
ATOM 3672 C C . CYS A 1 468 ? -13.590 -30.289 25.694 1.00 22.30 468 CYS A C 1
ATOM 3674 O O . CYS A 1 468 ? -13.333 -30.567 24.524 1.00 22.30 468 CYS A O 1
ATOM 3676 N N . ARG A 1 469 ? -13.079 -30.950 26.732 1.00 20.64 469 ARG A N 1
ATOM 3677 C CA . ARG A 1 469 ? -12.358 -32.224 26.663 1.00 20.64 469 ARG A CA 1
ATOM 3678 C C . ARG A 1 469 ? -13.424 -33.324 26.708 1.00 20.64 469 ARG A C 1
ATOM 3680 O O . ARG A 1 469 ? -14.240 -33.302 27.625 1.00 20.64 469 ARG A O 1
ATOM 3687 N N . ALA A 1 470 ? -13.443 -34.225 25.732 1.00 24.86 470 ALA A N 1
ATOM 3688 C CA . ALA A 1 470 ? -14.172 -35.485 25.841 1.00 24.86 470 ALA A CA 1
ATOM 3689 C C . ALA A 1 470 ? -13.196 -36.537 26.385 1.00 24.86 470 ALA A C 1
ATOM 3691 O O . ALA A 1 470 ? -12.051 -36.590 25.929 1.00 24.86 470 ALA A O 1
ATOM 3692 N N . THR A 1 471 ? -13.629 -37.266 27.411 1.00 32.12 471 THR A N 1
ATOM 3693 C CA . THR A 1 471 ? -13.064 -38.555 27.838 1.00 32.12 471 THR A CA 1
ATOM 3694 C C . THR A 1 471 ? -13.317 -39.620 26.794 1.00 32.12 471 THR A C 1
ATOM 3696 O O . THR A 1 471 ? -14.442 -39.588 26.239 1.00 32.12 471 THR A O 1
#